Protein AF-0000000073657679 (afdb_homodimer)

pLDDT: mean 81.99, std 12.58, range [42.31, 98.0]

Solvent-accessible surface area (backbone atoms only — not comparable to full-atom values): 36440 Å² total; per-residue (Å²): 130,82,60,51,41,65,50,50,44,52,39,40,74,36,66,51,50,63,50,74,44,66,50,77,72,66,49,62,67,58,49,53,46,46,52,52,22,51,57,53,41,42,67,50,76,73,88,46,100,36,37,58,40,37,47,65,22,35,29,35,31,35,38,62,85,64,69,72,90,73,61,87,76,52,51,31,38,30,49,36,83,45,56,40,70,64,52,48,50,52,46,34,72,74,32,59,80,61,49,75,33,58,55,36,51,46,55,95,58,22,52,46,78,58,59,63,55,42,53,70,66,71,47,51,36,36,42,67,46,70,50,53,56,58,47,42,75,68,37,90,62,23,66,59,53,48,41,54,51,48,50,50,40,57,74,69,62,46,34,44,72,46,82,50,77,89,64,94,62,81,63,49,65,54,42,38,49,49,53,50,42,50,54,56,55,59,67,71,50,60,48,67,58,52,32,46,66,62,55,66,76,50,74,71,57,44,56,56,52,49,22,30,25,39,24,47,21,51,27,30,52,34,41,53,28,58,31,35,39,32,52,32,73,76,37,60,56,48,46,35,33,40,72,32,46,49,68,43,51,29,38,32,40,20,70,35,67,68,34,31,21,46,38,60,49,33,40,69,42,43,38,32,56,48,82,74,83,85,57,91,46,56,69,57,36,52,45,51,55,49,41,51,54,48,51,56,29,43,77,69,65,72,44,53,61,80,35,32,31,34,39,35,32,45,88,45,82,82,50,92,48,35,32,18,36,36,55,46,38,42,46,57,46,51,52,53,48,53,52,51,54,70,73,98,130,82,62,50,40,66,51,50,46,52,40,41,74,36,66,51,51,64,49,75,43,66,50,75,71,66,50,63,66,58,49,52,44,46,52,50,23,51,56,51,42,45,63,51,67,66,91,53,64,58,38,60,36,31,50,66,21,37,29,35,32,35,38,62,86,64,66,71,89,73,62,86,78,50,48,31,38,30,54,38,79,40,55,40,72,64,53,49,52,51,45,33,71,75,32,59,77,61,49,72,33,53,56,39,45,42,50,88,58,24,54,46,80,59,59,63,55,42,52,71,66,69,46,46,32,32,42,62,46,70,51,53,57,59,48,42,75,68,39,89,64,23,66,60,55,49,40,52,50,48,49,48,40,56,74,68,63,47,35,44,74,46,81,48,78,89,63,94,64,80,63,49,66,56,41,38,49,49,51,50,41,50,53,54,55,60,67,71,51,60,48,66,58,51,32,48,67,62,55,64,76,50,74,71,57,44,57,57,52,47,24,30,26,38,25,47,22,50,28,29,54,33,41,53,28,59,32,34,39,33,53,32,74,76,38,61,57,49,48,35,33,41,72,31,46,50,70,44,50,30,37,32,40,21,70,36,67,69,34,31,20,46,37,60,50,33,41,70,41,42,38,32,56,50,81,73,82,85,57,92,45,56,71,57,38,52,46,51,54,50,41,53,53,49,50,56,30,44,77,69,65,71,44,54,60,79,35,32,32,34,39,34,30,45,88,47,82,80,47,91,48,34,30,18,36,36,54,45,38,44,47,59,47,50,50,52,48,52,51,52,54,71,74,100

Foldseek 3Di:
DQQALVNVLLVVLLPAQEDEAECVVVCVVSVVSVVVSLVVQCPPDDPPLGCVFQPGAYEYEAELVDGDDDDPRHQAYEYAQAAEPVSVVVSCVVCVPRVVHQYEDEVVRNVVVPVVVCVVVLGAYEYEDACLLVQLVPDPCNLVVLLVVLLVCVVSPHQYYDYDDDDPDDSSVSSNSNVVSNVVNLLPDQQVVVQCVLPVPDDDDDDQLLVQLLVLQVVCNVVVAAEEEEEDEQCPSVSSNLSNRHSHAYEYEYQDPSNSNRSSSGHRYGYTHDNDDDDDAPVLRQLVSVLVVLVSCVVVVSDDQAGKYKYQDPPGPPDPHRNHIDIDGNVVSVVVNVVVVVVD/DQQALVNVLLVVVLPAQEDEDECQVVCVVSVVSVVVSLVVNCPPDPVPPGCVFFPGAYEYEAELVDGDDDDPRHQAYEYFQAAEPVSVVVSCVVCVPNVVGQYEYEPVRHVHPPLVVCVVVLHAYEYEDACLLVQLVPDPCNLVVLLVVLLVCVVSPHQYYDYDDDDPDDSSVSSNSNVVSNVVNLLPDQQVVVQCVLPVPDDDDDDQLLVQLLVLQVVCNVVVAAEEEEEDAQCPSVSSNLSNRHSHAYEYEYQDPSNSNRSSSGHRYGYGHDNDDDDDAPVLRQLVSVLVVLVSCVVVVSDDQAGKYKYQDPPGPPDPHRNHIDIDGNVVSVVVNVVVVVVD

InterPro domains:
  IPR001697 Pyruvate kinase [PTHR11817] (180-311)
  IPR015795 Pyruvate kinase, C-terminal [PF02887] (213-318)
  IPR036918 Pyruvate kinase, C-terminal domain superfamily [G3DSA:3.40.1380.20] (178-331)
  IPR036918 Pyruvate kinase, C-terminal domain superfamily [SSF52935] (211-330)

Nearest PDB structures (foldseek):
  6gg3-assembly3_J  TM=8.268E-01  e=1.304E-18  Homo sapiens
  6gg3-assembly2_E  TM=8.206E-01  e=8.944E-18  Homo sapiens
  6gg3-assembly1_D  TM=8.230E-01  e=2.623E-17  Homo sapiens
  8f6m-assembly1_F  TM=7.979E-01  e=1.765E-17  Oryctolagus cuniculus
  7l21-assembly1_A-4  TM=8.250E-01  e=8.618E-17  Homo sapiens

Sequence (688 aa):
ESYDGYEIYSLVNAGVNIINVDMTLHDNEYFQKIKGALELAQKIPENVPSAYKCPIGLSVTISATKPIDVDERVDIIILKDVTSTNQLYEFKKQNKKLSSMAILFWPPLLGILDLHELIKARKPVFYMNPSIAEDYYKCPDNNRKLLIQVRDLITNKFDGIIIKYRGDELPIECMQAFVRATEVLEKNTNPTTEYFDKSSPLLLPVLQPYTAALSASIAAVTCGARAIFVFTTTGSSAKDMSCASPPCYVFAITRSETTARKMHLYRKVMPLLYQEKRLSSWQEERLARTAFGVQFCLKRDLLDYKAKLVVLAPSDQGAAYCNGFQIATVSEVMKLFLCQKKENESYDGYEIYSLVNAGVNIINVDMTLHDNEYFQKIKGALELAQKIPENVPSAYKCPIGLSVTISATKPIDVDERVDIIILKDVTSTNQLYEFKKQNKKLSSMAILFWPPLLGILDLHELIKARKPVFYMNPSIAEDYYKCPDNNRKLLIQVRDLITNKFDGIIIKYRGDELPIECMQAFVRATEVLEKNTNPTTEYFDKSSPLLLPVLQPYTAALSASIAAVTCGARAIFVFTTTGSSAKDMSCASPPCYVFAITRSETTARKMHLYRKVMPLLYQEKRLSSWQEERLARTAFGVQFCLKRDLLDYKAKLVVLAPSDQGAAYCNGFQIATVSEVMKLFLCQKKEN

Organism: Spodoptera exigua (NCBI:txid7107)

Secondary structure (DSSP, 8-state):
----HHHHHHHHHHT--EEEEEGGG--HHHHHHHHHHHHHHHTS-SSSS-TTTSPPEEEEEEESSS-----TT--EEEEES--SHHHHHHHHHH-HHHHTS-EE--TTT---S-HHHHHHTT---EEEETTHHHHHHH-TTHHHHHHHHHHHHHHTT--EEEE---SSS--HHHHHHHHHHHHHHHHTS-HHHHHHHHHTT--SS--HHHHHHHHHHHHHHHHT-SEEEEE-SSSHHHHHHHHT--SSEEEEEES-HHHHHHGGGSTTEEEEE--SPPPSSHHHHHHHHHHHHHHHHHHTTS--TT-EEEEE--SSTT-SS--EEEEEEHHHHHHHHHHHHHH-/----HHHHHHHHHHT--EEEEEGGG--HHHHHHHHHHHHHHHHS-TTS-HHHHSPPEEEEEEESSS-----TT--EEEEES--SHHHHHHHHHH-HHHHTSEEEB-TTT---S-HHHHHHTT--BEEEETTHHHHHHH-TTHHHHHHHHHHHHHHTT--EEEE---SSS--HHHHHHHHHHHHHHHHTS-HHHHHHHHHTTPPSS--HHHHHHHHHHHHHHHHT-SEEEEE-SSSHHHHHHHHT--SSEEEEEES-HHHHHHGGGSTTEEEEE--SPPPSSHHHHHHHHHHHHHHHHHHTTS--TT-EEEEE--SSTT-SS--EEEEEEHHHHHHHHHHHHHH-

Radius of gyration: 30.3 Å; Cα contacts (8 Å, |Δi|>4): 1196; chains: 2; bounding box: 53×93×62 Å

Structure (mmCIF, N/CA/C/O backbone):
data_AF-0000000073657679-model_v1
#
loop_
_entity.id
_entity.type
_entity.pdbx_description
1 polymer 'Pyruvate kinase C-terminal domain-containing protein'
#
loop_
_atom_site.group_PDB
_atom_site.id
_atom_site.type_symbol
_atom_site.label_atom_id
_atom_site.label_alt_id
_atom_site.label_comp_id
_atom_site.label_asym_id
_atom_site.label_entity_id
_atom_site.label_seq_id
_atom_site.pdbx_PDB_ins_code
_atom_site.Cartn_x
_atom_site.Cartn_y
_atom_site.Cartn_z
_atom_site.occupancy
_atom_site.B_iso_or_equiv
_atom_site.auth_seq_id
_atom_site.auth_comp_id
_atom_site.auth_asym_id
_atom_site.auth_atom_id
_atom_site.pdbx_PDB_model_num
ATOM 1 N N . GLU A 1 1 ? 0.953 41.688 24.203 1 43.69 1 GLU A N 1
ATOM 2 C CA . GLU A 1 1 ? 1.633 42.625 23.312 1 43.69 1 GLU A CA 1
ATOM 3 C C . GLU A 1 1 ? 1.402 42.281 21.844 1 43.69 1 GLU A C 1
ATOM 5 O O . GLU A 1 1 ? 1.177 41.094 21.516 1 43.69 1 GLU A O 1
ATOM 10 N N . SER A 1 2 ? 0.981 43.281 21.203 1 50.28 2 SER A N 1
ATOM 11 C CA . SER A 1 2 ? 0.609 43.344 19.797 1 50.28 2 SER A CA 1
ATOM 12 C C . SER A 1 2 ? 1.697 42.75 18.906 1 50.28 2 SER A C 1
ATOM 14 O O . SER A 1 2 ? 2.877 43.062 19.062 1 50.28 2 SER A O 1
ATOM 16 N N . TYR A 1 3 ? 1.496 41.531 18.516 1 59.38 3 TYR A N 1
ATOM 17 C CA . TYR A 1 3 ? 2.438 41.031 17.516 1 59.38 3 TYR A CA 1
ATOM 18 C C . TYR A 1 3 ? 2.336 41.812 16.219 1 59.38 3 TYR A C 1
ATOM 20 O O . TYR A 1 3 ? 1.234 42.062 15.719 1 59.38 3 TYR A O 1
ATOM 28 N N . ASP A 1 4 ? 3.391 42.688 15.867 1 60.47 4 ASP A N 1
ATOM 29 C CA . ASP A 1 4 ? 3.391 43.281 14.531 1 60.47 4 ASP A CA 1
ATOM 30 C C . ASP A 1 4 ? 3.754 42.219 13.477 1 60.47 4 ASP A C 1
ATOM 32 O O . ASP A 1 4 ? 3.916 41.062 13.789 1 60.47 4 ASP A O 1
ATOM 36 N N . GLY A 1 5 ? 3.561 42.562 12.242 1 58.12 5 GLY A N 1
ATOM 37 C CA . GLY A 1 5 ? 3.805 41.688 11.102 1 58.12 5 GLY A CA 1
ATOM 38 C C . GLY A 1 5 ? 5.184 41.062 11.117 1 58.12 5 GLY A C 1
ATOM 39 O O . GLY A 1 5 ? 5.328 39.875 10.797 1 58.12 5 GLY A O 1
ATOM 40 N N . TYR A 1 6 ? 6.164 41.719 11.602 1 61.41 6 TYR A N 1
ATOM 41 C CA . TYR A 1 6 ? 7.527 41.219 11.641 1 61.41 6 TYR A CA 1
ATOM 42 C C . TYR A 1 6 ? 7.691 40.156 12.734 1 61.41 6 TYR A C 1
ATOM 44 O O . TYR A 1 6 ? 8.43 39.188 12.562 1 61.41 6 TYR A O 1
ATOM 52 N N . GLU A 1 7 ? 6.977 40.406 13.641 1 75.25 7 GLU A N 1
ATOM 53 C CA . GLU A 1 7 ? 7.043 39.438 14.734 1 75.25 7 GLU A CA 1
ATOM 54 C C . GLU A 1 7 ? 6.41 38.125 14.344 1 75.25 7 GLU A C 1
ATOM 56 O O . GLU A 1 7 ? 6.945 37.062 14.656 1 75.25 7 GLU A O 1
ATOM 61 N N . ILE A 1 8 ? 5.355 38.281 13.586 1 77.12 8 ILE A N 1
ATOM 62 C CA . ILE A 1 8 ? 4.688 37.062 13.125 1 77.12 8 ILE A CA 1
ATOM 63 C C . ILE A 1 8 ? 5.602 36.312 12.164 1 77.12 8 ILE A C 1
ATOM 65 O O . ILE A 1 8 ? 5.699 35.094 12.227 1 77.12 8 ILE A O 1
ATOM 69 N N . TYR A 1 9 ? 6.273 37.094 11.422 1 75.19 9 TYR A N 1
ATOM 70 C CA . TYR A 1 9 ? 7.199 36.469 10.477 1 75.19 9 TYR A CA 1
ATOM 71 C C . TYR A 1 9 ? 8.32 35.75 11.211 1 75.19 9 TYR A C 1
ATOM 73 O O . TYR A 1 9 ? 8.703 34.656 10.828 1 75.19 9 TYR A O 1
ATOM 81 N N . SER A 1 10 ? 8.805 36.312 12.211 1 79.19 10 SER A N 1
ATOM 82 C CA . SER A 1 10 ? 9.859 35.719 13.008 1 79.19 10 SER A CA 1
ATOM 83 C C . SER A 1 10 ? 9.375 34.438 13.68 1 79.19 10 SER A C 1
ATOM 85 O O . SER A 1 10 ? 10.125 33.469 13.781 1 79.19 10 SER A O 1
ATOM 87 N N . LEU A 1 11 ? 8.172 34.5 14.062 1 82.62 11 LEU A N 1
ATOM 88 C CA . LEU A 1 11 ? 7.598 33.344 14.703 1 82.62 11 LEU A CA 1
ATOM 89 C C . LEU A 1 11 ? 7.434 32.188 13.711 1 82.62 11 LEU A C 1
ATOM 91 O O . LEU A 1 11 ? 7.746 31.031 14.023 1 82.62 11 LEU A O 1
ATOM 95 N N . VAL A 1 12 ? 7 32.562 12.594 1 79.56 12 VAL A N 1
ATOM 96 C CA . VAL A 1 12 ? 6.785 31.562 11.555 1 79.56 12 VAL A CA 1
ATOM 97 C C . VAL A 1 12 ? 8.125 30.938 11.156 1 79.56 12 VAL A C 1
ATOM 99 O O . VAL A 1 12 ? 8.219 29.719 10.984 1 79.56 12 VAL A O 1
ATOM 102 N N . ASN A 1 13 ? 9.086 31.703 11.086 1 79.56 13 ASN A N 1
ATOM 103 C CA . ASN A 1 13 ? 10.414 31.219 10.727 1 79.56 13 ASN A CA 1
ATOM 104 C C . ASN A 1 13 ? 11.008 30.344 11.836 1 79.56 13 ASN A C 1
ATOM 106 O O . ASN A 1 13 ? 11.883 29.516 11.578 1 79.56 13 ASN A O 1
ATOM 110 N N . ALA A 1 14 ? 10.516 30.625 13.016 1 83.69 14 ALA A N 1
ATOM 111 C CA . ALA A 1 14 ? 11 29.844 14.148 1 83.69 14 ALA A CA 1
ATOM 112 C C . ALA A 1 14 ? 10.297 28.484 14.227 1 83.69 14 ALA A C 1
ATOM 114 O O . ALA A 1 14 ? 10.727 27.594 14.969 1 83.69 14 ALA A O 1
ATOM 115 N N . GLY A 1 15 ? 9.172 28.375 13.438 1 82.88 15 GLY A N 1
ATOM 116 C CA . GLY A 1 15 ? 8.539 27.062 13.406 1 82.88 15 GLY A CA 1
ATOM 117 C C . GLY A 1 15 ? 7.074 27.109 13.805 1 82.88 15 GLY A C 1
ATOM 118 O O . GLY A 1 15 ? 6.422 26.062 13.891 1 82.88 15 GLY A O 1
ATOM 119 N N . VAL A 1 16 ? 6.566 28.312 14.031 1 86.12 16 VAL A N 1
ATOM 120 C CA . VAL A 1 16 ? 5.164 28.438 14.422 1 86.12 16 VAL A CA 1
ATOM 121 C C . VAL A 1 16 ? 4.273 28.266 13.195 1 86.12 16 VAL A C 1
ATOM 123 O O . VAL A 1 16 ? 4.504 28.891 12.156 1 86.12 16 VAL A O 1
ATOM 126 N N . ASN A 1 17 ? 3.32 27.406 13.367 1 88.19 17 ASN A N 1
ATOM 127 C CA . ASN A 1 17 ? 2.447 27.141 12.227 1 88.19 17 ASN A CA 1
ATOM 128 C C . ASN A 1 17 ? 1.008 27.562 12.516 1 88.19 17 ASN A C 1
ATOM 130 O O . ASN A 1 17 ? 0.192 27.656 11.594 1 88.19 17 ASN A O 1
ATOM 134 N N . ILE A 1 18 ? 0.709 27.766 13.805 1 87.5 18 ILE A N 1
ATOM 135 C CA . ILE A 1 18 ? -0.619 28.219 14.195 1 87.5 18 ILE A CA 1
ATOM 136 C C . ILE A 1 18 ? -0.495 29.344 15.219 1 87.5 18 ILE A C 1
ATOM 138 O O . ILE A 1 18 ? 0.256 29.234 16.188 1 87.5 18 ILE A O 1
ATOM 142 N N . ILE A 1 19 ? -1.162 30.359 14.984 1 87.12 19 ILE A N 1
ATOM 143 C CA . ILE A 1 19 ? -1.23 31.469 15.945 1 87.12 19 ILE A CA 1
ATOM 144 C C . ILE A 1 19 ? -2.602 31.469 16.609 1 87.12 19 ILE A C 1
ATOM 146 O O . ILE A 1 19 ? -3.631 31.406 15.938 1 87.12 19 ILE A O 1
ATOM 150 N N . ASN A 1 20 ? -2.543 31.516 17.906 1 86.25 20 ASN A N 1
ATOM 151 C CA . ASN A 1 20 ? -3.795 31.453 18.656 1 86.25 20 ASN A CA 1
ATOM 152 C C . ASN A 1 20 ? -4.098 32.781 19.344 1 86.25 20 ASN A C 1
ATOM 154 O O . ASN A 1 20 ? -3.195 33.406 19.891 1 86.25 20 ASN A O 1
ATOM 158 N N . VAL A 1 21 ? -5.348 33.188 19.25 1 85.31 21 VAL A N 1
ATOM 159 C CA . VAL A 1 21 ? -5.84 34.344 19.984 1 85.31 21 VAL A CA 1
ATOM 160 C C . VAL A 1 21 ? -6.895 33.906 21 1 85.31 21 VAL A C 1
ATOM 162 O O . VAL A 1 21 ? -7.871 33.25 20.641 1 85.31 21 VAL A O 1
ATOM 165 N N . ASP A 1 22 ? -6.707 34.25 22.219 1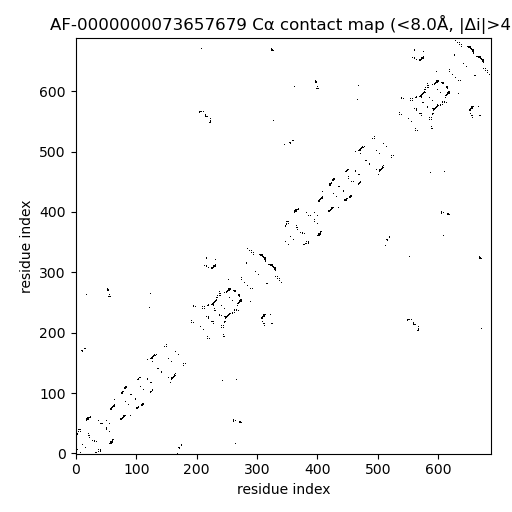 82.81 22 ASP A N 1
ATOM 166 C CA . ASP A 1 22 ? -7.688 33.969 23.266 1 82.81 22 ASP A CA 1
ATOM 167 C C . ASP A 1 22 ? -8.859 34.938 23.219 1 82.81 22 ASP A C 1
ATOM 169 O O . ASP A 1 22 ? -8.758 36.062 23.734 1 82.81 22 ASP A O 1
ATOM 173 N N . MET A 1 23 ? -9.953 34.469 22.797 1 85.69 23 MET A N 1
ATOM 174 C CA . MET A 1 23 ? -11.117 35.344 22.609 1 85.69 23 MET A CA 1
ATOM 175 C C . MET A 1 23 ? -11.961 35.406 23.875 1 85.69 23 MET A C 1
ATOM 177 O O . MET A 1 23 ? -12.938 36.156 23.938 1 85.69 23 MET A O 1
ATOM 181 N N . THR A 1 24 ? -11.578 34.594 24.766 1 81.75 24 THR A N 1
ATOM 182 C CA . THR A 1 24 ? -12.305 34.688 26.031 1 81.75 24 THR A CA 1
ATOM 183 C C . THR A 1 24 ? -12.055 36.031 26.719 1 81.75 24 THR A C 1
ATOM 185 O O . THR A 1 24 ? -12.812 36.438 27.609 1 81.75 24 THR A O 1
ATOM 188 N N . LEU A 1 25 ? -11.062 36.688 26.234 1 80.56 25 LEU A N 1
ATOM 189 C CA . LEU A 1 25 ? -10.727 38 26.766 1 80.56 25 LEU A CA 1
ATOM 190 C C . LEU A 1 25 ? -11.516 39.094 26.047 1 80.56 25 LEU A C 1
ATOM 192 O O . LEU A 1 25 ? -11.492 40.25 26.453 1 80.56 25 LEU A O 1
ATOM 196 N N . HIS A 1 26 ? -12.164 38.781 25.047 1 80.12 26 HIS A N 1
ATOM 197 C CA . HIS A 1 26 ? -13.031 39.656 24.266 1 80.12 26 HIS A CA 1
ATOM 198 C C . HIS A 1 26 ? -12.273 40.875 23.734 1 80.12 26 HIS A C 1
ATOM 200 O O . HIS A 1 26 ? -12.766 42 23.797 1 80.12 26 HIS A O 1
ATOM 206 N N . ASP A 1 27 ? -11.094 40.688 23.375 1 81.5 27 ASP A N 1
ATOM 207 C CA . ASP A 1 27 ? -10.281 41.719 22.766 1 81.5 27 ASP A CA 1
ATOM 208 C C . ASP A 1 27 ? -10.328 41.625 21.234 1 81.5 27 ASP A C 1
ATOM 210 O O . ASP A 1 27 ? -9.391 41.125 20.609 1 81.5 27 ASP A O 1
ATOM 214 N N . ASN A 1 28 ? -11.305 42.25 20.672 1 86.31 28 ASN A N 1
ATOM 215 C CA . ASN A 1 28 ? -11.516 42.156 19.234 1 86.31 28 ASN A CA 1
ATOM 216 C C . ASN A 1 28 ? -10.469 42.969 18.469 1 86.31 28 ASN A C 1
ATOM 218 O O . ASN A 1 28 ? -10.141 42.656 17.328 1 86.31 28 ASN A O 1
ATOM 222 N N . GLU A 1 29 ? -10.07 43.969 19.078 1 85.56 29 GLU A N 1
ATOM 223 C CA . GLU A 1 29 ? -9.039 44.781 18.438 1 85.56 29 GLU A CA 1
ATOM 224 C C . GLU A 1 29 ? -7.75 43.969 18.25 1 85.56 29 GLU A C 1
ATOM 226 O O . GLU A 1 29 ? -7.113 44.062 17.203 1 85.56 29 GLU A O 1
ATOM 231 N N . TYR A 1 30 ? -7.453 43.312 19.297 1 84.75 30 TYR A N 1
ATOM 232 C CA . TYR A 1 30 ? -6.258 42.469 19.219 1 84.75 30 TYR A CA 1
ATOM 233 C C . TYR A 1 30 ? -6.414 41.406 18.156 1 84.75 30 TYR A C 1
ATOM 235 O O . TYR A 1 30 ? -5.48 41.125 17.391 1 84.75 30 TYR A O 1
ATOM 243 N N . PHE A 1 31 ? -7.52 40.844 18.094 1 88.69 31 PHE A N 1
ATOM 244 C CA . PHE A 1 31 ? -7.793 39.844 17.094 1 88.69 31 PHE A CA 1
ATOM 245 C C . PHE A 1 31 ? -7.617 40.406 15.688 1 88.69 31 PHE A C 1
ATOM 247 O O . PHE A 1 31 ? -6.98 39.75 14.844 1 88.69 31 PHE A O 1
ATOM 254 N N . GLN A 1 32 ? -8.18 41.531 15.438 1 89.75 32 GLN A N 1
ATOM 255 C CA . GLN A 1 32 ? -8.086 42.156 14.117 1 89.75 32 GLN A CA 1
ATOM 256 C C . GLN A 1 32 ? -6.637 42.5 13.766 1 89.75 32 GLN A C 1
ATOM 258 O O . GLN A 1 32 ? -6.234 42.375 12.602 1 89.75 32 GLN A O 1
ATOM 263 N N . LYS A 1 33 ? -5.938 42.812 14.75 1 85.94 33 LYS A N 1
ATOM 264 C CA . LYS A 1 33 ? -4.523 43.125 14.531 1 85.94 33 LYS A CA 1
ATOM 265 C C . LYS A 1 33 ? -3.762 41.875 14.117 1 85.94 33 LYS A C 1
ATOM 267 O O . LYS A 1 33 ? -2.947 41.906 13.195 1 85.94 33 LYS A O 1
ATOM 272 N N . ILE A 1 34 ? -3.994 40.812 14.859 1 86.62 34 ILE A N 1
ATOM 273 C CA . ILE A 1 34 ? -3.318 39.562 14.555 1 86.62 34 ILE A CA 1
ATOM 274 C C . ILE A 1 34 ? -3.752 39.062 13.172 1 86.62 34 ILE A C 1
ATOM 276 O O . ILE A 1 34 ? -2.924 38.625 12.383 1 86.62 34 ILE A O 1
ATOM 280 N N . LYS A 1 35 ? -5.008 39.188 12.961 1 87.38 35 LYS A N 1
ATOM 281 C CA . LYS A 1 35 ? -5.535 38.781 11.656 1 87.38 35 LYS A CA 1
ATOM 282 C C . LYS A 1 35 ? -4.852 39.562 10.531 1 87.38 35 LYS A C 1
ATOM 284 O O . LYS A 1 35 ? -4.457 38.969 9.516 1 87.38 35 LYS A O 1
ATOM 289 N N . GLY A 1 36 ? -4.75 40.781 10.672 1 84.56 36 GLY A N 1
ATOM 290 C CA . GLY A 1 36 ? -4.078 41.625 9.695 1 84.56 36 GLY A CA 1
ATOM 291 C C . GLY A 1 36 ? -2.611 41.281 9.523 1 84.56 36 GLY A C 1
ATOM 292 O O . GLY A 1 36 ? -2.102 41.25 8.398 1 84.56 36 GLY A O 1
ATOM 293 N N . ALA A 1 37 ? -1.949 41 10.617 1 83.5 37 ALA A N 1
ATOM 294 C CA . ALA A 1 37 ? -0.534 40.656 10.578 1 83.5 37 ALA A CA 1
ATOM 295 C C . ALA A 1 37 ? -0.324 39.344 9.836 1 83.5 37 ALA A C 1
ATOM 297 O O . ALA A 1 37 ? 0.662 39.156 9.117 1 83.5 37 ALA A O 1
ATOM 298 N N . LEU A 1 38 ? -1.217 38.469 10.031 1 84 38 LEU A N 1
ATOM 299 C CA . LEU A 1 38 ? -1.136 37.156 9.367 1 84 38 LEU A CA 1
ATOM 300 C C . LEU A 1 38 ? -1.312 37.312 7.863 1 84 38 LEU A C 1
ATOM 302 O O . LEU A 1 38 ? -0.617 36.656 7.082 1 84 38 LEU A O 1
ATOM 306 N N . GLU A 1 39 ? -2.23 38.125 7.473 1 80.81 39 GLU A N 1
ATOM 307 C CA . GLU A 1 39 ? -2.469 38.375 6.051 1 80.81 39 GLU A CA 1
ATOM 308 C C . GLU A 1 39 ? -1.251 39 5.391 1 80.81 39 GLU A C 1
ATOM 310 O O . GLU A 1 39 ? -0.914 38.688 4.25 1 80.81 39 GLU A O 1
ATOM 315 N N . LEU A 1 40 ? -0.627 39.844 6.102 1 75.81 40 LEU A N 1
ATOM 316 C CA . LEU A 1 40 ? 0.566 40.5 5.586 1 75.81 40 LEU A CA 1
ATOM 317 C C . LEU A 1 40 ? 1.728 39.531 5.473 1 75.81 40 LEU A C 1
ATOM 319 O O . LEU A 1 40 ? 2.494 39.562 4.508 1 75.81 40 LEU A O 1
ATOM 323 N N . ALA A 1 41 ? 1.834 38.688 6.453 1 74.12 41 ALA A N 1
ATOM 324 C CA . ALA A 1 41 ? 2.916 37.719 6.457 1 74.12 41 ALA A CA 1
ATOM 325 C C . ALA A 1 41 ? 2.781 36.719 5.285 1 74.12 41 ALA A C 1
ATOM 327 O O . ALA A 1 41 ? 3.783 36.25 4.75 1 74.12 41 ALA A O 1
ATOM 328 N N . GLN A 1 42 ? 1.587 36.469 4.902 1 74.38 42 GLN A N 1
ATOM 329 C CA . GLN A 1 42 ? 1.332 35.531 3.83 1 74.38 42 GLN A CA 1
ATOM 330 C C . GLN A 1 42 ? 1.688 36.125 2.471 1 74.38 42 GLN A C 1
ATOM 332 O O . GLN A 1 42 ? 1.902 35.375 1.503 1 74.38 42 GLN A O 1
ATOM 337 N N . LYS A 1 43 ? 1.731 37.438 2.342 1 67.88 43 LYS A N 1
ATOM 338 C CA . LYS A 1 43 ? 2.016 38.094 1.078 1 67.88 43 LYS A CA 1
ATOM 339 C C . LYS A 1 43 ? 3.514 38.312 0.897 1 67.88 43 LYS A C 1
ATOM 341 O O . LYS A 1 43 ? 3.953 38.812 -0.141 1 67.88 43 LYS A O 1
ATOM 346 N N . ILE A 1 44 ? 4.312 38.125 1.93 1 59.5 44 ILE A N 1
ATOM 347 C CA . ILE A 1 44 ? 5.75 38.344 1.821 1 59.5 44 ILE A CA 1
ATOM 348 C C . ILE A 1 44 ? 6.352 37.344 0.828 1 59.5 44 ILE A C 1
ATOM 350 O O . ILE A 1 44 ? 6.141 36.156 0.942 1 59.5 44 ILE A O 1
ATOM 354 N N . PRO A 1 45 ? 6.992 37.781 -0.376 1 52.84 45 PRO A N 1
ATOM 355 C CA . PRO A 1 45 ? 7.531 37 -1.495 1 52.84 45 PRO A CA 1
ATOM 356 C C . PRO A 1 45 ? 8.484 35.875 -1.044 1 52.84 45 PRO A C 1
ATOM 358 O O . PRO A 1 45 ? 8.969 35.906 0.091 1 52.84 45 PRO A O 1
ATOM 361 N N . GLU A 1 46 ? 8.961 34.812 -2.092 1 50.12 46 GLU A N 1
ATOM 362 C CA . GLU A 1 46 ? 9.422 33.406 -2.197 1 50.12 46 GLU A CA 1
ATOM 363 C C . GLU A 1 46 ? 10.766 33.219 -1.5 1 50.12 46 GLU A C 1
ATOM 365 O O . GLU A 1 46 ? 11.32 32.125 -1.498 1 50.12 46 GLU A O 1
ATOM 370 N N . ASN A 1 47 ? 11.664 34.094 -1.602 1 44.41 47 ASN A N 1
ATOM 371 C CA . ASN A 1 47 ? 12.984 33.594 -1.231 1 44.41 47 ASN A CA 1
ATOM 372 C C . ASN A 1 47 ? 12.938 32.812 0.08 1 44.41 47 ASN A C 1
ATOM 374 O O . ASN A 1 47 ? 13.938 32.219 0.488 1 44.41 47 ASN A O 1
ATOM 378 N N . VAL A 1 48 ? 12.148 33.125 0.871 1 42.59 48 VAL A N 1
ATOM 379 C CA . VAL A 1 48 ? 12.094 32.438 2.154 1 42.59 48 VAL A CA 1
ATOM 380 C C . VAL A 1 48 ? 11.141 31.234 2.059 1 42.59 48 VAL A C 1
ATOM 382 O O . VAL A 1 48 ? 10.031 31.359 1.537 1 42.59 48 VAL A O 1
ATOM 385 N N . PRO A 1 49 ? 11.531 30.016 1.928 1 47.41 49 PRO A N 1
ATOM 386 C CA . PRO A 1 49 ? 10.688 28.828 2 1 47.41 49 PRO A CA 1
ATOM 387 C C . PRO A 1 49 ? 9.367 29.078 2.723 1 47.41 49 PRO A C 1
ATOM 389 O O . PRO A 1 49 ? 9.312 29.047 3.955 1 47.41 49 PRO A O 1
ATOM 392 N N . SER A 1 50 ? 8.656 30.219 2.496 1 47.56 50 SER A N 1
ATOM 393 C CA . SER A 1 50 ? 7.715 31.156 3.078 1 47.56 50 SER A CA 1
ATOM 394 C C . SER A 1 50 ? 6.312 30.562 3.156 1 47.56 50 SER A C 1
ATOM 396 O O . SER A 1 50 ? 6.031 29.547 2.523 1 47.56 50 SER A O 1
ATOM 398 N N . ALA A 1 51 ? 5.445 31.234 4.012 1 54.5 51 ALA A N 1
ATOM 399 C CA . ALA A 1 51 ? 4.02 31.203 4.324 1 54.5 51 ALA A CA 1
ATOM 400 C C . ALA A 1 51 ? 3.182 31.141 3.053 1 54.5 51 ALA A C 1
ATOM 402 O O . ALA A 1 51 ? 2.01 30.766 3.092 1 54.5 51 ALA A O 1
ATOM 403 N N . TYR A 1 52 ? 3.906 31.266 1.941 1 53.31 52 TYR A N 1
ATOM 404 C CA . TYR A 1 52 ? 3.078 31.312 0.742 1 53.31 52 TYR A CA 1
ATOM 405 C C . TYR A 1 52 ? 2.65 29.906 0.33 1 53.31 52 TYR A C 1
ATOM 407 O O . TYR A 1 52 ? 1.493 29.688 -0.034 1 53.31 52 TYR A O 1
ATOM 415 N N . LYS A 1 53 ? 3.611 29.031 0.486 1 75.31 53 LYS A N 1
ATOM 416 C CA . LYS A 1 53 ? 3.227 27.688 0.088 1 75.31 53 LYS A CA 1
ATOM 417 C C . LYS A 1 53 ? 2.697 26.891 1.278 1 75.31 53 LYS A C 1
ATOM 419 O O . LYS A 1 53 ? 2.025 25.875 1.103 1 75.31 53 LYS A O 1
ATOM 424 N N . CYS A 1 54 ? 3.004 27.5 2.393 1 81.12 54 CYS A N 1
ATOM 425 C CA . CYS A 1 54 ? 2.527 26.875 3.623 1 81.12 54 CYS A CA 1
ATOM 426 C C . CYS A 1 54 ? 1.784 27.875 4.492 1 81.12 54 CYS A C 1
ATOM 428 O O . CYS A 1 54 ? 2.33 28.375 5.477 1 81.12 54 CYS A O 1
ATOM 430 N N . PRO A 1 55 ? 0.62 28.125 4.117 1 85.69 55 PRO A N 1
ATOM 431 C CA . PRO A 1 55 ? -0.117 29.156 4.863 1 85.69 55 PRO A CA 1
ATOM 432 C C . PRO A 1 55 ? -0.261 28.812 6.344 1 85.69 55 PRO A C 1
ATOM 434 O O . PRO A 1 55 ? -0.393 27.641 6.703 1 85.69 55 PRO A O 1
ATOM 437 N N . ILE A 1 56 ? -0.339 29.875 7.145 1 86.62 56 ILE A N 1
ATOM 438 C CA . ILE A 1 56 ? -0.366 29.719 8.594 1 86.62 56 ILE A CA 1
ATOM 439 C C . ILE A 1 56 ? -1.812 29.703 9.086 1 86.62 56 ILE A C 1
ATOM 441 O O . ILE A 1 56 ? -2.652 30.453 8.594 1 86.62 56 ILE A O 1
ATOM 445 N N . GLY A 1 57 ? -1.977 28.906 10.086 1 88.19 57 GLY A N 1
ATOM 446 C CA . GLY A 1 57 ? -3.318 28.797 10.641 1 88.19 57 GLY A CA 1
ATOM 447 C C . GLY A 1 57 ? -3.604 29.812 11.727 1 88.19 57 GLY A C 1
ATOM 448 O O . GLY A 1 57 ? -2.689 30.25 12.422 1 88.19 57 GLY A O 1
ATOM 449 N N . LEU A 1 58 ? -4.887 30.203 11.797 1 88.31 58 LEU A N 1
ATOM 450 C CA . LEU A 1 58 ? -5.375 31.078 12.859 1 88.31 58 LEU A CA 1
ATOM 451 C C . LEU A 1 58 ? -6.383 30.344 13.742 1 88.31 58 LEU A C 1
ATOM 453 O O . LEU A 1 58 ? -7.359 29.781 13.242 1 88.31 58 LEU A O 1
ATOM 457 N N . SER A 1 59 ? -6.059 30.328 15.016 1 87.94 59 SER A N 1
ATOM 458 C CA . SER A 1 59 ? -6.961 29.672 15.969 1 87.94 59 SER A CA 1
ATOM 459 C C . SER A 1 59 ? -7.445 30.656 17.031 1 87.94 59 SER A C 1
ATOM 461 O O . SER A 1 59 ? -6.797 31.672 17.281 1 87.94 59 SER A O 1
ATOM 463 N N . VAL A 1 60 ? -8.648 30.328 17.547 1 86.25 60 VAL A N 1
ATOM 464 C CA . VAL A 1 60 ? -9.18 31.141 18.641 1 86.25 60 VAL A CA 1
ATOM 465 C C . VAL A 1 60 ? -9.609 30.219 19.797 1 86.25 60 VAL A C 1
ATOM 467 O O . VAL A 1 60 ? -10.086 29.109 19.562 1 86.25 60 VAL A O 1
ATOM 470 N N . THR A 1 61 ? -9.352 30.703 20.938 1 83.31 61 THR A N 1
ATOM 471 C CA . THR A 1 61 ? -9.828 30.016 22.141 1 83.31 61 THR A CA 1
ATOM 472 C C . THR A 1 61 ? -11.164 30.594 22.594 1 83.31 61 THR A C 1
ATOM 474 O O . THR A 1 61 ? -11.305 31.812 22.75 1 83.31 61 THR A O 1
ATOM 477 N N . ILE A 1 62 ? -12.078 29.672 22.688 1 82.38 62 ILE A N 1
ATOM 478 C CA . ILE A 1 62 ? -13.398 30.109 23.125 1 82.38 62 ILE A CA 1
ATOM 479 C C . ILE A 1 62 ? -13.859 29.219 24.281 1 82.38 62 ILE A C 1
ATOM 481 O O . ILE A 1 62 ? -13.32 28.141 24.5 1 82.38 62 ILE A O 1
ATOM 485 N N . SER A 1 63 ? -14.82 29.75 24.984 1 78.19 63 SER A N 1
ATOM 486 C CA . SER A 1 63 ? -15.398 28.984 26.078 1 78.19 63 SER A CA 1
ATOM 487 C C . SER A 1 63 ? -16.531 28.094 25.594 1 78.19 63 SER A C 1
ATOM 489 O O . SER A 1 63 ? -17.344 28.5 24.766 1 78.19 63 SER A O 1
ATOM 491 N N . ALA A 1 64 ? -16.562 26.859 26.094 1 77.88 64 ALA A N 1
ATOM 492 C CA . ALA A 1 64 ? -17.625 25.938 25.719 1 77.88 64 ALA A CA 1
ATOM 493 C C . ALA A 1 64 ? -18.953 26.344 26.359 1 77.88 64 ALA A C 1
ATOM 495 O O . ALA A 1 64 ? -20.031 26.016 25.844 1 77.88 64 ALA A O 1
ATOM 496 N N . THR A 1 65 ? -18.891 26.953 27.438 1 76.75 65 THR A N 1
ATOM 497 C CA . THR A 1 65 ? -20.078 27.328 28.188 1 76.75 65 THR A CA 1
ATOM 498 C C . THR A 1 65 ? -20.656 28.641 27.656 1 76.75 65 THR A C 1
ATOM 500 O O . THR A 1 65 ? -21.859 28.906 27.797 1 76.75 65 THR A O 1
ATOM 503 N N . LYS A 1 66 ? -19.922 29.531 27.156 1 80.62 66 LYS A N 1
ATOM 504 C CA . LYS A 1 66 ? -20.359 30.797 26.578 1 80.62 66 LYS A CA 1
ATOM 505 C C . LYS A 1 66 ? -19.75 31 25.188 1 80.62 66 LYS A C 1
ATOM 507 O O . LYS A 1 66 ? -18.891 31.875 25 1 80.62 66 LYS A O 1
ATOM 512 N N . PRO A 1 67 ? -20.25 30.281 24.266 1 79 67 PRO A N 1
ATOM 513 C CA . PRO A 1 67 ? -19.641 30.359 22.938 1 79 67 PRO A CA 1
ATOM 514 C C . PRO A 1 67 ? -19.891 31.703 22.25 1 79 67 PRO A C 1
ATOM 516 O O . PRO A 1 67 ? -20.891 32.344 22.531 1 79 67 PRO A O 1
ATOM 519 N N . ILE A 1 68 ? -18.922 32.156 21.516 1 80.38 68 ILE A N 1
ATOM 520 C CA . ILE A 1 68 ? -19.031 33.375 20.734 1 80.38 68 ILE A CA 1
ATOM 521 C C . ILE A 1 68 ? -19 33.031 19.234 1 80.38 68 ILE A C 1
ATOM 523 O O . ILE A 1 68 ? -18.656 31.922 18.859 1 80.38 68 ILE A O 1
ATOM 527 N N . ASP A 1 69 ? -19.391 34.031 18.453 1 81 69 ASP A N 1
ATOM 528 C CA . ASP A 1 69 ? -19.281 33.844 17 1 81 69 ASP A CA 1
ATOM 529 C C . ASP A 1 69 ? -17.828 33.938 16.547 1 81 69 ASP A C 1
ATOM 531 O O . ASP A 1 69 ? -17.031 34.719 17.109 1 81 69 ASP A O 1
ATOM 535 N N . VAL A 1 70 ? -17.516 33.094 15.719 1 83.12 70 VAL A N 1
ATOM 536 C CA . VAL A 1 70 ? -16.141 33.031 15.25 1 83.12 70 VAL A CA 1
ATOM 537 C C . VAL A 1 70 ? -16.031 33.594 13.844 1 83.12 70 VAL A C 1
ATOM 539 O O . VAL A 1 70 ? -16.906 33.375 13.008 1 83.12 70 VAL A O 1
ATOM 542 N N . ASP A 1 71 ? -15.039 34.375 13.656 1 84.31 71 ASP A N 1
ATOM 543 C CA . ASP A 1 71 ? -14.742 34.969 12.367 1 84.31 71 ASP A CA 1
ATOM 544 C C . ASP A 1 71 ? -14.492 33.906 11.297 1 84.31 71 ASP A C 1
ATOM 546 O O . ASP A 1 71 ? -13.984 32.844 11.602 1 84.31 71 ASP A O 1
ATOM 550 N N . GLU A 1 72 ? -14.766 34.188 10.062 1 80.62 72 GLU A N 1
ATOM 551 C CA . GLU A 1 72 ? -14.633 33.25 8.953 1 80.62 72 GLU A CA 1
ATOM 552 C C . GLU A 1 72 ? -13.164 32.906 8.703 1 80.62 72 GLU A C 1
ATOM 554 O O . GLU A 1 72 ? -12.859 31.859 8.133 1 80.62 72 GLU A O 1
ATOM 559 N N . ARG A 1 73 ? -12.32 33.812 9.18 1 85.44 73 ARG A N 1
ATOM 560 C CA . ARG A 1 73 ? -10.898 33.562 8.938 1 85.44 73 ARG A CA 1
ATOM 561 C C . ARG A 1 73 ? -10.328 32.562 9.922 1 85.44 73 ARG A C 1
ATOM 563 O O . ARG A 1 73 ? -9.242 32 9.695 1 85.44 73 ARG A O 1
ATOM 570 N N . VAL A 1 74 ? -11.062 32.281 10.914 1 87.25 74 VAL A N 1
ATOM 571 C CA . VAL A 1 74 ? -10.586 31.344 11.93 1 87.25 74 VAL A CA 1
ATOM 572 C C . VAL A 1 74 ? -10.672 29.922 11.398 1 87.25 74 VAL A C 1
ATOM 574 O O . VAL A 1 74 ? -11.711 29.516 10.867 1 87.25 74 VAL A O 1
ATOM 577 N N . ASP A 1 75 ? -9.562 29.297 11.562 1 84.94 75 ASP A N 1
ATOM 578 C CA . ASP A 1 75 ? -9.469 27.953 11.008 1 84.94 75 ASP A CA 1
ATOM 579 C C . ASP A 1 75 ? -9.719 26.906 12.094 1 84.94 75 ASP A C 1
ATOM 581 O O . ASP A 1 75 ? -10.25 25.828 11.812 1 84.94 75 ASP A O 1
ATOM 585 N N . ILE A 1 76 ? -9.281 27.219 13.305 1 83.75 76 ILE A N 1
ATOM 586 C CA . ILE A 1 76 ? -9.25 26.234 14.391 1 83.75 76 ILE A CA 1
ATOM 587 C C . ILE A 1 76 ? -9.82 26.859 15.656 1 83.75 76 ILE A C 1
ATOM 589 O O . ILE A 1 76 ? -9.586 28.031 15.945 1 83.75 76 ILE A O 1
ATOM 593 N N . ILE A 1 77 ? -10.523 26.047 16.328 1 81.38 77 ILE A N 1
ATOM 594 C CA . ILE A 1 77 ? -11.062 26.516 17.594 1 81.38 77 ILE A CA 1
ATOM 595 C C . ILE A 1 77 ? -10.508 25.672 18.75 1 81.38 77 ILE A C 1
ATOM 597 O O . ILE A 1 77 ? -10.383 24.453 18.625 1 81.38 77 ILE A O 1
ATOM 601 N N . ILE A 1 78 ? -10.125 26.375 19.734 1 79 78 ILE A N 1
ATOM 602 C CA . ILE A 1 78 ? -9.719 25.734 20.984 1 79 78 ILE A CA 1
ATOM 603 C C . ILE A 1 78 ? -10.789 25.953 22.047 1 79 78 ILE A C 1
ATOM 605 O O . ILE A 1 78 ? -11.164 27.094 22.344 1 79 78 ILE A O 1
ATOM 609 N N . LEU A 1 79 ? -11.242 24.859 22.516 1 76.69 79 LEU A N 1
ATOM 610 C CA . LEU A 1 79 ? -12.305 24.953 23.516 1 76.69 79 LEU A CA 1
ATOM 611 C C . LEU A 1 79 ? -11.719 24.891 24.922 1 76.69 79 LEU A C 1
ATOM 613 O O . LEU A 1 79 ? -10.953 23.984 25.25 1 76.69 79 LEU A O 1
ATOM 617 N N . LYS A 1 80 ? -12.141 25.906 25.516 1 72.81 80 LYS A N 1
ATOM 618 C CA . LYS A 1 80 ? -11.781 25.969 26.922 1 72.81 80 LYS A CA 1
ATOM 619 C C . LYS A 1 80 ? -12.953 25.562 27.812 1 72.81 80 LYS A C 1
ATOM 621 O O . LYS A 1 80 ? -14.109 25.625 27.391 1 72.81 80 LYS A O 1
ATOM 626 N N . ASP A 1 81 ? -12.766 25.016 28.922 1 70.31 81 ASP A N 1
ATOM 627 C CA . ASP A 1 81 ? -13.75 24.719 29.953 1 70.31 81 ASP A CA 1
ATOM 628 C C . ASP A 1 81 ? -14.539 23.453 29.609 1 70.31 81 ASP A C 1
ATOM 630 O O . ASP A 1 81 ? -15.758 23.422 29.766 1 70.31 81 ASP A O 1
ATOM 634 N N . VAL A 1 82 ? -13.883 22.531 28.922 1 69.75 82 VAL A N 1
ATOM 635 C CA . VAL A 1 82 ? -14.508 21.234 28.688 1 69.75 82 VAL A CA 1
ATOM 636 C C . VAL A 1 82 ? -14.008 20.234 29.719 1 69.75 82 VAL A C 1
ATOM 638 O O . VAL A 1 82 ? -12.812 19.953 29.797 1 69.75 82 VAL A O 1
ATOM 641 N N . THR A 1 83 ? -14.828 19.734 30.547 1 63.72 83 THR A N 1
ATOM 642 C CA . THR A 1 83 ? -14.422 18.875 31.656 1 63.72 83 THR A CA 1
ATOM 643 C C . THR A 1 83 ? -14.836 17.438 31.406 1 63.72 83 THR A C 1
ATOM 645 O O . THR A 1 83 ? -14.406 16.516 32.125 1 63.72 83 THR A O 1
ATOM 648 N N . SER A 1 84 ? -15.711 17.141 30.438 1 66.88 84 SER A N 1
ATOM 649 C CA . SER A 1 84 ? -16.172 15.789 30.156 1 66.88 84 SER A CA 1
ATOM 650 C C . SER A 1 84 ? -16.438 15.602 28.672 1 66.88 84 SER A C 1
ATOM 652 O O . SER A 1 84 ? -16.672 16.578 27.938 1 66.88 84 SER A O 1
ATOM 654 N N . THR A 1 85 ? -16.344 14.336 28.266 1 68.56 85 THR A N 1
ATOM 655 C CA . THR A 1 85 ? -16.656 13.992 26.875 1 68.56 85 THR A CA 1
ATOM 656 C C . THR A 1 85 ? -18.109 14.328 26.562 1 68.56 85 THR A C 1
ATOM 658 O O . THR A 1 85 ? -18.438 14.68 25.422 1 68.56 85 THR A O 1
ATOM 661 N N . ASN A 1 86 ? -18.828 14.172 27.562 1 70.06 86 ASN A N 1
ATOM 662 C CA . ASN A 1 86 ? -20.25 14.492 27.375 1 70.06 86 ASN A CA 1
ATOM 663 C C . ASN A 1 86 ? -20.438 15.969 27.031 1 70.06 86 ASN A C 1
ATOM 665 O O . ASN A 1 86 ? -21.297 16.312 26.219 1 70.06 86 ASN A O 1
ATOM 669 N N . GLN A 1 87 ? -19.672 16.812 27.703 1 72 87 GLN A N 1
ATOM 670 C CA . GLN A 1 87 ? -19.766 18.25 27.422 1 72 87 GLN A CA 1
ATOM 671 C C . GLN A 1 87 ? -19.375 18.547 25.969 1 72 87 GLN A C 1
ATOM 673 O O . GLN A 1 87 ? -19.938 19.438 25.344 1 72 87 GLN A O 1
ATOM 678 N N . LEU A 1 88 ? -18.422 17.812 25.578 1 73.5 88 LEU A N 1
ATOM 679 C CA . LEU A 1 88 ? -18 17.984 24.188 1 73.5 88 LEU A CA 1
ATOM 680 C C . LEU A 1 88 ? -19.109 17.594 23.234 1 73.5 88 LEU A C 1
ATOM 682 O O . LEU A 1 88 ? -19.344 18.281 22.234 1 73.5 88 LEU A O 1
ATOM 686 N N . TYR A 1 89 ? -19.625 16.5 23.531 1 74.06 89 TYR A N 1
ATOM 687 C CA . TYR A 1 89 ? -20.719 16.031 22.688 1 74.06 89 TYR A CA 1
ATOM 688 C C . TYR A 1 89 ? -21.859 17.031 22.656 1 74.06 89 TYR A C 1
ATOM 690 O O . TYR A 1 89 ? -22.438 17.297 21.594 1 74.06 89 TYR A O 1
ATOM 698 N N . GLU A 1 90 ? -22.172 17.547 23.703 1 76.25 90 GLU A N 1
ATOM 699 C CA . GLU A 1 90 ? -23.25 18.531 23.812 1 76.25 90 GLU A CA 1
ATOM 700 C C . GLU A 1 90 ? -22.906 19.797 23.047 1 76.25 90 GLU A C 1
ATOM 702 O O . GLU A 1 90 ? -23.766 20.406 22.406 1 76.25 90 GLU A O 1
ATOM 707 N N . PHE A 1 91 ? -21.703 20.188 23.25 1 77.31 91 PHE A N 1
ATOM 708 C CA . PHE A 1 91 ? -21.25 21.375 22.531 1 77.31 91 PHE A CA 1
ATOM 709 C C . PHE A 1 91 ? -21.391 21.188 21.031 1 77.31 91 PHE A C 1
ATOM 711 O O . PHE A 1 91 ? -21.875 22.078 20.312 1 77.31 91 PHE A O 1
ATOM 718 N N . LYS A 1 92 ? -21 20.062 20.531 1 75.81 92 LYS A N 1
ATOM 719 C CA . LYS A 1 92 ? -21.062 19.766 19.094 1 75.81 92 LYS A CA 1
ATOM 720 C C . LYS A 1 92 ? -22.5 19.734 18.609 1 75.81 92 LYS A C 1
ATOM 722 O O . LYS A 1 92 ? -22.781 20.172 17.484 1 75.81 92 LYS A O 1
ATOM 727 N N . LYS A 1 93 ? -23.281 19.172 19.375 1 77.5 93 LYS A N 1
ATOM 728 C CA . LYS A 1 93 ? -24.688 19.078 19.016 1 77.5 93 LYS A CA 1
ATOM 729 C C . LYS A 1 93 ? -25.312 20.469 18.891 1 77.5 93 LYS A C 1
ATOM 731 O O . LYS A 1 93 ? -26.156 20.703 18.016 1 77.5 93 LYS A O 1
ATOM 736 N N . GLN A 1 94 ? -24.844 21.312 19.672 1 77.19 94 GLN A N 1
ATOM 737 C CA . GLN A 1 94 ? -25.453 22.641 19.75 1 77.19 94 GLN A CA 1
ATOM 738 C C . GLN A 1 94 ? -24.828 23.594 18.734 1 77.19 94 GLN A C 1
ATOM 740 O O . GLN A 1 94 ? -25.453 24.578 18.328 1 77.19 94 GLN A O 1
ATOM 745 N N . ASN A 1 95 ? -23.562 23.234 18.453 1 73.88 95 ASN A N 1
ATOM 746 C CA . ASN A 1 95 ? -22.828 24.125 17.562 1 73.88 95 ASN A CA 1
ATOM 747 C C . ASN A 1 95 ? -22.328 23.375 16.328 1 73.88 95 ASN A C 1
ATOM 749 O O . ASN A 1 95 ? -21.125 23.141 16.188 1 73.88 95 ASN A O 1
ATOM 753 N N . LYS A 1 96 ? -23.094 23.125 15.484 1 66.12 96 LYS A N 1
ATOM 754 C CA . LYS A 1 96 ? -22.797 22.297 14.328 1 66.12 96 LYS A CA 1
ATOM 755 C C . LYS A 1 96 ? -21.688 22.922 13.477 1 66.12 96 LYS A C 1
ATOM 757 O O . LYS A 1 96 ? -20.797 22.219 12.992 1 66.12 96 LYS A O 1
ATOM 762 N N . LYS A 1 97 ? -21.734 24.188 13.367 1 64.75 97 LYS A N 1
ATOM 763 C CA . LYS A 1 97 ? -20.75 24.891 12.539 1 64.75 97 LYS A CA 1
ATOM 764 C C . LYS A 1 97 ? -19.344 24.766 13.133 1 64.75 97 LYS A C 1
ATOM 766 O O . LYS A 1 97 ? -18.375 24.531 12.414 1 64.75 97 LYS A O 1
ATOM 771 N N . LEU A 1 98 ? -19.344 24.891 14.438 1 64.31 98 LEU A N 1
ATOM 772 C CA . LEU A 1 98 ? -18.062 24.859 15.141 1 64.31 98 LEU A CA 1
ATOM 773 C C . LEU A 1 98 ? -17.547 23.438 15.273 1 64.31 98 LEU A C 1
ATOM 775 O O . LEU A 1 98 ? -16.328 23.203 15.359 1 64.31 98 LEU A O 1
ATOM 779 N N . SER A 1 99 ? -18.438 22.516 15.281 1 56.22 99 SER A N 1
ATOM 780 C CA . SER A 1 99 ? -18.078 21.125 15.516 1 56.22 99 SER A CA 1
ATOM 781 C C . SER A 1 99 ? -17.188 20.594 14.398 1 56.22 99 SER A C 1
ATOM 783 O O . SER A 1 99 ? -16.438 19.641 14.602 1 56.22 99 SER A O 1
ATOM 785 N N . SER A 1 100 ? -17.266 21.188 13.367 1 53.81 100 SER A N 1
ATOM 786 C CA . SER A 1 100 ? -16.453 20.719 12.258 1 53.81 100 SER A CA 1
ATOM 787 C C . SER A 1 100 ? -15 21.172 12.406 1 53.81 100 SER A C 1
ATOM 789 O O . SER A 1 100 ? -14.117 20.719 11.68 1 53.81 100 SER A O 1
ATOM 791 N N . MET A 1 101 ? -14.938 22.016 13.438 1 55.69 101 MET A N 1
ATOM 792 C CA . MET A 1 101 ? -13.602 22.594 13.578 1 55.69 101 MET A CA 1
ATOM 793 C C . MET A 1 101 ? -12.727 21.734 14.484 1 55.69 101 MET A C 1
ATOM 795 O O . MET A 1 101 ? -13.234 20.891 15.234 1 55.69 101 MET A O 1
ATOM 799 N N . ALA A 1 102 ? -11.469 21.703 14.195 1 57.69 102 ALA A N 1
ATOM 800 C CA . ALA A 1 102 ? -10.516 21 15.047 1 57.69 102 ALA A CA 1
ATOM 801 C C . ALA A 1 102 ? -10.516 21.562 16.469 1 57.69 102 ALA A C 1
ATOM 803 O O . ALA A 1 102 ? -10.453 22.781 16.641 1 57.69 102 ALA A O 1
ATOM 804 N N . ILE A 1 103 ? -10.922 20.672 17.453 1 59 103 ILE A N 1
ATOM 805 C CA . ILE A 1 103 ? -11.023 21.078 18.844 1 59 103 ILE A CA 1
ATOM 806 C C . ILE A 1 103 ? -9.781 20.625 19.609 1 59 1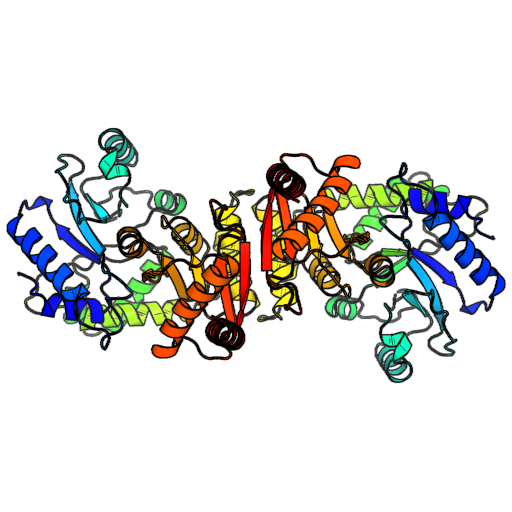03 ILE A C 1
ATOM 808 O O . ILE A 1 103 ? -9.344 19.484 19.469 1 59 103 ILE A O 1
ATOM 812 N N . LEU A 1 104 ? -8.922 21.547 20.047 1 58.19 104 LEU A N 1
ATOM 813 C CA . LEU A 1 104 ? -7.75 21.281 20.875 1 58.19 104 LEU A CA 1
ATOM 814 C C . LEU A 1 104 ? -8.133 21.234 22.359 1 58.19 104 LEU A C 1
ATOM 816 O O . LEU A 1 104 ? -8.922 22.062 22.828 1 58.19 104 LEU A O 1
ATOM 820 N N . PHE A 1 105 ? -7.824 19.984 23.062 1 54.34 105 PHE A N 1
ATOM 821 C CA . PHE A 1 105 ? -8.164 19.812 24.469 1 54.34 105 PHE A CA 1
ATOM 822 C C . PHE A 1 105 ? -6.961 20.094 25.359 1 54.34 105 PHE A C 1
ATOM 824 O O . PHE A 1 105 ? -5.824 19.828 24.984 1 54.34 105 PHE A O 1
ATOM 831 N N . TRP A 1 106 ? -7.039 21 26.375 1 50.78 106 TRP A N 1
ATOM 832 C CA . TRP A 1 106 ? -6.043 21.391 27.359 1 50.78 106 TRP A CA 1
ATOM 833 C C . TRP A 1 106 ? -6.012 20.406 28.531 1 50.78 106 TRP A C 1
ATOM 835 O O . TRP A 1 106 ? -6.965 20.344 29.312 1 50.78 106 TRP A O 1
ATOM 845 N N . PRO A 1 107 ? -5.109 19.531 28.766 1 50.44 107 PRO A N 1
ATOM 846 C CA . PRO A 1 107 ? -5.086 18.547 29.859 1 50.44 107 PRO A CA 1
ATOM 847 C C . PRO A 1 107 ? -5.375 19.172 31.219 1 50.44 107 PRO A C 1
ATOM 849 O O . PRO A 1 107 ? -6.105 18.578 32.031 1 50.44 107 PRO A O 1
ATOM 852 N N . PRO A 1 108 ? -4.406 20.062 31.766 1 45.81 108 PRO A N 1
ATOM 853 C CA . PRO A 1 108 ? -4.855 20.359 33.125 1 45.81 108 PRO A CA 1
ATOM 854 C C . PRO A 1 108 ? -6.352 20.672 33.188 1 45.81 108 PRO A C 1
ATOM 856 O O . PRO A 1 108 ? -6.984 20.422 34.219 1 45.81 108 PRO A O 1
ATOM 859 N N . LEU A 1 109 ? -6.758 21.266 32.375 1 42.31 109 LEU A N 1
ATOM 860 C CA . LEU A 1 109 ? -8.188 21.562 32.344 1 42.31 109 LEU A CA 1
ATOM 861 C C . LEU A 1 109 ? -8.977 20.406 31.75 1 42.31 109 LEU A C 1
ATOM 863 O O . LEU A 1 109 ? -10.211 20.406 31.797 1 42.31 109 LEU A O 1
ATOM 867 N N . LEU A 1 110 ? -8.438 19.797 30.812 1 45.03 110 LEU A N 1
ATOM 868 C CA . LEU A 1 110 ? -9.18 18.656 30.312 1 45.03 110 LEU A CA 1
ATOM 869 C C . LEU A 1 110 ? -9.281 17.562 31.375 1 45.03 110 LEU A C 1
ATOM 871 O O . LEU A 1 110 ? -8.289 16.922 31.719 1 45.03 110 LEU A O 1
ATOM 875 N N . GLY A 1 111 ? -9.75 17.875 32.344 1 44.91 111 GLY A N 1
ATOM 876 C CA . GLY A 1 111 ? -10.195 16.734 33.156 1 44.91 111 GLY A CA 1
ATOM 877 C C . GLY A 1 111 ? -10.484 15.5 32.312 1 44.91 111 GLY A C 1
ATOM 878 O O . GLY A 1 111 ? -11.219 14.617 32.781 1 44.91 111 GLY A O 1
ATOM 879 N N . ILE A 1 112 ? -10.414 15.734 31.094 1 48.03 112 ILE A N 1
ATOM 880 C CA . ILE A 1 112 ? -10.773 14.508 30.391 1 48.03 112 ILE A CA 1
ATOM 881 C C . ILE A 1 112 ? -9.75 13.422 30.703 1 48.03 112 ILE A C 1
ATOM 883 O O . ILE A 1 112 ? -8.57 13.555 30.344 1 48.03 112 ILE A O 1
ATOM 887 N N . LEU A 1 113 ? -9.875 12.906 31.75 1 49.34 113 LEU A N 1
ATOM 888 C CA . LEU A 1 113 ? -9.148 11.719 32.188 1 49.34 113 LEU A CA 1
ATOM 889 C C . LEU A 1 113 ? -8.703 10.883 31 1 49.34 113 LEU A C 1
ATOM 891 O O . LEU A 1 113 ? -7.609 10.312 31.016 1 49.34 113 LEU A O 1
ATOM 895 N N . ASP A 1 114 ? -9.5 10.641 29.906 1 54.06 114 ASP A N 1
ATOM 896 C CA . ASP A 1 114 ? -9.117 9.531 29.047 1 54.06 114 ASP A CA 1
ATOM 897 C C . ASP A 1 114 ? -8.609 10.031 27.703 1 54.06 114 ASP A C 1
ATOM 899 O O . ASP A 1 114 ? -9.344 10.016 26.703 1 54.06 114 ASP A O 1
ATOM 903 N N . LEU A 1 115 ? -7.457 10.859 27.641 1 60.53 115 LEU A N 1
ATOM 904 C CA . LEU A 1 115 ? -6.746 11.258 26.438 1 60.53 115 LEU A CA 1
ATOM 905 C C . LEU A 1 115 ? -6.672 10.102 25.438 1 60.53 115 LEU A C 1
ATOM 907 O O . LEU A 1 115 ? -6.672 10.32 24.234 1 60.53 115 LEU A O 1
ATOM 911 N N . HIS A 1 116 ? -6.711 9.078 25.984 1 62.94 116 HIS A N 1
ATOM 912 C CA . HIS A 1 116 ? -6.578 7.883 25.156 1 62.94 116 HIS A CA 1
ATOM 913 C C . HIS A 1 116 ? -7.789 7.695 24.25 1 62.94 116 HIS A C 1
ATOM 915 O O . HIS A 1 116 ? -7.66 7.215 23.125 1 62.94 116 HIS A O 1
ATOM 921 N N . GLU A 1 117 ? -8.789 8.25 24.781 1 64.25 117 GLU A N 1
ATOM 922 C CA . GLU A 1 117 ? -10 8.086 23.984 1 64.25 117 GLU A CA 1
ATOM 923 C C . GLU A 1 117 ? -9.984 9.008 22.766 1 64.25 117 GLU A C 1
ATOM 925 O O . GLU A 1 117 ? -10.461 8.633 21.688 1 64.25 117 GLU A O 1
ATOM 930 N N . LEU A 1 118 ? -9.438 10.188 22.953 1 63.81 118 LEU A N 1
ATOM 931 C CA . LEU A 1 118 ? -9.398 11.141 21.859 1 63.81 118 LEU A CA 1
ATOM 932 C C . LEU A 1 118 ? -8.398 10.695 20.781 1 63.81 118 LEU A C 1
ATOM 934 O O . LEU A 1 118 ? -8.688 10.781 19.594 1 63.81 118 LEU A O 1
ATOM 938 N N . ILE A 1 119 ? -7.434 10.234 21.344 1 63 119 ILE A N 1
ATOM 939 C CA . ILE A 1 119 ? -6.383 9.773 20.438 1 63 119 ILE A CA 1
ATOM 940 C C . ILE A 1 119 ? -6.879 8.57 19.625 1 63 119 ILE A C 1
ATOM 942 O O . ILE A 1 119 ? -6.641 8.484 18.422 1 63 119 ILE A O 1
ATOM 946 N N . LYS A 1 120 ? -7.645 7.848 20.312 1 63.78 120 LYS A N 1
ATOM 947 C CA . LYS A 1 120 ? -8.227 6.691 19.641 1 63.78 120 LYS A CA 1
ATOM 948 C C . LYS A 1 120 ? -9.219 7.121 18.562 1 63.78 120 LYS A C 1
ATOM 950 O O . LYS A 1 120 ? -9.336 6.469 17.516 1 63.78 120 LYS A O 1
ATOM 955 N N . ALA A 1 121 ? -9.742 8.297 18.891 1 64.44 121 ALA A N 1
ATOM 956 C CA . ALA A 1 121 ? -10.727 8.82 17.938 1 64.44 121 ALA A CA 1
ATOM 957 C C . ALA A 1 121 ? -10.039 9.586 16.812 1 64.44 121 ALA A C 1
ATOM 959 O O . ALA A 1 121 ? -10.711 10.117 15.914 1 64.44 121 ALA A O 1
ATOM 960 N N . ARG A 1 122 ? -8.758 9.703 16.844 1 70.94 122 ARG A N 1
ATOM 961 C CA . ARG A 1 122 ? -7.949 10.344 15.812 1 70.94 122 ARG A CA 1
ATOM 962 C C . ARG A 1 122 ? -8.211 11.844 15.758 1 70.94 122 ARG A C 1
ATOM 964 O O . ARG A 1 122 ? -8.242 12.438 14.68 1 70.94 122 ARG A O 1
ATOM 971 N N . LYS A 1 123 ? -8.484 12.367 16.922 1 72.44 123 LYS A N 1
ATOM 972 C CA . LYS A 1 123 ? -8.641 13.812 17.047 1 72.44 123 LYS A CA 1
ATOM 973 C C . LYS A 1 123 ? -7.316 14.477 17.422 1 72.44 123 LYS A C 1
ATOM 975 O O . LYS A 1 123 ? -6.555 13.938 18.234 1 72.44 123 LYS A O 1
ATOM 980 N N . PRO A 1 124 ? -7.137 15.617 16.797 1 78.12 124 PRO A N 1
ATOM 981 C CA . PRO A 1 124 ? -5.891 16.297 17.156 1 78.12 124 PRO A CA 1
ATOM 982 C C . PRO A 1 124 ? -5.871 16.781 18.594 1 78.12 124 PRO A C 1
ATOM 984 O O . PRO A 1 124 ? -6.84 17.391 19.062 1 78.12 124 PRO A O 1
ATOM 987 N N . VAL A 1 125 ? -4.816 16.531 19.312 1 76.25 125 VAL A N 1
ATOM 988 C CA . VAL A 1 125 ? -4.648 16.922 20.719 1 76.25 125 VAL A CA 1
ATOM 989 C C . VAL A 1 125 ? -3.348 17.703 20.875 1 76.25 125 VAL A C 1
ATOM 991 O O . VAL A 1 125 ? -2.279 17.234 20.469 1 76.25 125 VAL A O 1
ATOM 994 N N . PHE A 1 126 ? -3.484 18.875 21.438 1 79 126 PHE A N 1
ATOM 995 C CA . PHE A 1 126 ? -2.316 19.719 21.672 1 79 126 PHE A CA 1
ATOM 996 C C . PHE A 1 126 ? -2.016 19.812 23.156 1 79 126 PHE A C 1
ATOM 998 O O . PHE A 1 126 ? -2.932 19.828 23.984 1 79 126 PHE A O 1
ATOM 1005 N N . TYR A 1 127 ? -0.733 19.922 23.422 1 76.81 127 TYR A N 1
ATOM 1006 C CA . TYR A 1 127 ? -0.273 20.094 24.797 1 76.81 127 TYR A CA 1
ATOM 1007 C C . TYR A 1 127 ? 0.034 21.547 25.094 1 76.81 127 TYR A C 1
ATOM 1009 O O . TYR A 1 127 ? 0.558 22.266 24.234 1 76.81 127 TYR A O 1
ATOM 1017 N N . MET A 1 128 ? -0.375 21.938 26.266 1 74.88 128 MET A N 1
ATOM 1018 C CA . MET A 1 128 ? -0.052 23.312 26.672 1 74.88 128 MET A CA 1
ATOM 1019 C C . MET A 1 128 ? 0.643 23.312 28.031 1 74.88 128 MET A C 1
ATOM 1021 O O . MET A 1 128 ? 0.161 22.703 28.984 1 74.88 128 MET A O 1
ATOM 1025 N N . ASN A 1 129 ? 1.776 23.766 27.984 1 70 129 ASN A N 1
ATOM 1026 C CA . ASN A 1 129 ? 2.473 24.078 29.234 1 70 129 ASN A CA 1
ATOM 1027 C C . ASN A 1 129 ? 2.771 25.578 29.328 1 70 129 ASN A C 1
ATOM 1029 O O . ASN A 1 129 ? 3.568 26.109 28.562 1 70 129 ASN A O 1
ATOM 1033 N N . PRO A 1 130 ? 2.139 26.219 30.281 1 69.62 130 PRO A N 1
ATOM 1034 C CA . PRO A 1 130 ? 2.27 27.688 30.375 1 69.62 130 PRO A CA 1
ATOM 1035 C C . PRO A 1 130 ? 3.688 28.125 30.734 1 69.62 130 PRO A C 1
ATOM 1037 O O . PRO A 1 130 ? 4.066 29.266 30.453 1 69.62 130 PRO A O 1
ATOM 1040 N N . SER A 1 131 ? 4.504 27.281 31.25 1 74.19 131 SER A N 1
ATOM 1041 C CA . SER A 1 131 ? 5.785 27.766 31.766 1 74.19 131 SER A CA 1
ATOM 1042 C C . SER A 1 131 ? 6.949 27.219 30.938 1 74.19 131 SER A C 1
ATOM 1044 O O . SER A 1 131 ? 8.109 27.344 31.328 1 74.19 131 SER A O 1
ATOM 1046 N N . ILE A 1 132 ? 6.621 26.719 29.859 1 79.06 132 ILE A N 1
ATOM 1047 C CA . ILE A 1 132 ? 7.676 26.031 29.109 1 79.06 132 ILE A CA 1
ATOM 1048 C C . ILE A 1 132 ? 8.711 27.062 28.656 1 79.06 132 ILE A C 1
ATOM 1050 O O . ILE A 1 132 ? 9.922 26.828 28.766 1 79.06 132 ILE A O 1
ATOM 1054 N N . ALA A 1 133 ? 8.32 28.141 28.172 1 82.81 133 ALA A N 1
ATOM 1055 C CA . ALA A 1 133 ? 9.25 29.156 27.688 1 82.81 133 ALA A CA 1
ATOM 1056 C C . ALA A 1 133 ? 9.984 29.812 28.844 1 82.81 133 ALA A C 1
ATOM 1058 O O . ALA A 1 133 ? 11.195 30.031 28.781 1 82.81 133 ALA A O 1
ATOM 1059 N N . GLU A 1 134 ? 9.273 30.062 29.875 1 81.56 134 GLU A N 1
ATOM 1060 C CA . GLU A 1 134 ? 9.898 30.672 31.047 1 81.56 134 GLU A CA 1
ATOM 1061 C C . GLU A 1 134 ? 10.945 29.734 31.656 1 81.56 134 GLU A C 1
ATOM 1063 O O . GLU A 1 134 ? 12.023 30.188 32.031 1 81.56 134 GLU A O 1
ATOM 1068 N N . ASP A 1 135 ? 10.562 28.516 31.719 1 82.19 135 ASP A N 1
ATOM 1069 C CA . ASP A 1 135 ? 11.469 27.531 32.281 1 82.19 135 ASP A CA 1
ATOM 1070 C C . ASP A 1 135 ? 12.727 27.375 31.438 1 82.19 135 ASP A C 1
ATOM 1072 O O . ASP A 1 135 ? 13.82 27.156 31.969 1 82.19 135 ASP A O 1
ATOM 1076 N N . TYR A 1 136 ? 12.57 27.484 30.188 1 87.44 136 TYR A N 1
ATOM 1077 C CA . TYR A 1 136 ? 13.688 27.328 29.25 1 87.44 136 TYR A CA 1
ATOM 1078 C C . TYR A 1 136 ? 14.719 28.438 29.453 1 87.44 136 TYR A C 1
ATOM 1080 O O . TYR A 1 136 ? 15.922 28.188 29.453 1 87.44 136 TYR A O 1
ATOM 1088 N N . TYR A 1 137 ? 14.305 29.609 29.734 1 84.88 137 TYR A N 1
ATOM 1089 C CA . TYR A 1 137 ? 15.227 30.734 29.859 1 84.88 137 TYR A CA 1
ATOM 1090 C C . TYR A 1 137 ? 15.734 30.875 31.297 1 84.88 137 TYR A C 1
ATOM 1092 O O . TYR A 1 137 ? 16.766 31.5 31.531 1 84.88 137 TYR A O 1
ATOM 1100 N N . LYS A 1 138 ? 15.086 30.219 32.219 1 83.06 138 LYS A N 1
ATOM 1101 C CA . LYS A 1 138 ? 15.484 30.328 33.625 1 83.06 138 LYS A CA 1
ATOM 1102 C C . LYS A 1 138 ? 16.484 29.234 34 1 83.06 138 LYS A C 1
ATOM 1104 O O . LYS A 1 138 ? 17.281 29.391 34.906 1 83.06 138 LYS A O 1
ATOM 1109 N N . CYS A 1 139 ? 16.438 28.172 33.375 1 78.44 139 CYS A N 1
ATOM 1110 C CA . CYS A 1 139 ? 17.203 27 33.812 1 78.44 139 CYS A CA 1
ATOM 1111 C C . CYS A 1 139 ? 18.469 26.828 33 1 78.44 139 CYS A C 1
ATOM 1113 O O . CYS A 1 139 ? 18.438 26.969 31.766 1 78.44 139 CYS A O 1
ATOM 1115 N N . PRO A 1 140 ? 19.516 26.531 33.719 1 72.88 140 PRO A N 1
ATOM 1116 C CA . PRO A 1 140 ? 20.766 26.281 33 1 72.88 140 PRO A CA 1
ATOM 1117 C C . PRO A 1 140 ? 20.719 25.031 32.125 1 72.88 140 PRO A C 1
ATOM 1119 O O . PRO A 1 140 ? 21.312 25 31.062 1 72.88 140 PRO A O 1
ATOM 1122 N N . ASP A 1 141 ? 20.031 24 32.656 1 80.62 141 ASP A N 1
ATOM 1123 C CA . ASP A 1 141 ? 19.922 22.766 31.906 1 80.62 141 ASP A CA 1
ATOM 1124 C C . ASP A 1 141 ? 18.672 22.766 31.031 1 80.62 141 ASP A C 1
ATOM 1126 O O . ASP A 1 141 ? 17.953 21.766 30.969 1 80.62 141 ASP A O 1
ATOM 1130 N N . ASN A 1 142 ? 18.484 23.812 30.344 1 83.38 142 ASN A N 1
ATOM 1131 C CA . ASN A 1 142 ? 17.25 24.094 29.609 1 83.38 142 ASN A CA 1
ATOM 1132 C C . ASN A 1 142 ? 17.062 23.125 28.453 1 83.38 142 ASN A C 1
ATOM 1134 O O . ASN A 1 142 ? 15.977 22.547 28.297 1 83.38 142 ASN A O 1
ATOM 1138 N N . ASN A 1 143 ? 18.125 22.781 27.844 1 84.81 143 ASN A N 1
ATOM 1139 C CA . ASN A 1 143 ? 18.016 21.906 26.672 1 84.81 143 ASN A CA 1
ATOM 1140 C C . ASN A 1 143 ? 17.688 20.469 27.062 1 84.81 143 ASN A C 1
ATOM 1142 O O . ASN A 1 143 ? 16.906 19.797 26.391 1 84.81 143 ASN A O 1
ATOM 1146 N N . ARG A 1 144 ? 18.266 20.125 28.141 1 85.38 144 ARG A N 1
ATOM 1147 C CA . ARG A 1 144 ? 18.016 18.75 28.578 1 85.38 144 ARG A CA 1
ATOM 1148 C C . ARG A 1 144 ? 16.562 18.594 29.047 1 85.38 144 ARG A C 1
ATOM 1150 O O . ARG A 1 144 ? 15.914 17.609 28.703 1 85.38 144 ARG A O 1
ATOM 1157 N N . LYS A 1 145 ? 16.141 19.547 29.797 1 85.81 145 LYS A N 1
ATOM 1158 C CA . LYS A 1 145 ? 14.766 19.5 30.281 1 85.81 145 LYS A CA 1
ATOM 1159 C C . LYS A 1 145 ? 13.766 19.562 29.125 1 85.81 145 LYS A C 1
ATOM 1161 O O . LYS A 1 145 ? 12.75 18.875 29.141 1 85.81 145 LYS A O 1
ATOM 1166 N N . LEU A 1 146 ? 14.031 20.406 28.219 1 88.25 146 LEU A N 1
ATOM 1167 C CA . LEU A 1 146 ? 13.164 20.516 27.062 1 88.25 146 LEU A CA 1
ATOM 1168 C C . LEU A 1 146 ? 13.125 19.219 26.266 1 88.25 146 LEU A C 1
ATOM 1170 O O . LEU A 1 146 ? 12.062 18.797 25.812 1 88.25 146 LEU A O 1
ATOM 1174 N N . LEU A 1 147 ? 14.273 18.578 26.172 1 88.94 147 LEU A N 1
ATOM 1175 C CA . LEU A 1 147 ? 14.359 17.312 25.453 1 88.94 147 LEU A CA 1
ATOM 1176 C C . LEU A 1 147 ? 13.492 16.25 26.125 1 88.94 147 LEU A C 1
ATOM 1178 O O . LEU A 1 147 ? 12.828 15.477 25.438 1 88.94 147 LEU A O 1
ATOM 1182 N N . ILE A 1 148 ? 13.523 16.25 27.359 1 86.88 148 ILE A N 1
ATOM 1183 C CA . ILE A 1 148 ? 12.727 15.289 28.109 1 86.88 148 ILE A CA 1
ATOM 1184 C C . ILE A 1 148 ? 11.242 15.57 27.906 1 86.88 148 ILE A C 1
ATOM 1186 O O . ILE A 1 148 ? 10.453 14.648 27.719 1 86.88 148 ILE A O 1
ATOM 1190 N N . GLN A 1 149 ? 10.938 16.797 27.953 1 84.06 149 GLN A N 1
ATOM 1191 C CA . GLN A 1 149 ? 9.539 17.188 27.75 1 84.06 149 GLN A CA 1
ATOM 1192 C C . GLN A 1 149 ? 9.055 16.797 26.359 1 84.06 149 GLN A C 1
ATOM 1194 O O . GLN A 1 149 ? 7.953 16.266 26.203 1 84.06 149 GLN A O 1
ATOM 1199 N N . VAL A 1 150 ? 9.867 17.094 25.438 1 87.88 150 VAL A N 1
ATOM 1200 C CA . VAL A 1 150 ? 9.5 16.781 24.062 1 87.88 150 VAL A CA 1
ATOM 1201 C C . VAL A 1 150 ? 9.352 15.273 23.891 1 87.88 150 VAL A C 1
ATOM 1203 O O . VAL A 1 150 ? 8.43 14.805 23.203 1 87.88 150 VAL A O 1
ATOM 1206 N N . ARG A 1 151 ? 10.195 14.508 24.453 1 87.56 151 ARG A N 1
ATOM 1207 C CA . ARG A 1 151 ? 10.102 13.055 24.406 1 87.56 151 ARG A CA 1
ATOM 1208 C C . ARG A 1 151 ? 8.758 12.578 24.953 1 87.56 151 ARG A C 1
ATOM 1210 O O . ARG A 1 151 ? 8.125 11.703 24.375 1 87.56 151 ARG A O 1
ATOM 1217 N N . ASP A 1 152 ? 8.391 13.164 26.016 1 83.19 152 ASP A N 1
ATOM 1218 C CA . ASP A 1 152 ? 7.113 12.797 26.625 1 83.19 152 ASP A CA 1
ATOM 1219 C C . ASP A 1 152 ? 5.945 13.141 25.703 1 83.19 152 ASP A C 1
ATOM 1221 O O . ASP A 1 152 ? 4.969 12.391 25.625 1 83.19 152 ASP A O 1
ATOM 1225 N N . LEU A 1 153 ? 6.062 14.242 25.109 1 81.56 153 LEU A N 1
ATOM 1226 C CA . LEU A 1 153 ? 5.008 14.672 24.203 1 81.56 153 LEU A CA 1
ATOM 1227 C C . LEU A 1 153 ? 4.875 13.703 23.031 1 81.56 153 LEU A C 1
ATOM 1229 O O . LEU A 1 153 ? 3.762 13.352 22.641 1 81.56 153 LEU A O 1
ATOM 1233 N N . ILE A 1 154 ? 5.969 13.273 22.484 1 82 154 ILE A N 1
ATOM 1234 C CA . ILE A 1 154 ? 5.977 12.367 21.344 1 82 154 ILE A CA 1
ATOM 1235 C C . ILE A 1 154 ? 5.469 10.992 21.781 1 82 154 ILE A C 1
ATOM 1237 O O . ILE A 1 154 ? 4.668 10.367 21.078 1 82 154 ILE A O 1
ATOM 1241 N N . THR A 1 155 ? 5.906 10.555 22.906 1 79.62 155 THR A N 1
ATOM 1242 C CA . THR A 1 155 ? 5.504 9.25 23.438 1 79.62 155 THR A CA 1
ATOM 1243 C C . THR A 1 155 ? 4.004 9.219 23.703 1 79.62 155 THR A C 1
ATOM 1245 O O . THR A 1 155 ? 3.355 8.188 23.484 1 79.62 155 THR A O 1
ATOM 1248 N N . ASN A 1 156 ? 3.529 10.352 24.141 1 76.06 156 ASN A N 1
ATOM 1249 C CA . ASN A 1 156 ? 2.104 10.43 24.438 1 76.06 156 ASN A CA 1
ATOM 1250 C C . ASN A 1 156 ? 1.292 10.781 23.188 1 76.06 156 ASN A C 1
ATOM 1252 O O . ASN A 1 156 ? 0.073 10.945 23.266 1 76.06 156 ASN A O 1
ATOM 1256 N N . LYS A 1 157 ? 1.911 10.969 22.062 1 77.31 157 LYS A N 1
ATOM 1257 C CA . LYS A 1 157 ? 1.312 11.102 20.75 1 77.31 157 LYS A CA 1
ATOM 1258 C C . LYS A 1 157 ? 0.529 12.406 20.625 1 77.31 157 LYS A C 1
ATOM 1260 O O . LYS A 1 157 ? -0.56 12.43 20.047 1 77.31 157 LYS A O 1
ATOM 1265 N N . PHE A 1 158 ? 1.008 13.406 21.281 1 79.19 158 PHE A N 1
ATOM 1266 C CA . PHE A 1 158 ? 0.433 14.727 21.062 1 79.19 158 PHE A CA 1
ATOM 1267 C C . PHE A 1 158 ? 0.707 15.211 19.641 1 79.19 158 PHE A C 1
ATOM 1269 O O . PHE A 1 158 ? 1.747 14.891 19.062 1 79.19 158 PHE A O 1
ATOM 1276 N N . ASP A 1 159 ? -0.215 16.016 19.156 1 81.38 159 ASP A N 1
ATOM 1277 C CA . ASP A 1 159 ? -0.081 16.5 17.781 1 81.38 159 ASP A CA 1
ATOM 1278 C C . ASP A 1 159 ? 0.681 17.812 17.734 1 81.38 159 ASP A C 1
ATOM 1280 O O . ASP A 1 159 ? 1.198 18.203 16.688 1 81.38 159 ASP A O 1
ATOM 1284 N N . GLY A 1 160 ? 0.699 18.484 18.812 1 81.94 160 GLY A N 1
ATOM 1285 C CA . GLY A 1 160 ? 1.38 19.766 18.875 1 81.94 160 GLY A CA 1
ATOM 1286 C C . GLY A 1 160 ? 1.45 20.344 20.281 1 81.94 160 GLY A C 1
ATOM 1287 O O . GLY A 1 160 ? 1.037 19.688 21.25 1 81.94 160 GLY A O 1
ATOM 1288 N N . ILE A 1 161 ? 2.057 21.531 20.328 1 82.5 161 ILE A N 1
ATOM 1289 C CA . ILE A 1 161 ? 2.207 22.203 21.609 1 82.5 161 ILE A CA 1
ATOM 1290 C C . ILE A 1 161 ? 1.817 23.672 21.469 1 82.5 161 ILE A C 1
ATOM 1292 O O . ILE A 1 161 ? 2.008 24.281 20.406 1 82.5 161 ILE A O 1
ATOM 1296 N N . ILE A 1 162 ? 1.299 24.094 22.531 1 81.25 162 ILE A N 1
ATOM 1297 C CA . ILE A 1 162 ? 0.975 25.5 22.625 1 81.25 162 ILE A CA 1
ATOM 1298 C C . ILE A 1 162 ? 1.93 26.188 23.594 1 81.25 162 ILE A C 1
ATOM 1300 O O . ILE A 1 162 ? 2.068 25.766 24.75 1 81.25 162 ILE A O 1
ATOM 1304 N N . ILE A 1 163 ? 2.582 27.203 23.109 1 82.19 163 ILE A N 1
ATOM 1305 C CA . ILE A 1 163 ? 3.494 27.984 23.953 1 82.19 163 ILE A CA 1
ATOM 1306 C C . ILE A 1 163 ? 2.889 29.359 24.234 1 82.19 163 ILE A C 1
ATOM 1308 O O . ILE A 1 163 ? 2.592 30.125 23.312 1 82.19 163 ILE A O 1
ATOM 1312 N N . LYS A 1 164 ? 2.664 29.453 25.5 1 76.75 164 LYS A N 1
ATOM 1313 C CA . LYS A 1 164 ? 2.221 30.766 25.969 1 76.75 164 LYS A CA 1
ATOM 1314 C C . LYS A 1 164 ? 3.389 31.578 26.531 1 76.75 164 LYS A C 1
ATOM 1316 O O . LYS A 1 164 ? 4.18 31.062 27.328 1 76.75 164 LYS A O 1
ATOM 1321 N N . TYR A 1 165 ? 3.582 32.75 25.938 1 70.5 165 TYR A N 1
ATOM 1322 C CA . TYR A 1 165 ? 4.703 33.531 26.438 1 70.5 165 TYR A CA 1
ATOM 1323 C C . TYR A 1 165 ? 4.285 35 26.703 1 70.5 165 TYR A C 1
ATOM 1325 O O . TYR A 1 165 ? 3.592 35.594 25.875 1 70.5 165 TYR A O 1
ATOM 1333 N N . ARG A 1 166 ? 4.531 35.469 27.922 1 64.88 166 ARG A N 1
ATOM 1334 C CA . ARG A 1 166 ? 4.176 36.812 28.375 1 64.88 166 ARG A CA 1
ATOM 1335 C C . ARG A 1 166 ? 5.398 37.719 28.438 1 64.88 166 ARG A C 1
ATOM 1337 O O . ARG A 1 166 ? 5.309 38.875 28.859 1 64.88 166 ARG A O 1
ATOM 1344 N N . GLY A 1 167 ? 6.469 37.25 27.953 1 62.38 167 GLY A N 1
ATOM 1345 C CA . GLY A 1 167 ? 7.668 38.094 28.078 1 62.38 167 GLY A CA 1
ATOM 1346 C C . GLY A 1 167 ? 7.773 39.156 27 1 62.38 167 GLY A C 1
ATOM 1347 O O . GLY A 1 167 ? 6.957 39.188 26.078 1 62.38 167 GLY A O 1
ATOM 1348 N N . ASP A 1 168 ? 8.68 40.031 27.156 1 64.81 168 ASP A N 1
ATOM 1349 C CA . ASP A 1 168 ? 8.906 41.188 26.266 1 64.81 168 ASP A CA 1
ATOM 1350 C C . ASP A 1 168 ? 9.5 40.719 24.938 1 64.81 168 ASP A C 1
ATOM 1352 O O . ASP A 1 168 ? 9.219 41.312 23.891 1 64.81 168 ASP A O 1
ATOM 1356 N N . GLU A 1 169 ? 10.328 39.688 25.031 1 76.88 169 GLU A N 1
ATOM 1357 C CA . GLU A 1 169 ? 10.953 39.188 23.812 1 76.88 169 GLU A CA 1
ATOM 1358 C C . GLU A 1 169 ? 10.344 37.875 23.391 1 76.88 169 GLU A C 1
ATOM 1360 O O . GLU A 1 169 ? 9.938 37.062 24.234 1 76.88 169 GLU A O 1
ATOM 1365 N N . LEU A 1 170 ? 10.18 37.75 22.094 1 83.62 170 LEU A N 1
ATOM 1366 C CA . LEU A 1 170 ? 9.648 36.5 21.562 1 83.62 170 LEU A CA 1
ATOM 1367 C C . LEU A 1 170 ? 10.547 35.312 21.922 1 83.62 170 LEU A C 1
ATOM 1369 O O . LEU A 1 170 ? 11.773 35.438 21.906 1 83.62 170 LEU A O 1
ATOM 1373 N N . PRO A 1 171 ? 10.023 34.25 22.281 1 86 171 PRO A N 1
ATOM 1374 C CA . PRO A 1 171 ? 10.812 33.094 22.672 1 86 171 PRO A CA 1
ATOM 1375 C C . PRO A 1 171 ? 11.312 32.281 21.484 1 86 171 PRO A C 1
ATOM 1377 O O . PRO A 1 171 ? 11.086 31.062 21.406 1 86 171 PRO A O 1
ATOM 1380 N N . ILE A 1 172 ? 12.031 32.844 20.625 1 87.69 172 ILE A N 1
ATOM 1381 C CA . ILE A 1 172 ? 12.484 32.281 19.375 1 87.69 172 ILE A CA 1
ATOM 1382 C C . ILE A 1 172 ? 13.445 31.109 19.656 1 87.69 172 ILE A C 1
ATOM 1384 O O . ILE A 1 172 ? 13.336 30.047 19.062 1 87.69 172 ILE A O 1
ATOM 1388 N N . GLU A 1 173 ? 14.297 31.297 20.547 1 87.38 173 GLU A N 1
ATOM 1389 C CA . GLU A 1 173 ? 15.289 30.266 20.859 1 87.38 173 GLU A CA 1
ATOM 1390 C C . GLU A 1 173 ? 14.625 29.016 21.422 1 87.38 173 GLU A C 1
ATOM 1392 O O . GLU A 1 173 ? 15.023 27.906 21.094 1 87.38 173 GLU A O 1
ATOM 1397 N N . CYS A 1 174 ? 13.711 29.281 22.266 1 87.94 174 CYS A N 1
ATOM 1398 C CA . CYS A 1 174 ? 12.984 28.156 22.844 1 87.94 174 CYS A CA 1
ATOM 1399 C C . CYS A 1 174 ? 12.258 27.359 21.766 1 87.94 174 CYS A C 1
ATOM 1401 O O . CYS A 1 174 ? 12.297 26.141 21.766 1 87.94 174 CYS A O 1
ATOM 1403 N N . MET A 1 175 ? 11.648 28.078 20.906 1 88.31 175 MET A N 1
ATOM 1404 C CA . MET A 1 175 ? 10.898 27.438 19.828 1 88.31 175 MET A CA 1
ATOM 1405 C C . MET A 1 175 ? 11.82 26.641 18.922 1 88.31 175 MET A C 1
ATOM 1407 O O . MET A 1 175 ? 11.508 25.5 18.562 1 88.31 175 MET A O 1
ATOM 1411 N N . GLN A 1 176 ? 12.898 27.156 18.609 1 89.38 176 GLN A N 1
ATOM 1412 C CA . GLN A 1 176 ? 13.859 26.484 17.734 1 89.38 176 GLN A CA 1
ATOM 1413 C C . GLN A 1 176 ? 14.445 25.25 18.422 1 89.38 176 GLN A C 1
ATOM 1415 O O . GLN A 1 176 ? 14.68 24.234 17.781 1 89.38 176 GLN A O 1
ATOM 1420 N N . ALA A 1 177 ? 14.656 25.438 19.672 1 90.56 177 ALA A N 1
ATOM 1421 C CA . ALA A 1 177 ? 15.141 24.297 20.453 1 90.56 177 ALA A CA 1
ATOM 1422 C C . ALA A 1 177 ? 14.109 23.156 20.453 1 90.56 177 ALA A C 1
ATOM 1424 O O . ALA A 1 177 ? 14.469 21.984 20.375 1 90.56 177 ALA A O 1
ATOM 1425 N N . PHE A 1 178 ? 12.906 23.594 20.578 1 89.44 178 PHE A N 1
ATOM 1426 C CA . PHE A 1 178 ? 11.828 22.609 20.547 1 89.44 178 PHE A CA 1
ATOM 1427 C C . PHE A 1 178 ? 11.797 21.875 19.219 1 89.44 178 PHE A C 1
ATOM 1429 O O . PHE A 1 178 ? 11.68 20.641 19.188 1 89.44 178 PHE A O 1
ATOM 1436 N N . VAL A 1 179 ? 11.875 22.578 18.156 1 88.88 179 VAL A N 1
ATOM 1437 C CA . VAL A 1 179 ? 11.852 22 16.828 1 88.88 179 VAL A CA 1
ATOM 1438 C C . VAL A 1 179 ? 13.023 21.031 16.656 1 88.88 179 VAL A C 1
ATOM 1440 O O . VAL A 1 179 ? 12.852 19.906 16.156 1 88.88 179 VAL A O 1
ATOM 1443 N N . ARG A 1 180 ? 14.133 21.391 17.109 1 89.81 180 ARG A N 1
ATOM 1444 C CA . ARG A 1 180 ? 15.328 20.562 17 1 89.81 180 ARG A CA 1
ATOM 1445 C C . ARG A 1 180 ? 15.172 19.281 17.828 1 89.81 180 ARG A C 1
ATOM 1447 O O . ARG A 1 180 ? 15.555 18.203 17.391 1 89.81 180 ARG A O 1
ATOM 1454 N N . ALA A 1 181 ? 14.703 19.5 18.984 1 90.81 181 ALA A N 1
ATOM 1455 C CA . ALA A 1 181 ? 14.492 18.344 19.859 1 90.81 181 ALA A CA 1
ATOM 1456 C C . ALA A 1 181 ? 13.531 17.344 19.219 1 90.81 181 ALA A C 1
ATOM 1458 O O . ALA A 1 181 ? 13.758 16.141 19.266 1 90.81 181 ALA A O 1
ATOM 1459 N N . THR A 1 182 ? 12.484 17.875 18.625 1 89 182 THR A N 1
ATOM 1460 C CA . THR A 1 182 ? 11.5 17.016 17.969 1 89 182 THR A CA 1
ATOM 1461 C C . THR A 1 182 ? 12.125 16.25 16.797 1 89 182 THR A C 1
ATOM 1463 O O . THR A 1 182 ? 11.883 15.062 16.641 1 89 182 THR A O 1
ATOM 1466 N N . GLU A 1 183 ? 12.898 16.906 16.047 1 85.38 183 GLU A N 1
ATOM 1467 C CA . GLU A 1 183 ? 13.547 16.297 14.891 1 85.38 183 GLU A CA 1
ATOM 1468 C C . GLU A 1 183 ? 14.492 15.18 15.312 1 85.38 183 GLU A C 1
ATOM 1470 O O . GLU A 1 183 ? 14.508 14.109 14.711 1 85.38 183 GLU A O 1
ATOM 1475 N N . VAL A 1 184 ? 15.227 15.375 16.359 1 87.38 184 VAL A N 1
ATOM 1476 C CA . VAL A 1 184 ? 16.219 14.414 16.844 1 87.38 184 VAL A CA 1
ATOM 1477 C C . VAL A 1 184 ? 15.508 13.188 17.406 1 87.38 184 VAL A C 1
ATOM 1479 O O . VAL A 1 184 ? 15.914 12.055 17.141 1 87.38 184 VAL A O 1
ATOM 1482 N N . LEU A 1 185 ? 14.516 13.438 18.109 1 87.62 185 LEU A N 1
ATOM 1483 C CA . LEU A 1 185 ? 13.812 12.336 18.75 1 87.62 185 LEU A CA 1
ATOM 1484 C C . LEU A 1 185 ? 13.047 11.5 17.719 1 87.62 185 LEU A C 1
ATOM 1486 O O . LEU A 1 185 ? 12.969 10.281 17.844 1 87.62 185 LEU A O 1
ATOM 1490 N N . GLU A 1 186 ? 12.516 12.094 16.766 1 82.88 186 GLU A N 1
ATOM 1491 C CA . GLU A 1 186 ? 11.766 11.375 15.734 1 82.88 186 GLU A CA 1
ATOM 1492 C C . GLU A 1 186 ? 12.695 10.555 14.852 1 82.88 186 GLU A C 1
ATOM 1494 O O . GLU A 1 186 ? 12.312 9.484 14.367 1 82.88 186 GLU A O 1
ATOM 1499 N N . LYS A 1 187 ? 13.836 11.07 14.656 1 80.5 187 LYS A N 1
ATOM 1500 C CA . LYS A 1 187 ? 14.82 10.359 13.844 1 80.5 187 LYS A CA 1
ATOM 1501 C C . LYS A 1 187 ? 15.328 9.109 14.562 1 80.5 187 LYS A C 1
ATOM 1503 O O . LYS A 1 187 ? 15.773 8.156 13.922 1 80.5 187 LYS A O 1
ATOM 1508 N N . ASN A 1 188 ? 15.234 9.086 15.859 1 80.31 188 ASN A N 1
ATOM 1509 C CA . ASN A 1 188 ? 15.781 7.984 16.641 1 80.31 188 ASN A CA 1
ATOM 1510 C C . ASN A 1 188 ? 14.742 6.887 16.859 1 80.31 188 ASN A C 1
ATOM 1512 O O . ASN A 1 188 ? 15.031 5.883 17.516 1 80.31 188 ASN A O 1
ATOM 1516 N N . THR A 1 189 ? 13.703 7.023 16.266 1 81.44 189 THR A N 1
ATOM 1517 C CA . THR A 1 189 ? 12.672 6.004 16.391 1 81.44 189 THR A CA 1
ATOM 1518 C C . THR A 1 189 ? 12.727 5.027 15.219 1 81.44 189 THR A C 1
ATOM 1520 O O . THR A 1 189 ? 13.094 5.406 14.109 1 81.44 189 THR A O 1
ATOM 1523 N N . ASN A 1 190 ? 12.438 3.695 15.547 1 82.19 190 ASN A N 1
ATOM 1524 C CA . ASN A 1 190 ? 12.344 2.689 14.492 1 82.19 190 ASN A CA 1
ATOM 1525 C C . ASN A 1 190 ? 10.984 2.742 13.797 1 82.19 190 ASN A C 1
ATOM 1527 O O . ASN A 1 190 ? 9.961 2.402 14.391 1 82.19 190 ASN A O 1
ATOM 1531 N N . PRO A 1 191 ? 11.062 3.1 12.602 1 81.62 191 PRO A N 1
ATOM 1532 C CA . PRO A 1 191 ? 9.797 3.303 11.898 1 81.62 191 PRO A CA 1
ATOM 1533 C C . PRO A 1 191 ? 8.984 2.018 11.773 1 81.62 191 PRO A C 1
ATOM 1535 O O . PRO A 1 191 ? 7.75 2.057 11.82 1 81.62 191 PRO A O 1
ATOM 1538 N N . THR A 1 192 ? 9.617 0.929 11.609 1 82 192 THR A N 1
ATOM 1539 C CA . THR A 1 192 ? 8.922 -0.344 11.477 1 82 192 THR A CA 1
ATOM 1540 C C . THR A 1 192 ? 8.164 -0.689 12.758 1 82 192 THR A C 1
ATOM 1542 O O . THR A 1 192 ? 6.996 -1.065 12.711 1 82 192 THR A O 1
ATOM 1545 N N . THR A 1 193 ? 8.812 -0.488 13.805 1 80.94 193 THR A N 1
ATOM 1546 C CA . THR A 1 193 ? 8.195 -0.784 15.094 1 80.94 193 THR A CA 1
ATOM 1547 C C . THR A 1 193 ? 7.02 0.151 15.359 1 80.94 193 THR A C 1
ATOM 1549 O O . THR A 1 193 ? 5.973 -0.284 15.836 1 80.94 193 THR A O 1
ATOM 1552 N N . GLU A 1 194 ? 7.242 1.374 15.047 1 81.19 194 GLU A N 1
ATOM 1553 C CA . GLU A 1 194 ? 6.168 2.342 15.242 1 81.19 194 GLU A CA 1
ATOM 1554 C C . GLU A 1 194 ? 4.941 1.986 14.406 1 81.19 194 GLU A C 1
ATOM 1556 O O . GLU A 1 194 ? 3.811 2.057 14.891 1 81.19 194 GLU A O 1
ATOM 1561 N N . TYR A 1 195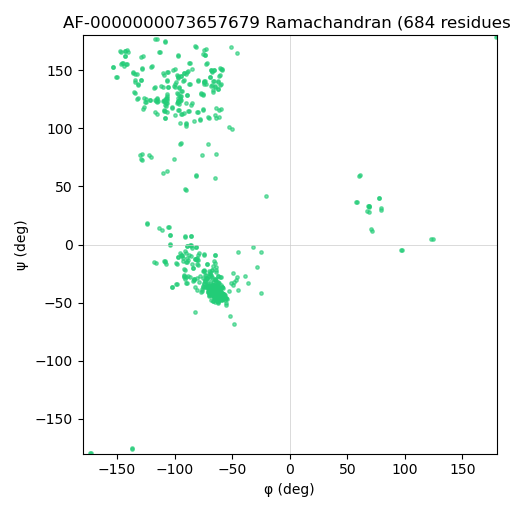 ? 5.188 1.607 13.266 1 80.5 195 TYR A N 1
ATOM 1562 C CA . TYR A 1 195 ? 4.098 1.218 12.375 1 80.5 195 TYR A CA 1
ATOM 1563 C C . TYR A 1 195 ? 3.346 0.013 12.93 1 80.5 195 TYR A C 1
ATOM 1565 O O . TYR A 1 195 ? 2.115 0.024 13.008 1 80.5 195 TYR A O 1
ATOM 1573 N N . PHE A 1 196 ? 4.074 -0.915 13.258 1 78 196 PHE A N 1
ATOM 1574 C CA . PHE A 1 196 ? 3.451 -2.154 13.711 1 78 196 PHE A CA 1
ATOM 1575 C C . PHE A 1 196 ? 2.729 -1.945 15.039 1 78 196 PHE A C 1
ATOM 1577 O O . PHE A 1 196 ? 1.64 -2.486 15.25 1 78 196 PHE A O 1
ATOM 1584 N N . ASP A 1 197 ? 3.25 -1.141 15.859 1 76 197 ASP A N 1
ATOM 1585 C CA . ASP A 1 197 ? 2.633 -0.846 17.141 1 76 197 ASP A CA 1
ATOM 1586 C C . ASP A 1 197 ? 1.296 -0.13 16.969 1 76 197 ASP A C 1
ATOM 1588 O O . ASP A 1 197 ? 0.366 -0.329 17.75 1 76 197 ASP A O 1
ATOM 1592 N N . LYS A 1 198 ? 1.214 0.561 15.969 1 74.94 198 LYS A N 1
ATOM 1593 C CA . LYS A 1 198 ? 0.005 1.344 15.727 1 74.94 198 LYS A CA 1
ATOM 1594 C C . LYS A 1 198 ? -1.021 0.543 14.938 1 74.94 198 LYS A C 1
ATOM 1596 O O . LYS A 1 198 ? -2.229 0.701 15.133 1 74.94 198 LYS A O 1
ATOM 1601 N N . SER A 1 199 ? -0.523 -0.279 14.094 1 75.06 199 SER A N 1
ATOM 1602 C CA . SER A 1 199 ? -1.428 -0.946 13.156 1 75.06 199 SER A CA 1
ATOM 1603 C C . SER A 1 199 ? -1.912 -2.279 13.719 1 75.06 199 SER A C 1
ATOM 1605 O O . SER A 1 199 ? -2.998 -2.746 13.375 1 75.06 199 SER A O 1
ATOM 1607 N N . SER A 1 200 ? -1.145 -2.891 14.57 1 69.62 200 SER A N 1
ATOM 1608 C CA . SER A 1 200 ? -1.442 -4.234 15.055 1 69.62 200 SER A CA 1
ATOM 1609 C C . SER A 1 200 ? -2.727 -4.254 15.875 1 69.62 200 SER A C 1
ATOM 1611 O O . SER A 1 200 ? -3.57 -5.137 15.695 1 69.62 200 SER A O 1
ATOM 1613 N N . PRO A 1 201 ? -2.939 -3.232 16.641 1 68.06 201 PRO A N 1
ATOM 1614 C CA . PRO A 1 201 ? -4.121 -3.285 17.5 1 68.06 201 PRO A CA 1
ATOM 1615 C C . PRO A 1 201 ? -5.406 -2.91 16.766 1 68.06 201 PRO A C 1
ATOM 1617 O O . PRO A 1 201 ? -6.5 -3.031 17.328 1 68.06 201 PRO A O 1
ATOM 1620 N N . LEU A 1 202 ? -5.215 -2.604 15.617 1 75 202 LEU A N 1
ATOM 1621 C CA . LEU A 1 202 ? -6.383 -2.121 14.891 1 75 202 LEU A CA 1
ATOM 1622 C C . LEU A 1 202 ? -7.387 -3.248 14.664 1 75 202 LEU A C 1
ATOM 1624 O O . LEU A 1 202 ? -7 -4.387 14.406 1 75 202 LEU A O 1
ATOM 1628 N N . LEU A 1 203 ? -8.586 -2.879 14.891 1 76.25 203 LEU A N 1
ATOM 1629 C CA . LEU A 1 203 ? -9.664 -3.791 14.523 1 76.25 203 LEU A CA 1
ATOM 1630 C C . LEU A 1 203 ? -9.875 -3.797 13.016 1 76.25 203 LEU A C 1
ATOM 1632 O O . LEU A 1 203 ? -10.195 -2.762 12.422 1 76.25 203 LEU A O 1
ATOM 1636 N N . LEU A 1 204 ? -9.633 -4.875 12.477 1 82.69 204 LEU A N 1
ATOM 1637 C CA . LEU A 1 204 ? -9.758 -5.023 11.031 1 82.69 204 LEU A CA 1
ATOM 1638 C C . LEU A 1 204 ? -11.102 -5.637 10.656 1 82.69 204 LEU A C 1
ATOM 1640 O O . LEU A 1 204 ? -11.664 -6.422 11.422 1 82.69 204 LEU A O 1
ATOM 1644 N N . PRO A 1 205 ? -11.703 -5.289 9.586 1 88.94 205 PRO A N 1
ATOM 1645 C CA . PRO A 1 205 ? -11.18 -4.414 8.531 1 88.94 205 PRO A CA 1
ATOM 1646 C C . PRO A 1 205 ? -11.453 -2.936 8.805 1 88.94 205 PRO A C 1
ATOM 1648 O O . PRO A 1 205 ? -12.359 -2.6 9.562 1 88.94 205 PRO A O 1
ATOM 1651 N N . VAL A 1 206 ? -10.656 -2.064 8.227 1 88.38 206 VAL A N 1
ATOM 1652 C CA . VAL A 1 206 ? -10.844 -0.62 8.297 1 88.38 206 VAL A CA 1
ATOM 1653 C C . VAL A 1 206 ? -11.305 -0.096 6.938 1 88.38 206 VAL A C 1
ATOM 1655 O O . VAL A 1 206 ? -11.359 -0.849 5.961 1 88.38 206 VAL A O 1
ATOM 1658 N N . LEU A 1 207 ? -11.609 1.197 6.926 1 90.69 207 LEU A N 1
ATOM 1659 C CA . LEU A 1 207 ? -12.102 1.812 5.699 1 90.69 207 LEU A CA 1
ATOM 1660 C C . LEU A 1 207 ? -10.977 1.966 4.68 1 90.69 207 LEU A C 1
ATOM 1662 O O . LEU A 1 207 ? -9.805 2.064 5.055 1 90.69 207 LEU A O 1
ATOM 1666 N N . GLN A 1 208 ? -11.367 2.025 3.445 1 92.81 208 GLN A N 1
ATOM 1667 C CA . GLN A 1 208 ? -10.422 1.991 2.33 1 92.81 208 GLN A CA 1
ATOM 1668 C C . GLN A 1 208 ? -9.469 3.18 2.381 1 92.81 208 GLN A C 1
ATOM 1670 O O . GLN A 1 208 ? -8.266 3.029 2.137 1 92.81 208 GLN A O 1
ATOM 1675 N N . PRO A 1 209 ? -9.961 4.363 2.725 1 93.06 209 PRO A N 1
ATOM 1676 C CA . PRO A 1 209 ? -9.023 5.488 2.768 1 93.06 209 PRO A CA 1
ATOM 1677 C C . PRO A 1 209 ? -7.91 5.285 3.791 1 93.06 209 PRO A C 1
ATOM 1679 O O . PRO A 1 209 ? -6.742 5.562 3.5 1 93.06 209 PRO A O 1
ATOM 1682 N N . TYR A 1 210 ? -8.305 4.859 4.891 1 93 210 TYR A N 1
ATOM 1683 C CA . TYR A 1 210 ? -7.297 4.617 5.914 1 93 210 TYR A CA 1
ATOM 1684 C C . TYR A 1 210 ? -6.398 3.447 5.531 1 93 210 TYR A C 1
ATOM 1686 O O . TYR A 1 210 ? -5.195 3.461 5.812 1 93 210 TYR A O 1
ATOM 1694 N N . THR A 1 211 ? -6.961 2.424 4.898 1 94.56 211 THR A N 1
ATOM 1695 C CA . THR A 1 211 ? -6.172 1.312 4.383 1 94.56 211 THR A CA 1
ATOM 1696 C C . THR A 1 211 ? -5.078 1.813 3.443 1 94.56 211 THR A C 1
ATOM 1698 O O . THR A 1 211 ? -3.926 1.387 3.539 1 94.56 211 THR A O 1
ATOM 1701 N N . ALA A 1 212 ? -5.461 2.664 2.592 1 95.88 212 ALA A N 1
ATOM 1702 C CA . ALA A 1 212 ? -4.496 3.215 1.642 1 95.88 212 ALA A CA 1
ATOM 1703 C C . ALA A 1 212 ? -3.389 3.975 2.365 1 95.88 212 ALA A C 1
ATOM 1705 O O . ALA A 1 212 ? -2.215 3.867 2 1 95.88 212 ALA A O 1
ATOM 1706 N N . ALA A 1 213 ? -3.754 4.711 3.338 1 95.81 213 ALA A N 1
ATOM 1707 C CA . ALA A 1 213 ? -2.771 5.469 4.109 1 95.81 213 ALA A CA 1
ATOM 1708 C C . ALA A 1 213 ? -1.816 4.535 4.848 1 95.81 213 ALA A C 1
ATOM 1710 O O . ALA A 1 213 ? -0.6 4.734 4.824 1 95.81 213 ALA A O 1
ATOM 1711 N N . LEU A 1 214 ? -2.367 3.559 5.496 1 93.94 214 LEU A N 1
ATOM 1712 C CA . LEU A 1 214 ? -1.546 2.58 6.199 1 93.94 214 LEU A CA 1
ATOM 1713 C C . LEU A 1 214 ? -0.573 1.899 5.246 1 93.94 214 LEU A C 1
ATOM 1715 O O . LEU A 1 214 ? 0.604 1.727 5.57 1 93.94 214 LEU A O 1
ATOM 1719 N N . SER A 1 215 ? -1.086 1.523 4.148 1 95.06 215 SER A N 1
ATOM 1720 C CA . SER A 1 215 ? -0.263 0.848 3.15 1 95.06 215 SER A CA 1
ATOM 1721 C C . SER A 1 215 ? 0.838 1.765 2.629 1 95.06 215 SER A C 1
ATOM 1723 O O . SER A 1 215 ? 1.96 1.317 2.379 1 95.06 215 SER A O 1
ATOM 1725 N N . ALA A 1 216 ? 0.5 2.994 2.434 1 96.5 216 ALA A N 1
ATOM 1726 C CA . ALA A 1 216 ? 1.501 3.963 1.994 1 96.5 216 ALA A CA 1
ATOM 1727 C C . ALA A 1 216 ? 2.607 4.117 3.033 1 96.5 216 ALA A C 1
ATOM 1729 O O . ALA A 1 216 ? 3.783 4.246 2.684 1 96.5 216 ALA A O 1
ATOM 1730 N N . SER A 1 217 ? 2.221 4.16 4.258 1 95.31 217 SER A N 1
ATOM 1731 C CA . SER A 1 217 ? 3.197 4.281 5.332 1 95.31 217 SER A CA 1
ATOM 1732 C C . SER A 1 217 ? 4.172 3.105 5.332 1 95.31 217 SER A C 1
ATOM 1734 O O . SER A 1 217 ? 5.387 3.299 5.398 1 95.31 217 SER A O 1
ATOM 1736 N N . ILE A 1 218 ? 3.66 1.924 5.23 1 93 218 ILE A N 1
ATOM 1737 C CA . ILE A 1 218 ? 4.535 0.757 5.25 1 93 218 ILE A CA 1
ATOM 1738 C C . ILE A 1 218 ? 5.379 0.719 3.979 1 93 218 ILE A C 1
ATOM 1740 O O . ILE A 1 218 ? 6.531 0.283 4.004 1 93 218 ILE A O 1
ATOM 1744 N N . ALA A 1 219 ? 4.809 1.105 2.898 1 95.56 219 ALA A N 1
ATOM 1745 C CA . ALA A 1 219 ? 5.59 1.188 1.668 1 95.56 219 ALA A CA 1
ATOM 1746 C C . ALA A 1 219 ? 6.793 2.109 1.845 1 95.56 219 ALA A C 1
ATOM 1748 O O . ALA A 1 219 ? 7.898 1.796 1.391 1 95.56 219 ALA A O 1
ATOM 1749 N N . ALA A 1 220 ? 6.516 3.24 2.482 1 96.19 220 ALA A N 1
ATOM 1750 C CA . ALA A 1 220 ? 7.594 4.195 2.721 1 96.19 220 ALA A CA 1
ATOM 1751 C C . ALA A 1 220 ? 8.695 3.574 3.568 1 96.19 220 ALA A C 1
ATOM 1753 O O . ALA A 1 220 ? 9.883 3.791 3.307 1 96.19 220 ALA A O 1
ATOM 1754 N N . VAL A 1 221 ? 8.344 2.822 4.5 1 92.94 221 VAL A N 1
ATOM 1755 C CA . VAL A 1 221 ? 9.312 2.152 5.359 1 92.94 221 VAL A CA 1
ATOM 1756 C C . VAL A 1 221 ? 10.102 1.124 4.547 1 92.94 221 VAL A C 1
ATOM 1758 O O . VAL A 1 221 ? 11.328 1.084 4.609 1 92.94 221 VAL A O 1
ATOM 1761 N N . THR A 1 222 ? 9.43 0.313 3.814 1 92.62 222 THR A N 1
ATOM 1762 C CA . THR A 1 222 ? 10.016 -0.846 3.15 1 92.62 222 THR A CA 1
ATOM 1763 C C . THR A 1 222 ? 10.945 -0.408 2.021 1 92.62 222 THR A C 1
ATOM 1765 O O . THR A 1 222 ? 11.984 -1.026 1.795 1 92.62 222 THR A O 1
ATOM 1768 N N . CYS A 1 223 ? 10.578 0.62 1.339 1 94.25 223 CYS A N 1
ATOM 1769 C CA . CYS A 1 223 ? 11.43 1.017 0.22 1 94.25 223 CYS A CA 1
ATOM 1770 C C . CYS A 1 223 ? 12.391 2.129 0.628 1 94.25 223 CYS A C 1
ATOM 1772 O O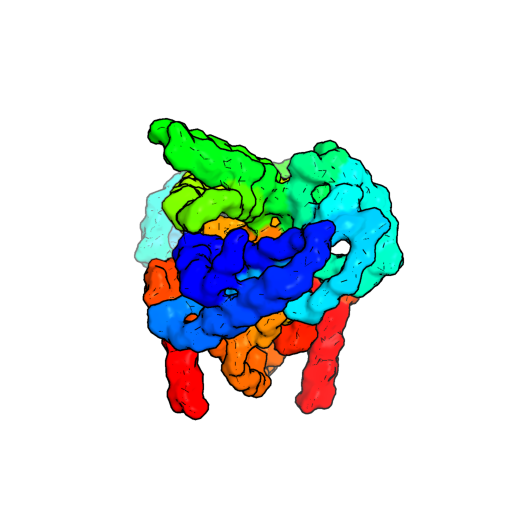 . CYS A 1 223 ? 13.273 2.504 -0.141 1 94.25 223 CYS A O 1
ATOM 1774 N N . GLY A 1 224 ? 12.188 2.682 1.756 1 93.75 224 GLY A N 1
ATOM 1775 C CA . GLY A 1 224 ? 13.047 3.76 2.219 1 93.75 224 GLY A CA 1
ATOM 1776 C C . GLY A 1 224 ? 12.742 5.09 1.562 1 93.75 224 GLY A C 1
ATOM 1777 O O . GLY A 1 224 ? 13.656 5.805 1.14 1 93.75 224 GLY A O 1
ATOM 1778 N N . ALA A 1 225 ? 11.531 5.332 1.402 1 95.88 225 ALA A N 1
ATOM 1779 C CA . ALA A 1 225 ? 11.133 6.621 0.835 1 95.88 225 ALA A CA 1
ATOM 1780 C C . ALA A 1 225 ? 11.422 7.758 1.807 1 95.88 225 ALA A C 1
ATOM 1782 O O . ALA A 1 225 ? 11.297 7.594 3.023 1 95.88 225 ALA A O 1
ATOM 1783 N N . ARG A 1 226 ? 11.688 8.93 1.213 1 94.94 226 ARG A N 1
ATOM 1784 C CA . ARG A 1 226 ? 12.047 10.078 2.043 1 94.94 226 ARG A CA 1
ATOM 1785 C C . ARG A 1 226 ? 10.844 10.984 2.277 1 94.94 226 ARG A C 1
ATOM 1787 O O . ARG A 1 226 ? 10.867 11.836 3.172 1 94.94 226 ARG A O 1
ATOM 1794 N N . ALA A 1 227 ? 9.867 10.773 1.463 1 96.62 227 ALA A N 1
ATOM 1795 C CA . ALA A 1 227 ? 8.68 11.617 1.624 1 96.62 227 ALA A CA 1
ATOM 1796 C C . ALA A 1 227 ? 7.43 10.898 1.118 1 96.62 227 ALA A C 1
ATOM 1798 O O . ALA A 1 227 ? 7.52 10.008 0.273 1 96.62 227 ALA A O 1
ATOM 1799 N N . ILE A 1 228 ? 6.375 11.273 1.692 1 97.88 228 ILE A N 1
ATOM 1800 C CA . ILE A 1 228 ? 5.055 10.883 1.21 1 97.88 228 ILE A CA 1
ATOM 1801 C C . ILE A 1 228 ? 4.277 12.117 0.762 1 97.88 228 ILE A C 1
ATOM 1803 O O . ILE A 1 228 ? 4.195 13.102 1.494 1 97.88 228 ILE A O 1
ATOM 1807 N N . PHE A 1 229 ? 3.811 12.156 -0.454 1 98 229 PHE A N 1
ATOM 1808 C CA . PHE A 1 229 ? 2.912 13.195 -0.944 1 98 229 PHE A CA 1
ATOM 1809 C C . PHE A 1 229 ? 1.462 12.727 -0.88 1 98 229 PHE A C 1
ATOM 1811 O O . PHE A 1 229 ? 1.133 11.633 -1.344 1 98 229 PHE A O 1
ATOM 1818 N N . VAL A 1 230 ? 0.659 13.531 -0.317 1 97.62 230 VAL A N 1
ATOM 1819 C CA . VAL A 1 230 ? -0.759 13.203 -0.214 1 97.62 230 VAL A CA 1
ATOM 1820 C C . VAL A 1 230 ? -1.591 14.281 -0.899 1 97.62 230 VAL A C 1
ATOM 1822 O O . VAL A 1 230 ? -1.443 15.469 -0.601 1 97.62 230 VAL A O 1
ATOM 1825 N N . PHE A 1 231 ? -2.422 13.836 -1.849 1 96.69 231 PHE A N 1
ATOM 1826 C CA . PHE A 1 231 ? -3.377 14.75 -2.465 1 96.69 231 PHE A CA 1
ATOM 1827 C C . PHE A 1 231 ? -4.684 14.781 -1.684 1 96.69 231 PHE A C 1
ATOM 1829 O O . PHE A 1 231 ? -5.246 13.727 -1.367 1 96.69 231 PHE A O 1
ATOM 1836 N N . THR A 1 232 ? -5.105 16 -1.362 1 95.19 232 THR A N 1
ATOM 1837 C CA . THR A 1 232 ? -6.324 16.078 -0.561 1 95.19 232 THR A CA 1
ATOM 1838 C C . THR A 1 232 ? -7.086 17.359 -0.849 1 95.19 232 THR A C 1
ATOM 1840 O O . THR A 1 232 ? -6.48 18.391 -1.157 1 95.19 232 THR A O 1
ATOM 1843 N N . THR A 1 233 ? -8.391 17.25 -0.825 1 93.12 233 THR A N 1
ATOM 1844 C CA . THR A 1 233 ? -9.25 18.422 -0.986 1 93.12 233 THR A CA 1
ATOM 1845 C C . THR A 1 233 ? -9.797 18.875 0.362 1 93.12 233 THR A C 1
ATOM 1847 O O . THR A 1 233 ? -9.805 20.078 0.664 1 93.12 233 THR A O 1
ATOM 1850 N N . THR A 1 234 ? -10.094 18.031 1.201 1 89.75 234 THR A N 1
ATOM 1851 C CA . THR A 1 234 ? -10.742 18.375 2.463 1 89.75 234 THR A CA 1
ATOM 1852 C C . THR A 1 234 ? -9.773 18.203 3.631 1 89.75 234 THR A C 1
ATOM 1854 O O . THR A 1 234 ? -10.07 18.609 4.754 1 89.75 234 THR A O 1
ATOM 1857 N N . GLY A 1 235 ? -8.688 17.547 3.396 1 92.25 235 GLY A N 1
ATOM 1858 C CA . GLY A 1 235 ? -7.738 17.281 4.469 1 92.25 235 GLY A CA 1
ATOM 1859 C C . GLY A 1 235 ? -7.91 15.914 5.102 1 92.25 235 GLY A C 1
ATOM 1860 O O . GLY A 1 235 ? -7.086 15.492 5.914 1 92.25 235 GLY A O 1
ATOM 1861 N N . SER A 1 236 ? -8.898 15.203 4.699 1 91.94 236 SER A N 1
ATOM 1862 C CA . SER A 1 236 ? -9.203 13.898 5.293 1 91.94 236 SER A CA 1
ATOM 1863 C C . SER A 1 236 ? -8.062 12.914 5.055 1 91.94 236 SER A C 1
ATOM 1865 O O . SER A 1 236 ? -7.68 12.164 5.961 1 91.94 236 SER A O 1
ATOM 1867 N N . SER A 1 237 ? -7.566 12.875 3.854 1 94.81 237 SER A N 1
ATOM 1868 C CA . SER A 1 237 ? -6.469 11.961 3.547 1 94.81 237 SER A CA 1
ATOM 1869 C C . SER A 1 237 ? -5.219 12.305 4.348 1 94.81 237 SER A C 1
ATOM 1871 O O . SER A 1 237 ? -4.453 11.422 4.727 1 94.81 237 SER A O 1
ATOM 1873 N N . ALA A 1 238 ? -5.016 13.562 4.551 1 94.56 238 ALA A N 1
ATOM 1874 C CA . ALA A 1 238 ? -3.883 13.992 5.367 1 94.56 238 ALA A CA 1
ATOM 1875 C C . ALA A 1 238 ? -4.039 13.523 6.812 1 94.56 238 ALA A C 1
ATOM 1877 O O . ALA A 1 238 ? -3.07 13.102 7.441 1 94.56 238 ALA A O 1
ATOM 1878 N N . LYS A 1 239 ? -5.211 13.656 7.301 1 90.75 239 LYS A N 1
ATOM 1879 C CA . LYS A 1 239 ? -5.496 13.172 8.648 1 90.75 239 LYS A CA 1
ATOM 1880 C C . LYS A 1 239 ? -5.223 11.672 8.758 1 90.75 239 LYS A C 1
ATOM 1882 O O . LYS A 1 239 ? -4.574 11.227 9.711 1 90.75 239 LYS A O 1
ATOM 1887 N N . ASP A 1 240 ? -5.699 10.93 7.809 1 92.38 240 ASP A N 1
ATOM 1888 C CA . ASP A 1 240 ? -5.477 9.484 7.785 1 92.38 240 ASP A CA 1
ATOM 1889 C C . ASP A 1 240 ? -3.986 9.156 7.754 1 92.38 240 ASP A C 1
ATOM 1891 O O . ASP A 1 240 ? -3.527 8.258 8.453 1 92.38 240 ASP A O 1
ATOM 1895 N N . MET A 1 241 ? -3.297 9.891 6.984 1 94 241 MET A N 1
ATOM 1896 C CA . MET A 1 241 ? -1.862 9.648 6.852 1 94 241 MET A CA 1
ATOM 1897 C C . MET A 1 241 ? -1.138 9.953 8.156 1 94 241 MET A C 1
ATOM 1899 O O . MET A 1 241 ? -0.211 9.242 8.539 1 94 241 MET A O 1
ATOM 1903 N N . SER A 1 242 ? -1.528 11.008 8.789 1 90.81 242 SER A N 1
ATOM 1904 C CA . SER A 1 242 ? -0.937 11.352 10.078 1 90.81 242 SER A CA 1
ATOM 1905 C C . SER A 1 242 ? -1.131 10.234 11.102 1 90.81 242 SER A C 1
ATOM 1907 O O . SER A 1 242 ? -0.227 9.938 11.883 1 90.81 242 SER A O 1
ATOM 1909 N N . CYS A 1 243 ? -2.256 9.633 11 1 87.56 243 CYS A N 1
ATOM 1910 C CA . CYS A 1 243 ? -2.594 8.578 11.945 1 87.56 243 CYS A CA 1
ATOM 1911 C C . CYS A 1 243 ? -1.914 7.266 11.57 1 87.56 243 CYS A C 1
ATOM 1913 O O . CYS A 1 243 ? -1.801 6.359 12.406 1 87.56 243 CYS A O 1
ATOM 1915 N N . ALA A 1 244 ? -1.462 7.133 10.391 1 90.25 244 ALA A N 1
ATOM 1916 C CA . ALA A 1 244 ? -0.89 5.883 9.891 1 90.25 244 ALA A CA 1
ATOM 1917 C C . ALA A 1 244 ? 0.589 5.777 10.25 1 90.25 244 ALA A C 1
ATOM 1919 O O . ALA A 1 244 ? 1.301 4.914 9.727 1 90.25 244 ALA A O 1
ATOM 1920 N N . SER A 1 245 ? 1.153 6.645 11.023 1 85.81 245 SER A N 1
ATOM 1921 C CA . SER A 1 245 ? 2.531 6.621 11.508 1 85.81 245 SER A CA 1
ATOM 1922 C C . SER A 1 245 ? 3.521 6.668 10.352 1 85.81 245 SER A C 1
ATOM 1924 O O . SER A 1 245 ? 4.379 5.793 10.227 1 85.81 245 SER A O 1
ATOM 1926 N N . PRO A 1 246 ? 3.436 7.652 9.633 1 90.75 246 PRO A N 1
ATOM 1927 C CA . PRO A 1 246 ? 4.402 7.762 8.539 1 90.75 246 PRO A CA 1
ATOM 1928 C C . PRO A 1 246 ? 5.844 7.859 9.031 1 90.75 246 PRO A C 1
ATOM 1930 O O . PRO A 1 246 ? 6.117 8.555 10.016 1 90.75 246 PRO A O 1
ATOM 1933 N N . PRO A 1 247 ? 6.758 7.18 8.32 1 90.12 247 PRO A N 1
ATOM 1934 C CA . PRO A 1 247 ? 8.156 7.18 8.758 1 90.12 247 PRO A CA 1
ATOM 1935 C C . PRO A 1 247 ? 8.914 8.422 8.297 1 90.12 247 PRO A C 1
ATOM 1937 O O . PRO A 1 247 ? 10.055 8.641 8.711 1 90.12 247 PRO A O 1
ATOM 1940 N N . CYS A 1 248 ? 8.344 9.18 7.391 1 90.5 248 CYS A N 1
ATOM 1941 C CA . CYS A 1 248 ? 9.023 10.312 6.781 1 90.5 248 CYS A CA 1
ATOM 1942 C C . CYS A 1 248 ? 8.094 11.516 6.676 1 90.5 248 CYS A C 1
ATOM 1944 O O . CYS A 1 248 ? 6.957 11.469 7.16 1 90.5 248 CYS A O 1
ATOM 1946 N N . TYR A 1 249 ? 8.633 12.562 6.047 1 85.44 249 TYR A N 1
ATOM 1947 C CA . TYR A 1 249 ? 7.871 13.789 5.852 1 85.44 249 TYR A CA 1
ATOM 1948 C C . TYR A 1 249 ? 6.641 13.539 4.988 1 85.44 249 TYR A C 1
ATOM 1950 O O . TYR A 1 249 ? 6.711 12.812 3.994 1 85.44 249 TYR A O 1
ATOM 1958 N N . VAL A 1 250 ? 5.598 14.062 5.453 1 95.56 250 VAL A N 1
ATOM 1959 C CA . VAL A 1 250 ? 4.371 14.008 4.664 1 95.56 250 VAL A CA 1
ATOM 1960 C C . VAL A 1 250 ? 4.035 15.406 4.137 1 95.56 250 VAL A C 1
ATOM 1962 O O . VAL A 1 250 ? 3.977 16.359 4.902 1 95.56 250 VAL A O 1
ATOM 1965 N N . PHE A 1 251 ? 3.916 15.539 2.934 1 96.81 251 PHE A N 1
ATOM 1966 C CA . PHE A 1 251 ? 3.486 16.781 2.303 1 96.81 251 PHE A CA 1
ATOM 1967 C C . PHE A 1 251 ? 2.074 16.641 1.745 1 96.81 251 PHE A C 1
ATOM 1969 O O . PHE A 1 251 ? 1.833 15.844 0.841 1 96.81 251 PHE A O 1
ATOM 1976 N N . ALA A 1 252 ? 1.213 17.375 2.316 1 97.06 252 ALA A N 1
ATOM 1977 C CA . ALA A 1 252 ? -0.173 17.359 1.856 1 97.06 252 ALA A CA 1
ATOM 1978 C C . ALA A 1 252 ? -0.426 18.453 0.829 1 97.06 252 ALA A C 1
ATOM 1980 O O . ALA A 1 252 ? -0.423 19.641 1.167 1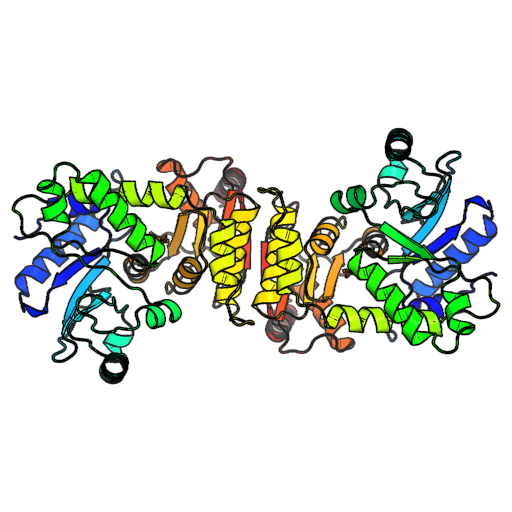 97.06 252 ALA A O 1
ATOM 1981 N N . ILE A 1 253 ? -0.668 18.094 -0.346 1 97 253 ILE A N 1
ATOM 1982 C CA . ILE A 1 253 ? -0.855 19.031 -1.445 1 97 253 ILE A CA 1
ATOM 1983 C C . ILE A 1 253 ? -2.346 19.281 -1.668 1 97 253 ILE A C 1
ATOM 1985 O O . ILE A 1 253 ? -3.111 18.344 -1.882 1 97 253 ILE A O 1
ATOM 1989 N N . THR A 1 254 ? -2.736 20.531 -1.593 1 95.94 254 THR A N 1
ATOM 1990 C CA . THR A 1 254 ? -4.141 20.891 -1.706 1 95.94 254 THR A CA 1
ATOM 1991 C C . THR A 1 254 ? -4.293 22.203 -2.492 1 95.94 254 THR A C 1
ATOM 1993 O O . THR A 1 254 ? -3.35 22.984 -2.592 1 95.94 254 THR A O 1
ATOM 1996 N N . ARG A 1 255 ? -5.465 22.344 -3.08 1 94.56 255 ARG A N 1
ATOM 1997 C CA . ARG A 1 255 ? -5.789 23.594 -3.773 1 94.56 255 ARG A CA 1
ATOM 1998 C C . ARG A 1 255 ? -6.559 24.531 -2.863 1 94.56 255 ARG A C 1
ATOM 2000 O O . ARG A 1 255 ? -6.758 25.703 -3.201 1 94.56 255 ARG A O 1
ATOM 2007 N N . SER A 1 256 ? -6.934 24.094 -1.742 1 93.06 256 SER A N 1
ATOM 2008 C CA . SER A 1 256 ? -7.734 24.891 -0.81 1 93.06 256 SER A CA 1
ATOM 2009 C C . SER A 1 256 ? -6.863 25.547 0.253 1 93.06 256 SER A C 1
ATOM 2011 O O . SER A 1 256 ? -6.23 24.859 1.06 1 93.06 256 SER A O 1
ATOM 2013 N N . GLU A 1 257 ? -6.945 26.828 0.298 1 90.31 257 GLU A N 1
ATOM 2014 C CA . GLU A 1 257 ? -6.18 27.562 1.297 1 90.31 257 GLU A CA 1
ATOM 2015 C C . GLU A 1 257 ? -6.66 27.25 2.709 1 90.31 257 GLU A C 1
ATOM 2017 O O . GLU A 1 257 ? -5.852 27.125 3.633 1 90.31 257 GLU A O 1
ATOM 2022 N N . THR A 1 258 ? -7.91 27.188 2.861 1 88.31 258 THR A N 1
ATOM 2023 C CA . THR A 1 258 ? -8.492 26.891 4.164 1 88.31 258 THR A CA 1
ATOM 2024 C C . THR A 1 258 ? -8.047 25.516 4.648 1 88.31 258 THR A C 1
ATOM 2026 O O . THR A 1 258 ? -7.691 25.344 5.816 1 88.31 258 THR A O 1
ATOM 2029 N N . THR A 1 259 ? -8.07 24.594 3.732 1 91.69 259 THR A N 1
ATOM 2030 C CA . THR A 1 259 ? -7.641 23.234 4.082 1 91.69 259 THR A CA 1
ATOM 2031 C C . THR A 1 259 ? -6.156 23.219 4.449 1 91.69 259 THR A C 1
ATOM 2033 O O . THR A 1 259 ? -5.758 22.547 5.402 1 91.69 259 THR A O 1
ATOM 2036 N N . ALA A 1 260 ? -5.422 23.953 3.717 1 92.88 260 ALA A N 1
ATOM 2037 C CA . ALA A 1 260 ? -3.988 24.016 3.994 1 92.88 260 ALA A CA 1
ATOM 2038 C C . ALA A 1 260 ? -3.725 24.516 5.41 1 92.88 260 ALA A C 1
ATOM 2040 O O . ALA A 1 260 ? -2.904 23.953 6.137 1 92.88 260 ALA A O 1
ATOM 2041 N N . ARG A 1 261 ? -4.375 25.5 5.773 1 89.5 261 ARG A N 1
ATOM 2042 C CA . ARG A 1 261 ? -4.188 26.078 7.098 1 89.5 261 ARG A CA 1
ATOM 2043 C C . ARG A 1 261 ? -4.641 25.109 8.188 1 89.5 261 ARG A C 1
ATOM 2045 O O . ARG A 1 261 ? -3.973 24.984 9.219 1 89.5 261 ARG A O 1
ATOM 2052 N N . LYS A 1 262 ? -5.637 24.406 7.949 1 87.56 262 LYS A N 1
ATOM 2053 C CA . LYS A 1 262 ? -6.203 23.484 8.938 1 87.56 262 LYS A CA 1
ATOM 2054 C C . LYS A 1 262 ? -5.312 22.266 9.133 1 87.56 262 LYS A C 1
ATOM 2056 O O . LYS A 1 262 ? -5.277 21.688 10.219 1 87.56 262 LYS A O 1
ATOM 2061 N N . MET A 1 263 ? -4.566 21.922 8.164 1 90.5 263 MET A N 1
ATOM 2062 C CA . MET A 1 263 ? -3.814 20.672 8.188 1 90.5 263 MET A CA 1
ATOM 2063 C C . MET A 1 263 ? -2.617 20.781 9.125 1 90.5 263 MET A C 1
ATOM 2065 O O . MET A 1 263 ? -2.006 19.766 9.477 1 90.5 263 MET A O 1
ATOM 2069 N N . HIS A 1 264 ? -2.332 21.969 9.617 1 89 264 HIS A N 1
ATOM 2070 C CA . HIS A 1 264 ? -1.295 22.109 10.633 1 89 264 HIS A CA 1
ATOM 2071 C C . HIS A 1 264 ? -1.685 21.391 11.922 1 89 264 HIS A C 1
ATOM 2073 O O . HIS A 1 264 ? -0.84 21.172 12.797 1 89 264 HIS A O 1
ATOM 2079 N N . LEU A 1 265 ? -2.885 20.953 11.977 1 86.38 265 LEU A N 1
ATOM 2080 C CA . LEU A 1 265 ? -3.377 20.234 13.148 1 86.38 265 LEU A CA 1
ATOM 2081 C C . LEU A 1 265 ? -2.818 18.828 13.203 1 86.38 265 LEU A C 1
ATOM 2083 O O . LEU A 1 265 ? -2.842 18.188 14.258 1 86.38 265 LEU A O 1
ATOM 2087 N N . TYR A 1 266 ? -2.445 18.406 12.086 1 88.69 266 TYR A N 1
ATOM 2088 C CA . TYR A 1 266 ? -2.064 17 12.016 1 88.69 266 TYR A CA 1
ATOM 2089 C C . TYR A 1 266 ? -0.555 16.828 12.148 1 88.69 266 TYR A C 1
ATOM 2091 O O . TYR A 1 266 ? 0.213 17.5 11.453 1 88.69 266 TYR A O 1
ATOM 2099 N N . ARG A 1 267 ? -0.206 15.891 12.938 1 86.31 267 ARG A N 1
ATOM 2100 C CA . ARG A 1 267 ? 1.203 15.648 13.227 1 86.31 267 ARG A CA 1
ATOM 2101 C C . ARG A 1 267 ? 1.947 15.195 11.977 1 86.31 267 ARG A C 1
ATOM 2103 O O . ARG A 1 267 ? 1.42 14.414 11.18 1 86.31 267 ARG A O 1
ATOM 2110 N N . LYS A 1 268 ? 3.102 15.719 11.727 1 88.31 268 LYS A N 1
ATOM 2111 C CA . LYS A 1 268 ? 4.055 15.328 10.695 1 88.31 268 LYS A CA 1
ATOM 2112 C C . LYS A 1 268 ? 3.551 15.711 9.305 1 88.31 268 LYS A C 1
ATOM 2114 O O . LYS A 1 268 ? 4.059 15.219 8.297 1 88.31 268 LYS A O 1
ATOM 2119 N N . VAL A 1 269 ? 2.559 16.469 9.266 1 92.81 269 VAL A N 1
ATOM 2120 C CA . VAL A 1 269 ? 2.006 16.859 7.969 1 92.81 269 VAL A CA 1
ATOM 2121 C C . VAL A 1 269 ? 2.367 18.312 7.664 1 92.81 269 VAL A C 1
ATOM 2123 O O . VAL A 1 269 ? 2.141 19.203 8.492 1 92.81 269 VAL A O 1
ATOM 2126 N N . MET A 1 270 ? 2.93 18.547 6.574 1 92.44 270 MET A N 1
ATOM 2127 C CA . MET A 1 270 ? 3.184 19.891 6.055 1 92.44 270 MET A CA 1
ATOM 2128 C C . MET A 1 270 ? 2.275 20.188 4.871 1 92.44 270 MET A C 1
ATOM 2130 O O . MET A 1 270 ? 2.352 19.531 3.836 1 92.44 270 MET A O 1
ATOM 2134 N N . PRO A 1 271 ? 1.488 21.188 5.012 1 94.44 271 PRO A N 1
ATOM 2135 C CA . PRO A 1 271 ? 0.602 21.531 3.895 1 94.44 271 PRO A CA 1
ATOM 2136 C C . PRO A 1 271 ? 1.313 22.312 2.793 1 94.44 271 PRO A C 1
ATOM 2138 O O . PRO A 1 271 ? 2.176 23.156 3.08 1 94.44 271 PRO A O 1
ATOM 2141 N N . LEU A 1 272 ? 1.005 22.031 1.561 1 94.75 272 LEU A N 1
ATOM 2142 C CA . LEU A 1 272 ? 1.458 22.766 0.387 1 94.75 272 LEU A CA 1
ATOM 2143 C C . LEU A 1 272 ? 0.274 23.219 -0.46 1 94.75 272 LEU A C 1
ATOM 2145 O O . LEU A 1 272 ? -0.539 22.406 -0.89 1 94.75 272 LEU A O 1
ATOM 2149 N N . LEU A 1 273 ? 0.244 24.516 -0.64 1 93.88 273 LEU A N 1
ATOM 2150 C CA . LEU A 1 273 ? -0.85 25.094 -1.416 1 93.88 273 LEU A CA 1
ATOM 2151 C C . LEU A 1 273 ? -0.509 25.109 -2.902 1 93.88 273 LEU A C 1
ATOM 2153 O O . LEU A 1 273 ? 0.471 25.734 -3.311 1 93.88 273 LEU A O 1
ATOM 2157 N N . TYR A 1 274 ? -1.275 24.344 -3.684 1 95.19 274 TYR A N 1
ATOM 2158 C CA . TYR A 1 274 ? -1.119 24.25 -5.129 1 95.19 274 TYR A CA 1
ATOM 2159 C C . TYR A 1 274 ? -2.186 25.078 -5.848 1 95.19 274 TYR A C 1
ATOM 2161 O O . TYR A 1 274 ? -3.369 24.734 -5.809 1 95.19 274 TYR A O 1
ATOM 2169 N N . GLN A 1 275 ? -1.772 26.094 -6.617 1 91.56 275 GLN A N 1
ATOM 2170 C CA . GLN A 1 275 ? -2.744 27.016 -7.195 1 91.56 275 GLN A CA 1
ATOM 2171 C C . GLN A 1 275 ? -2.6 27.078 -8.711 1 91.56 275 GLN A C 1
ATOM 2173 O O . GLN A 1 275 ? -3.188 27.953 -9.359 1 91.56 275 GLN A O 1
ATOM 2178 N N . GLU A 1 276 ? -1.996 26.219 -9.359 1 91.06 276 GLU A N 1
ATOM 2179 C CA . GLU A 1 276 ? -1.866 26.203 -10.812 1 91.06 276 GLU A CA 1
ATOM 2180 C C . GLU A 1 276 ? -3.176 25.797 -11.484 1 91.06 276 GLU A C 1
ATOM 2182 O O . GLU A 1 276 ? -4.047 25.203 -10.844 1 91.06 276 GLU A O 1
ATOM 2187 N N . LYS A 1 277 ? -3.311 26.047 -12.727 1 91.38 277 LYS A N 1
ATOM 2188 C CA . LYS A 1 277 ? -4.516 25.703 -13.477 1 91.38 277 LYS A CA 1
ATOM 2189 C C . LYS A 1 277 ? -4.68 24.203 -13.609 1 91.38 277 LYS A C 1
ATOM 2191 O O . LYS A 1 277 ? -3.693 23.469 -13.75 1 91.38 277 LYS A O 1
ATOM 2196 N N . ARG A 1 278 ? -5.941 23.859 -13.656 1 89.81 278 ARG A N 1
ATOM 2197 C CA . ARG A 1 278 ? -6.238 22.438 -13.789 1 89.81 278 ARG A CA 1
ATOM 2198 C C . ARG A 1 278 ? -5.953 21.953 -15.211 1 89.81 278 ARG A C 1
ATOM 2200 O O . ARG A 1 278 ? -6.25 22.641 -16.188 1 89.81 278 ARG A O 1
ATOM 2207 N N . LEU A 1 279 ? -5.43 20.812 -15.203 1 88.56 279 LEU A N 1
ATOM 2208 C CA . LEU A 1 279 ? -5.172 20.188 -16.5 1 88.56 279 LEU A CA 1
ATOM 2209 C C . LEU A 1 279 ? -6.297 19.219 -16.875 1 88.56 279 LEU A C 1
ATOM 2211 O O . LEU A 1 279 ? -7.07 18.797 -16 1 88.56 279 LEU A O 1
ATOM 2215 N N . SER A 1 280 ? -6.375 18.859 -18.109 1 83.19 280 SER A N 1
ATOM 2216 C CA . SER A 1 280 ? -7.48 18.062 -18.641 1 83.19 280 SER A CA 1
ATOM 2217 C C . SER A 1 280 ? -7.34 16.594 -18.25 1 83.19 280 SER A C 1
ATOM 2219 O O . SER A 1 280 ? -8.328 15.93 -17.938 1 83.19 280 SER A O 1
ATOM 2221 N N . SER A 1 281 ? -6.199 16.109 -18.297 1 85.62 281 SER A N 1
ATOM 2222 C CA . SER A 1 281 ? -5.941 14.711 -17.984 1 85.62 281 SER A CA 1
ATOM 2223 C C . SER A 1 281 ? -5.52 14.539 -16.531 1 85.62 281 SER A C 1
ATOM 2225 O O . SER A 1 281 ? -4.637 15.25 -16.047 1 85.62 281 SER A O 1
ATOM 2227 N N . TRP A 1 282 ? -6.219 13.633 -15.852 1 86.5 282 TRP A N 1
ATOM 2228 C CA . TRP A 1 282 ? -5.871 13.375 -14.453 1 86.5 282 TRP A CA 1
ATOM 2229 C C . TRP A 1 282 ? -4.422 12.922 -14.328 1 86.5 282 TRP A C 1
ATOM 2231 O O . TRP A 1 282 ? -3.738 13.266 -13.359 1 86.5 282 TRP A O 1
ATOM 2241 N N . GLN A 1 283 ? -3.979 12.172 -15.273 1 84.12 283 GLN A N 1
ATOM 2242 C CA . GLN A 1 283 ? -2.596 11.703 -15.242 1 84.12 283 GLN A CA 1
ATOM 2243 C C . GLN A 1 283 ? -1.622 12.883 -15.281 1 84.12 283 GLN A C 1
ATOM 2245 O O . GLN A 1 283 ? -0.634 12.906 -14.547 1 84.12 283 GLN A O 1
ATOM 2250 N N . GLU A 1 284 ? -1.939 13.789 -16.109 1 89.12 284 GLU A N 1
ATOM 2251 C CA . GLU A 1 284 ? -1.094 14.977 -16.219 1 89.12 284 GLU A CA 1
ATOM 2252 C C . GLU A 1 284 ? -1.193 15.844 -14.961 1 89.12 284 GLU A C 1
ATOM 2254 O O . GLU A 1 284 ? -0.199 16.422 -14.523 1 89.12 284 GLU A O 1
ATOM 2259 N N . GLU A 1 285 ? -2.424 15.977 -14.469 1 91.25 285 GLU A N 1
ATOM 2260 C CA . GLU A 1 285 ? -2.643 16.75 -13.25 1 91.25 285 GLU A CA 1
ATOM 2261 C C . GLU A 1 285 ? -1.876 16.141 -12.07 1 91.25 285 GLU A C 1
ATOM 2263 O O . GLU A 1 285 ? -1.242 16.859 -11.305 1 91.25 285 GLU A O 1
ATOM 2268 N N . ARG A 1 286 ? -1.961 14.883 -11.953 1 91.31 286 ARG A N 1
ATOM 2269 C CA . ARG A 1 286 ? -1.263 14.18 -10.883 1 91.31 286 ARG A CA 1
ATOM 2270 C C . ARG A 1 286 ? 0.244 14.391 -10.977 1 91.31 286 ARG A C 1
ATOM 2272 O O . ARG A 1 286 ? 0.909 14.633 -9.969 1 91.31 286 ARG A O 1
ATOM 2279 N N . LEU A 1 287 ? 0.743 14.281 -12.18 1 92.62 287 LEU A N 1
ATOM 2280 C CA . LEU A 1 287 ? 2.174 14.469 -12.398 1 92.62 287 LEU A CA 1
ATOM 2281 C C . LEU A 1 287 ? 2.59 15.898 -12.062 1 92.62 287 LEU A C 1
ATOM 2283 O O . LEU A 1 287 ? 3.627 16.125 -11.438 1 92.62 287 LEU A O 1
ATOM 2287 N N . ALA A 1 288 ? 1.825 16.812 -12.469 1 95 288 ALA A N 1
ATOM 2288 C CA . ALA A 1 288 ? 2.131 18.219 -12.219 1 95 288 ALA A CA 1
ATOM 2289 C C . ALA A 1 288 ? 2.154 18.516 -10.719 1 95 288 ALA A C 1
ATOM 2291 O O . ALA A 1 288 ? 3.041 19.234 -10.234 1 95 288 ALA A O 1
ATOM 2292 N N . ARG A 1 289 ? 1.172 18.016 -9.984 1 95.12 289 ARG A N 1
ATOM 2293 C CA . ARG A 1 289 ? 1.12 18.219 -8.539 1 95.12 289 ARG A CA 1
ATOM 2294 C C . ARG A 1 289 ? 2.309 17.562 -7.852 1 95.12 289 ARG A C 1
ATOM 2296 O O . ARG A 1 289 ? 2.883 18.125 -6.918 1 95.12 289 ARG A O 1
ATOM 2303 N N . THR A 1 290 ? 2.631 16.406 -8.32 1 96.44 290 THR A N 1
ATOM 2304 C CA . THR A 1 290 ? 3.785 15.703 -7.762 1 96.44 290 THR A CA 1
ATOM 2305 C C . THR A 1 290 ? 5.066 16.5 -8.016 1 96.44 290 THR A C 1
ATOM 2307 O O . THR A 1 290 ? 5.898 16.641 -7.121 1 96.44 290 THR A O 1
ATOM 2310 N N . ALA A 1 291 ? 5.199 16.953 -9.227 1 96.69 291 ALA A N 1
ATOM 2311 C CA . ALA A 1 291 ? 6.375 17.734 -9.586 1 96.69 291 ALA A CA 1
ATOM 2312 C C . ALA A 1 291 ? 6.461 19.016 -8.742 1 96.69 291 ALA A C 1
ATOM 2314 O O . ALA A 1 291 ? 7.551 19.422 -8.344 1 96.69 291 ALA A O 1
ATOM 2315 N N . PHE A 1 292 ? 5.359 19.625 -8.516 1 95.25 292 PHE A N 1
ATOM 2316 C CA . PHE A 1 292 ? 5.289 20.812 -7.66 1 95.25 292 PHE A CA 1
ATOM 2317 C C . PHE A 1 292 ? 5.871 20.516 -6.281 1 95.25 292 PHE A C 1
ATOM 2319 O O . PHE A 1 292 ? 6.703 21.281 -5.781 1 95.25 292 PHE A O 1
ATOM 2326 N N . GLY A 1 293 ? 5.395 19.406 -5.66 1 95.25 293 GLY A N 1
ATOM 2327 C CA . GLY A 1 293 ? 5.926 19 -4.367 1 95.25 293 GLY A CA 1
ATOM 2328 C C . GLY A 1 293 ? 7.41 18.703 -4.402 1 95.25 293 GLY A C 1
ATOM 2329 O O . GLY A 1 293 ? 8.148 19.109 -3.502 1 95.25 293 GLY A O 1
ATOM 2330 N N . VAL A 1 294 ? 7.832 18.062 -5.453 1 96.44 294 VAL A N 1
ATOM 2331 C CA . VAL A 1 294 ? 9.234 17.688 -5.605 1 96.44 294 VAL A CA 1
ATOM 2332 C C . VAL A 1 294 ? 10.094 18.953 -5.707 1 96.44 294 VAL A C 1
ATOM 2334 O O . VAL A 1 294 ? 11.141 19.047 -5.066 1 96.44 294 VAL A O 1
ATOM 2337 N N . GLN A 1 295 ? 9.68 19.828 -6.5 1 94.62 295 GLN A N 1
ATOM 2338 C CA . GLN A 1 295 ? 10.422 21.078 -6.676 1 94.62 295 GLN A CA 1
ATOM 2339 C C . GLN A 1 295 ? 10.562 21.828 -5.355 1 94.62 295 GLN A C 1
ATOM 2341 O O . GLN A 1 295 ? 11.625 22.375 -5.051 1 94.62 295 GLN A O 1
ATOM 2346 N N . PHE A 1 296 ? 9.516 21.906 -4.625 1 92.25 296 PHE A N 1
ATOM 2347 C CA . PHE A 1 296 ? 9.555 22.516 -3.307 1 92.25 296 PHE A CA 1
ATOM 2348 C C . PHE A 1 296 ? 10.617 21.875 -2.432 1 92.25 296 PHE A C 1
ATOM 2350 O O . PHE A 1 296 ? 11.398 22.562 -1.78 1 92.25 296 PHE A O 1
ATOM 2357 N N . CYS A 1 297 ? 10.648 20.578 -2.42 1 93.12 297 CYS A N 1
ATOM 2358 C CA . CYS A 1 297 ? 11.555 19.812 -1.57 1 93.12 297 CYS A CA 1
ATOM 2359 C C . CYS A 1 297 ? 12.992 19.953 -2.053 1 93.12 297 CYS A C 1
ATOM 2361 O O . CYS A 1 297 ? 13.922 20.031 -1.244 1 93.12 297 CYS A O 1
ATOM 2363 N N . LEU A 1 298 ? 13.133 19.953 -3.359 1 93.62 298 LEU A N 1
ATOM 2364 C CA . LEU A 1 298 ? 14.477 20.094 -3.91 1 93.62 298 LEU A CA 1
ATOM 2365 C C . LEU A 1 298 ? 15.07 21.453 -3.562 1 93.62 298 LEU A C 1
ATOM 2367 O O . LEU A 1 298 ? 16.234 21.547 -3.188 1 93.62 298 LEU A O 1
ATOM 2371 N N . LYS A 1 299 ? 14.32 22.453 -3.666 1 90 299 LYS A N 1
ATOM 2372 C CA . LYS A 1 299 ? 14.773 23.812 -3.379 1 90 299 LYS A CA 1
ATOM 2373 C C . LYS A 1 299 ? 15.188 23.953 -1.916 1 90 299 LYS A C 1
ATOM 2375 O O . LYS A 1 299 ? 16.062 24.766 -1.59 1 90 299 LYS A O 1
ATOM 2380 N N . ARG A 1 300 ? 14.633 23.156 -1.06 1 86.62 300 ARG A N 1
ATOM 2381 C CA . ARG A 1 300 ? 14.891 23.25 0.373 1 86.62 300 ARG A CA 1
ATOM 2382 C C . ARG A 1 300 ? 15.836 22.141 0.839 1 86.62 300 ARG A C 1
ATOM 2384 O O . ARG A 1 300 ? 16 21.938 2.041 1 86.62 300 ARG A O 1
ATOM 2391 N N . ASP A 1 301 ? 16.25 21.312 -0.081 1 89.62 301 ASP A N 1
ATOM 2392 C CA . ASP A 1 301 ? 17.203 20.234 0.159 1 89.62 301 ASP A CA 1
ATOM 2393 C C . ASP A 1 301 ? 16.609 19.156 1.062 1 89.62 301 ASP A C 1
ATOM 2395 O O . ASP A 1 301 ? 17.312 18.609 1.912 1 89.62 301 ASP A O 1
ATOM 2399 N N . LEU A 1 302 ? 15.367 19.078 0.944 1 89.44 302 LEU A N 1
ATOM 2400 C CA . LEU A 1 302 ? 14.703 18.031 1.688 1 89.44 302 LEU A CA 1
ATOM 2401 C C . LEU A 1 302 ? 14.758 16.703 0.926 1 89.44 302 LEU A C 1
ATOM 2403 O O . LEU A 1 302 ? 14.703 15.633 1.528 1 89.44 302 LEU A O 1
ATOM 2407 N N . LEU A 1 303 ? 14.797 16.812 -0.391 1 94.06 303 LEU A N 1
ATOM 2408 C CA . LEU A 1 303 ? 14.922 15.656 -1.267 1 94.06 303 LEU A CA 1
ATOM 2409 C C . LEU A 1 303 ? 16.062 15.844 -2.264 1 94.06 303 LEU A C 1
ATOM 2411 O O . LEU A 1 303 ? 16.438 16.969 -2.582 1 94.06 303 LEU A O 1
ATOM 2415 N N . ASP A 1 304 ? 16.578 14.75 -2.639 1 96.06 304 ASP A N 1
ATOM 2416 C CA . ASP A 1 304 ? 17.516 14.742 -3.754 1 96.06 304 ASP A CA 1
ATOM 2417 C C . ASP A 1 304 ? 16.984 13.93 -4.93 1 96.06 304 ASP A C 1
ATOM 2419 O O . ASP A 1 304 ? 15.891 13.359 -4.84 1 96.06 304 ASP A O 1
ATOM 2423 N N . TYR A 1 305 ? 17.703 13.906 -5.977 1 95.69 305 TYR A N 1
ATOM 2424 C CA . TYR A 1 305 ? 17.203 13.312 -7.207 1 95.69 305 TYR A CA 1
ATOM 2425 C C . TYR A 1 305 ? 17.141 11.789 -7.09 1 95.69 305 TYR A C 1
ATOM 2427 O O . TYR A 1 305 ? 16.438 11.133 -7.855 1 95.69 305 TYR A O 1
ATOM 2435 N N . LYS A 1 306 ? 17.781 11.195 -6.176 1 95.06 306 LYS A N 1
ATOM 2436 C CA . LYS A 1 306 ? 17.781 9.742 -5.992 1 95.06 306 LYS A CA 1
ATOM 2437 C C . LYS A 1 306 ? 16.703 9.312 -5 1 95.06 306 LYS A C 1
ATOM 2439 O O . LYS A 1 306 ? 16.406 8.125 -4.879 1 95.06 306 LYS A O 1
ATOM 2444 N N . ALA A 1 307 ? 16.172 10.273 -4.418 1 96.06 307 ALA A N 1
ATOM 2445 C CA . ALA A 1 307 ? 15.219 9.984 -3.35 1 96.06 307 ALA A CA 1
ATOM 2446 C C . ALA A 1 307 ? 13.961 9.32 -3.904 1 96.06 307 ALA A C 1
ATO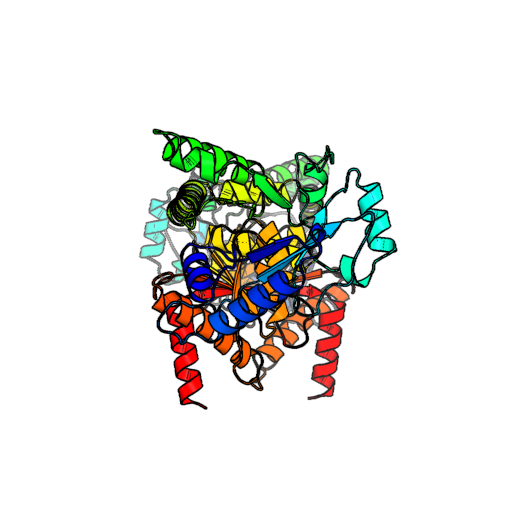M 2448 O O . ALA A 1 307 ? 13.5 9.656 -5 1 96.06 307 ALA A O 1
ATOM 2449 N N . LYS A 1 308 ? 13.461 8.359 -3.154 1 96.12 308 LYS A N 1
ATOM 2450 C CA . LYS A 1 308 ? 12.172 7.734 -3.457 1 96.12 308 LYS A CA 1
ATOM 2451 C C . LYS A 1 308 ? 11.031 8.438 -2.73 1 96.12 308 LYS A C 1
ATOM 2453 O O . LYS A 1 308 ? 11.227 8.992 -1.645 1 96.12 308 LYS A O 1
ATOM 2458 N N . LEU A 1 309 ? 9.906 8.422 -3.402 1 96.56 309 LEU A N 1
ATOM 2459 C CA . LEU A 1 309 ? 8.719 9.031 -2.809 1 96.56 309 LEU A CA 1
ATOM 2460 C C . LEU A 1 309 ? 7.496 8.141 -3.002 1 96.56 309 LEU A C 1
ATOM 2462 O O . LEU A 1 309 ? 7.445 7.344 -3.941 1 96.56 309 LEU A O 1
ATOM 2466 N N . VAL A 1 310 ? 6.637 8.211 -2.053 1 97.62 310 VAL A N 1
ATOM 2467 C CA . VAL A 1 310 ? 5.336 7.562 -2.166 1 97.62 310 VAL A CA 1
ATOM 2468 C C . VAL A 1 310 ? 4.25 8.609 -2.381 1 97.62 310 VAL A C 1
ATOM 2470 O O . VAL A 1 310 ? 4.148 9.578 -1.618 1 97.62 310 VAL A O 1
ATOM 2473 N N . VAL A 1 311 ? 3.479 8.477 -3.443 1 97.12 311 VAL A N 1
ATOM 2474 C CA . VAL A 1 311 ? 2.422 9.438 -3.76 1 97.12 311 VAL A CA 1
ATOM 2475 C C . VAL A 1 311 ? 1.057 8.805 -3.506 1 97.12 311 VAL A C 1
ATOM 2477 O O . VAL A 1 311 ? 0.663 7.859 -4.195 1 97.12 311 VAL A O 1
ATOM 2480 N N . LEU A 1 312 ? 0.409 9.242 -2.5 1 97.06 312 LEU A N 1
ATOM 2481 C CA . LEU A 1 312 ? -0.954 8.844 -2.164 1 97.06 312 LEU A CA 1
ATOM 2482 C C . LEU A 1 312 ? -1.97 9.766 -2.83 1 97.06 312 LEU A C 1
ATOM 2484 O O . LEU A 1 312 ? -2.162 10.906 -2.395 1 97.06 312 LEU A O 1
ATOM 2488 N N . ALA A 1 313 ? -2.602 9.32 -3.848 1 94.44 313 ALA A N 1
ATOM 2489 C CA . ALA A 1 313 ? -3.531 10.109 -4.656 1 94.44 313 ALA A CA 1
ATOM 2490 C C . ALA A 1 313 ? -4.68 9.234 -5.168 1 94.44 313 ALA A C 1
ATOM 2492 O O . ALA A 1 313 ? -4.562 8.008 -5.219 1 94.44 313 ALA A O 1
ATOM 2493 N N . PRO A 1 314 ? -5.785 9.922 -5.453 1 91.25 314 PRO A N 1
ATOM 2494 C CA . PRO A 1 314 ? -6.852 9.156 -6.113 1 91.25 314 PRO A CA 1
ATOM 2495 C C . PRO A 1 314 ? -6.418 8.578 -7.457 1 91.25 314 PRO A C 1
ATOM 2497 O O . PRO A 1 314 ? -5.637 9.203 -8.18 1 91.25 314 PRO A O 1
ATOM 2500 N N . SER A 1 315 ? -6.938 7.414 -7.773 1 84.56 315 SER A N 1
ATOM 2501 C CA . SER A 1 315 ? -6.59 6.75 -9.023 1 84.56 315 SER A CA 1
ATOM 2502 C C . SER A 1 315 ? -7.148 7.512 -10.227 1 84.56 315 SER A C 1
ATOM 2504 O O . SER A 1 315 ? -6.578 7.461 -11.32 1 84.56 315 SER A O 1
ATOM 2506 N N . ASP A 1 316 ? -8.312 8.086 -10.016 1 81.5 316 ASP A N 1
ATOM 2507 C CA . ASP A 1 316 ? -8.945 8.859 -11.078 1 81.5 316 ASP A CA 1
ATOM 2508 C C . ASP A 1 316 ? -9.625 10.109 -10.516 1 81.5 316 ASP A C 1
ATOM 2510 O O . ASP A 1 316 ? -9.766 10.258 -9.305 1 81.5 316 ASP A O 1
ATOM 2514 N N . GLN A 1 317 ? -9.969 10.961 -11.43 1 73.62 317 GLN A N 1
ATOM 2515 C CA . GLN A 1 317 ? -10.547 12.25 -11.047 1 73.62 317 GLN A CA 1
ATOM 2516 C C . GLN A 1 317 ? -11.844 12.062 -10.273 1 73.62 317 GLN A C 1
ATOM 2518 O O . GLN A 1 317 ? -12.172 12.867 -9.398 1 73.62 317 GLN A O 1
ATOM 2523 N N . GLY A 1 318 ? -12.445 11.039 -10.547 1 69.75 318 GLY A N 1
ATOM 2524 C CA . GLY A 1 318 ? -13.75 10.836 -9.938 1 69.75 318 GLY A CA 1
ATOM 2525 C C . GLY A 1 318 ? -13.68 10.117 -8.602 1 69.75 318 GLY A C 1
ATOM 2526 O O . GLY A 1 318 ? -14.695 9.992 -7.906 1 69.75 318 GLY A O 1
ATOM 2527 N N . ALA A 1 319 ? -12.586 9.766 -8.203 1 75.19 319 ALA A N 1
ATOM 2528 C CA . ALA A 1 319 ? -12.492 9.031 -6.941 1 75.19 319 ALA A CA 1
ATOM 2529 C C . ALA A 1 319 ? -12.711 9.961 -5.746 1 75.19 319 ALA A C 1
ATOM 2531 O O . ALA A 1 319 ? -12.188 11.078 -5.719 1 75.19 319 ALA A O 1
ATOM 2532 N N . ALA A 1 320 ? -13.414 9.516 -4.746 1 74.56 320 ALA A N 1
ATOM 2533 C CA . ALA A 1 320 ? -13.781 10.32 -3.586 1 74.56 320 ALA A CA 1
ATOM 2534 C C . ALA A 1 320 ? -12.656 10.336 -2.553 1 74.56 320 ALA A C 1
ATOM 2536 O O . ALA A 1 320 ? -12.656 11.172 -1.648 1 74.56 320 ALA A O 1
ATOM 2537 N N . TYR A 1 321 ? -11.82 9.438 -2.602 1 86.5 321 TYR A N 1
ATOM 2538 C CA . TYR A 1 321 ? -10.734 9.305 -1.638 1 86.5 321 TYR A CA 1
ATOM 2539 C C . TYR A 1 321 ? -9.484 8.734 -2.299 1 86.5 321 TYR A C 1
ATOM 2541 O O . TYR A 1 321 ? -9.523 8.305 -3.453 1 86.5 321 TYR A O 1
ATOM 2549 N N . CYS A 1 322 ? -8.422 8.867 -1.581 1 91.81 322 CYS A N 1
ATOM 2550 C CA . CYS A 1 322 ? -7.203 8.211 -2.062 1 91.81 322 CYS A CA 1
ATOM 2551 C C . CYS A 1 322 ? -7.309 6.699 -1.932 1 91.81 322 CYS A C 1
ATOM 2553 O O . CYS A 1 322 ? -7.254 6.164 -0.824 1 91.81 322 CYS A O 1
ATOM 2555 N N . ASN A 1 323 ? -7.426 6.047 -3.02 1 92.06 323 ASN A N 1
ATOM 2556 C CA . ASN A 1 323 ? -7.637 4.602 -2.994 1 92.06 323 ASN A CA 1
ATOM 2557 C C . ASN A 1 323 ? -6.375 3.844 -3.385 1 92.06 323 ASN A C 1
ATOM 2559 O O . ASN A 1 323 ? -6.438 2.662 -3.73 1 92.06 323 ASN A O 1
ATOM 2563 N N . GLY A 1 324 ? -5.312 4.469 -3.379 1 92.31 324 GLY A N 1
ATOM 2564 C CA . GLY A 1 324 ? -4.051 3.82 -3.703 1 92.31 324 GLY A CA 1
ATOM 2565 C C . GLY A 1 324 ? -2.865 4.766 -3.643 1 92.31 324 GLY A C 1
ATOM 2566 O O . GLY A 1 324 ? -3 5.914 -3.221 1 92.31 324 GLY A O 1
ATOM 2567 N N . PHE A 1 325 ? -1.747 4.137 -3.922 1 93 325 PHE A N 1
ATOM 2568 C CA . PHE A 1 325 ? -0.538 4.949 -3.957 1 93 325 PHE A CA 1
ATOM 2569 C C . PHE A 1 325 ? 0.404 4.473 -5.055 1 93 325 PHE A C 1
ATOM 2571 O O . PHE A 1 325 ? 0.162 3.441 -5.684 1 93 325 PHE A O 1
ATOM 2578 N N . GLN A 1 326 ? 1.386 5.359 -5.312 1 94 326 GLN A N 1
ATOM 2579 C CA . GLN A 1 326 ? 2.443 5.055 -6.27 1 94 326 GLN A CA 1
ATOM 2580 C C . GLN A 1 326 ? 3.818 5.363 -5.688 1 94 326 GLN A C 1
ATOM 2582 O O . GLN A 1 326 ? 3.988 6.352 -4.969 1 94 326 GLN A O 1
ATOM 2587 N N . ILE A 1 327 ? 4.699 4.465 -5.969 1 96.19 327 ILE A N 1
ATOM 2588 C CA . ILE A 1 327 ? 6.094 4.715 -5.613 1 96.19 327 ILE A CA 1
ATOM 2589 C C . ILE A 1 327 ? 6.832 5.312 -6.809 1 96.19 327 ILE A C 1
ATOM 2591 O O . ILE A 1 327 ? 6.699 4.832 -7.934 1 96.19 327 ILE A O 1
ATOM 2595 N N . ALA A 1 328 ? 7.551 6.348 -6.594 1 94.38 328 ALA A N 1
ATOM 2596 C CA . ALA A 1 328 ? 8.297 7.008 -7.664 1 94.38 328 ALA A CA 1
ATOM 2597 C C . ALA A 1 328 ? 9.641 7.52 -7.156 1 94.38 328 ALA A C 1
ATOM 2599 O O . ALA A 1 328 ? 9.867 7.602 -5.945 1 94.38 328 ALA A O 1
ATOM 2600 N N . THR A 1 329 ? 10.492 7.777 -8.102 1 94.81 329 THR A N 1
ATOM 2601 C CA . THR A 1 329 ? 11.742 8.461 -7.789 1 94.81 329 THR A CA 1
ATOM 2602 C C . THR A 1 329 ? 11.703 9.906 -8.273 1 94.81 329 THR A C 1
ATOM 2604 O O . THR A 1 329 ? 11.039 10.219 -9.266 1 94.81 329 THR A O 1
ATOM 2607 N N . VAL A 1 330 ? 12.398 10.711 -7.531 1 96.56 330 VAL A N 1
ATOM 2608 C CA . VAL A 1 330 ? 12.414 12.133 -7.855 1 96.56 330 VAL A CA 1
ATOM 2609 C C . VAL A 1 330 ? 12.906 12.328 -9.289 1 96.56 330 VAL A C 1
ATOM 2611 O O . VAL A 1 330 ? 12.328 13.117 -10.039 1 96.56 330 VAL A O 1
ATOM 2614 N N . SER A 1 331 ? 13.906 11.625 -9.688 1 96 331 SER A N 1
ATOM 2615 C CA . SER A 1 331 ? 14.469 11.75 -11.023 1 96 331 SER A CA 1
ATOM 2616 C C . SER A 1 331 ? 13.43 11.391 -12.094 1 96 331 SER A C 1
ATOM 2618 O O . SER A 1 331 ? 13.32 12.078 -13.109 1 96 331 SER A O 1
ATOM 2620 N N . GLU A 1 332 ? 12.734 10.359 -11.891 1 91.81 332 GLU A N 1
ATOM 2621 C CA . GLU A 1 332 ? 11.711 9.914 -12.828 1 91.81 332 GLU A CA 1
ATOM 2622 C C . GLU A 1 332 ? 10.586 10.938 -12.945 1 91.81 332 GLU A C 1
ATOM 2624 O O . GLU A 1 332 ? 10.117 11.234 -14.047 1 91.81 332 GLU A O 1
ATOM 2629 N N . VAL A 1 333 ? 10.18 11.469 -11.844 1 94.12 333 VAL A N 1
ATOM 2630 C CA . VAL A 1 333 ? 9.094 12.445 -11.82 1 94.12 333 VAL A CA 1
ATOM 2631 C C . VAL A 1 333 ? 9.5 13.688 -12.609 1 94.12 333 VAL A C 1
ATOM 2633 O O . VAL A 1 333 ? 8.734 14.18 -13.445 1 94.12 333 VAL A O 1
ATOM 2636 N N . MET A 1 334 ? 10.688 14.141 -12.32 1 94.81 334 MET A N 1
ATOM 2637 C CA . MET A 1 334 ? 11.148 15.359 -12.977 1 94.81 334 MET A CA 1
ATOM 2638 C C . MET A 1 334 ? 11.344 15.133 -14.477 1 94.81 334 MET A C 1
ATOM 2640 O O . MET A 1 334 ? 11.023 16 -15.281 1 94.81 334 MET A O 1
ATOM 2644 N N . LYS A 1 335 ? 11.844 13.992 -14.836 1 92.38 335 LYS A N 1
ATOM 2645 C CA . LYS A 1 335 ? 12.008 13.672 -16.25 1 92.38 335 LYS A CA 1
ATOM 2646 C C . LYS A 1 335 ? 10.664 13.648 -16.969 1 92.38 335 LYS A C 1
ATOM 2648 O O . LYS A 1 335 ? 10.516 14.258 -18.031 1 92.38 335 LYS A O 1
ATOM 2653 N N . LEU A 1 336 ? 9.75 12.992 -16.406 1 88.88 336 LEU A N 1
ATOM 2654 C CA . LEU A 1 336 ? 8.422 12.891 -17.016 1 88.88 336 LEU A CA 1
ATOM 2655 C C . LEU A 1 336 ? 7.758 14.266 -17.094 1 88.88 336 LEU A C 1
ATOM 2657 O O . LEU A 1 336 ? 7.102 14.578 -18.094 1 88.88 336 LEU A O 1
ATOM 2661 N N . PHE A 1 337 ? 7.906 15.031 -16.078 1 91.31 337 PHE A N 1
ATOM 2662 C CA . PHE A 1 337 ? 7.289 16.344 -16.016 1 91.31 337 PHE A CA 1
ATOM 2663 C C . PHE A 1 337 ? 7.875 17.266 -17.078 1 91.31 337 PHE A C 1
ATOM 2665 O O . PHE A 1 337 ? 7.141 18.016 -17.75 1 91.31 337 PHE A O 1
ATOM 2672 N N . LEU A 1 338 ? 9.133 17.188 -17.203 1 89.94 338 LEU A N 1
ATOM 2673 C CA . LEU A 1 338 ? 9.805 18.016 -18.203 1 89.94 338 LEU A CA 1
ATOM 2674 C C . LEU A 1 338 ? 9.422 17.594 -19.609 1 89.94 338 LEU A C 1
ATOM 2676 O O . LEU A 1 338 ? 9.258 18.438 -20.5 1 89.94 338 LEU A O 1
ATOM 2680 N N . CYS A 1 339 ? 9.258 16.312 -19.812 1 84.38 339 CYS A N 1
ATOM 2681 C CA . CYS A 1 339 ? 8.82 15.812 -21.109 1 84.38 339 CYS A CA 1
ATOM 2682 C C . CYS A 1 339 ? 7.406 16.281 -21.422 1 84.38 339 CYS A C 1
ATOM 2684 O O . CYS A 1 339 ? 7.105 16.641 -22.562 1 84.38 339 CYS A O 1
ATOM 2686 N N . GLN A 1 340 ? 6.59 16.25 -20.484 1 81.44 340 GLN A N 1
ATOM 2687 C CA . GLN A 1 340 ? 5.211 16.703 -20.641 1 81.44 340 GLN A CA 1
ATOM 2688 C C . GLN A 1 340 ? 5.152 18.188 -20.984 1 81.44 340 GLN A C 1
ATOM 2690 O O . GLN A 1 340 ? 4.324 18.625 -21.781 1 81.44 340 GLN A O 1
ATOM 2695 N N . LYS A 1 341 ? 5.988 19.047 -20.391 1 79.19 341 LYS A N 1
ATOM 2696 C CA . LYS A 1 341 ? 6.027 20.484 -20.641 1 79.19 341 LYS A CA 1
ATOM 2697 C C . LYS A 1 341 ? 6.496 20.781 -22.062 1 79.19 341 LYS A C 1
ATOM 2699 O O . LYS A 1 341 ? 6.074 21.766 -22.672 1 79.19 341 LYS A O 1
ATOM 2704 N N . LYS A 1 342 ? 7.344 19.891 -22.5 1 72.06 342 LYS A N 1
ATOM 2705 C CA . LYS A 1 342 ? 7.828 20.078 -23.859 1 72.06 342 LYS A CA 1
ATOM 2706 C C . LYS A 1 342 ? 6.746 19.734 -24.891 1 72.06 342 LYS A C 1
ATOM 2708 O O . LYS A 1 342 ? 6.684 20.344 -25.953 1 72.06 342 LYS A O 1
ATOM 2713 N N . GLU A 1 343 ? 5.879 18.812 -24.5 1 66.94 343 GLU A N 1
ATOM 2714 C CA . GLU A 1 343 ? 4.809 18.406 -25.406 1 66.94 343 GLU A CA 1
ATOM 2715 C C . GLU A 1 343 ? 3.672 19.422 -25.406 1 66.94 343 GLU A C 1
ATOM 2717 O O . GLU A 1 343 ? 2.934 19.547 -26.391 1 66.94 343 GLU A O 1
ATOM 2722 N N . ASN A 1 344 ? 3.377 20.109 -24.281 1 63.19 344 ASN A N 1
ATOM 2723 C CA . ASN A 1 344 ? 2.332 21.125 -24.219 1 63.19 344 ASN A CA 1
ATOM 2724 C C . ASN A 1 344 ? 2.836 22.484 -24.688 1 63.19 344 ASN A C 1
ATOM 2726 O O . ASN A 1 344 ? 3.945 22.891 -24.344 1 63.19 344 ASN A O 1
ATOM 2730 N N . GLU B 1 1 ? 1.54 -45.156 -18.156 1 42.88 1 GLU B N 1
ATOM 2731 C CA . GLU B 1 1 ? 0.311 -45.219 -18.938 1 42.88 1 GLU B CA 1
ATOM 2732 C C . GLU B 1 1 ? -0.071 -43.844 -19.484 1 42.88 1 GLU B C 1
ATOM 2734 O O . GLU B 1 1 ? 0.25 -42.844 -18.891 1 42.88 1 GLU B O 1
ATOM 2739 N N . SER B 1 2 ? -0.214 -43.875 -20.734 1 50.44 2 SER B N 1
ATOM 2740 C CA . SER B 1 2 ? -0.487 -42.781 -21.656 1 50.44 2 SER B CA 1
ATOM 2741 C C . SER B 1 2 ? -1.705 -42 -21.203 1 50.44 2 SER B C 1
ATOM 2743 O O . SER B 1 2 ? -2.76 -42.562 -20.922 1 50.44 2 SER B O 1
ATOM 2745 N N . TYR B 1 3 ? -1.452 -40.875 -20.594 1 59.66 3 TYR B N 1
ATOM 2746 C CA . TYR B 1 3 ? -2.592 -40 -20.312 1 59.66 3 TYR B CA 1
ATOM 2747 C C . TYR B 1 3 ? -3.262 -39.562 -21.594 1 59.66 3 TYR B C 1
ATOM 2749 O O . TYR B 1 3 ? -2.584 -39.156 -22.547 1 59.66 3 TYR B O 1
ATOM 2757 N N . ASP B 1 4 ? -4.531 -40.062 -21.922 1 60.53 4 ASP B N 1
ATOM 2758 C CA . ASP B 1 4 ? -5.254 -39.469 -23.047 1 60.53 4 ASP B CA 1
ATOM 2759 C C . ASP B 1 4 ? -5.812 -38.094 -22.656 1 60.53 4 ASP B C 1
ATOM 2761 O O . ASP B 1 4 ? -5.559 -37.625 -21.562 1 60.53 4 ASP B O 1
ATOM 2765 N N . GLY B 1 5 ? -6.25 -37.344 -23.625 1 58.22 5 GLY B N 1
ATOM 2766 C CA . GLY B 1 5 ? -6.789 -36 -23.484 1 58.22 5 GLY B CA 1
ATOM 2767 C C . GLY B 1 5 ? -7.836 -35.906 -22.391 1 58.22 5 GLY B C 1
ATOM 2768 O O . GLY B 1 5 ? -7.852 -34.938 -21.625 1 58.22 5 GLY B O 1
ATOM 2769 N N . TYR B 1 6 ? -8.617 -36.906 -22.203 1 61.59 6 TYR B N 1
ATOM 2770 C CA . TYR B 1 6 ? -9.68 -36.906 -21.203 1 61.59 6 TYR B CA 1
ATOM 2771 C C . TYR B 1 6 ? -9.102 -37.062 -19.797 1 61.59 6 TYR B C 1
ATOM 2773 O O . TYR B 1 6 ? -9.609 -36.469 -18.844 1 61.59 6 TYR B O 1
ATOM 2781 N N . GLU B 1 7 ? -8.141 -37.75 -19.812 1 75.31 7 GLU B N 1
ATOM 2782 C CA . GLU B 1 7 ? -7.504 -37.938 -18.5 1 75.31 7 GLU B CA 1
ATOM 2783 C C . GLU B 1 7 ? -6.84 -36.656 -18.016 1 75.31 7 GLU B C 1
ATOM 2785 O O . GLU B 1 7 ? -6.938 -36.312 -16.828 1 75.31 7 GLU B O 1
ATOM 2790 N N . ILE B 1 8 ? -6.293 -35.969 -19 1 76.75 8 ILE B N 1
ATOM 2791 C CA . ILE B 1 8 ? -5.656 -34.719 -18.641 1 76.75 8 ILE B CA 1
ATOM 2792 C C . ILE B 1 8 ? -6.715 -33.719 -18.172 1 76.75 8 ILE B C 1
ATOM 2794 O O . ILE B 1 8 ? -6.504 -33 -17.188 1 76.75 8 ILE B O 1
ATOM 2798 N N . TYR B 1 9 ? -7.809 -33.812 -18.828 1 75 9 TYR B N 1
ATOM 2799 C CA . TYR B 1 9 ? -8.898 -32.938 -18.453 1 75 9 TYR B CA 1
ATOM 2800 C C . TYR B 1 9 ? -9.391 -33.25 -17.031 1 75 9 TYR B C 1
ATOM 2802 O O . TYR B 1 9 ? -9.656 -32.312 -16.25 1 75 9 TYR B O 1
ATOM 2810 N N . SER B 1 10 ? -9.492 -34.438 -16.734 1 79.12 10 SER B N 1
ATOM 2811 C CA . SER B 1 10 ? -9.914 -34.875 -15.406 1 79.12 10 SER B CA 1
ATOM 2812 C C . SER B 1 10 ? -8.922 -34.438 -14.336 1 79.12 10 SER B C 1
ATOM 2814 O O . SER B 1 10 ? -9.312 -34.031 -13.234 1 79.12 10 SER B O 1
ATOM 2816 N N . LEU B 1 11 ? -7.723 -34.5 -14.734 1 82.56 11 LEU B N 1
ATOM 2817 C CA . LEU B 1 11 ? -6.68 -34.094 -13.805 1 82.56 11 LEU B CA 1
ATOM 2818 C C . LEU B 1 11 ? -6.738 -32.594 -13.547 1 82.56 11 LEU B C 1
ATOM 2820 O O . LEU B 1 11 ? -6.621 -32.125 -12.406 1 82.56 11 LEU B O 1
ATOM 2824 N N . VAL B 1 12 ? -6.945 -31.906 -14.578 1 79.44 12 VAL B N 1
ATOM 2825 C CA . VAL B 1 12 ? -7.008 -30.453 -14.477 1 79.44 12 VAL B CA 1
ATOM 2826 C C . VAL B 1 12 ? -8.211 -30.047 -13.633 1 79.44 12 VAL B C 1
ATOM 2828 O O . VAL B 1 12 ? -8.109 -29.156 -12.781 1 79.44 12 VAL B O 1
ATOM 2831 N N . ASN B 1 13 ? -9.25 -30.703 -13.805 1 79.56 13 ASN B N 1
ATOM 2832 C CA . ASN B 1 13 ? -10.453 -30.406 -13.039 1 79.56 13 ASN B CA 1
ATOM 2833 C C . ASN B 1 13 ? -10.289 -30.781 -11.57 1 79.56 13 ASN B C 1
ATOM 2835 O O . ASN B 1 13 ? -10.992 -30.25 -10.703 1 79.56 13 ASN B O 1
ATOM 2839 N N . ALA B 1 14 ? -9.383 -31.734 -11.391 1 83.69 14 ALA B N 1
ATOM 2840 C CA . ALA B 1 14 ? -9.133 -32.156 -10.016 1 83.69 14 ALA B CA 1
ATOM 2841 C C . ALA B 1 14 ? -8.188 -31.203 -9.305 1 83.69 14 ALA B C 1
ATOM 2843 O O . ALA B 1 14 ? -8.047 -31.266 -8.078 1 83.69 14 ALA B O 1
ATOM 2844 N N . GLY B 1 15 ? -7.551 -30.312 -10.117 1 83.12 15 GLY B N 1
ATOM 2845 C CA . GLY B 1 15 ? -6.73 -29.297 -9.461 1 83.12 15 GLY B CA 1
ATOM 2846 C C . GLY B 1 15 ? -5.289 -29.312 -9.93 1 83.12 15 GLY B C 1
ATOM 2847 O O . GLY B 1 15 ? -4.457 -28.562 -9.414 1 83.12 15 GLY B O 1
ATOM 2848 N N . VAL B 1 16 ? -5.008 -30.156 -10.922 1 86.25 16 VAL B N 1
ATOM 2849 C CA . VAL B 1 16 ? -3.643 -30.219 -11.43 1 86.25 16 VAL B CA 1
ATOM 2850 C C . VAL B 1 16 ? -3.371 -29.016 -12.328 1 86.25 16 VAL B C 1
ATOM 2852 O O . VAL B 1 16 ? -4.172 -28.703 -13.211 1 86.25 16 VAL B O 1
ATOM 2855 N N . ASN B 1 17 ? -2.279 -28.391 -12.039 1 88.38 17 ASN B N 1
ATOM 2856 C CA . ASN B 1 17 ? -1.974 -27.188 -12.82 1 88.38 17 ASN B CA 1
ATOM 2857 C C . ASN B 1 17 ? -0.678 -27.344 -13.609 1 88.38 17 ASN B C 1
ATOM 2859 O O . ASN B 1 17 ? -0.396 -26.562 -14.508 1 88.38 17 ASN B O 1
ATOM 2863 N N . ILE B 1 18 ? 0.116 -28.359 -13.242 1 87.88 18 ILE B N 1
ATOM 2864 C CA . ILE B 1 18 ? 1.348 -28.656 -13.969 1 87.88 18 ILE B CA 1
ATOM 2865 C C . ILE B 1 18 ? 1.457 -30.156 -14.211 1 87.88 18 ILE B C 1
ATOM 2867 O O . ILE B 1 18 ? 1.267 -30.953 -13.297 1 87.88 18 ILE B O 1
ATOM 2871 N N . ILE B 1 19 ? 1.723 -30.5 -15.383 1 87.38 19 ILE B N 1
ATOM 2872 C CA . ILE B 1 19 ? 1.977 -31.891 -15.727 1 87.38 19 ILE B CA 1
ATOM 2873 C C . ILE B 1 19 ? 3.467 -32.094 -15.992 1 87.38 19 ILE B C 1
ATOM 2875 O O . ILE B 1 19 ? 4.07 -31.328 -16.766 1 87.38 19 ILE B O 1
ATOM 2879 N N . ASN B 1 20 ? 3.988 -33.062 -15.32 1 86.62 20 ASN B N 1
ATOM 2880 C CA . ASN B 1 20 ? 5.422 -33.312 -15.453 1 86.62 20 ASN B CA 1
ATOM 2881 C C . ASN B 1 20 ? 5.707 -34.594 -16.188 1 86.62 20 ASN B C 1
ATOM 2883 O O . ASN B 1 20 ? 5.047 -35.625 -15.961 1 86.62 20 ASN B O 1
ATOM 2887 N N . VAL B 1 21 ? 6.656 -34.5 -17.109 1 85.62 21 VAL B N 1
ATOM 2888 C CA . VAL B 1 21 ? 7.156 -35.688 -17.797 1 85.62 21 VAL B CA 1
ATOM 2889 C C . VAL B 1 21 ? 8.625 -35.906 -17.438 1 85.62 21 VAL B C 1
ATOM 2891 O O . VAL B 1 21 ? 9.453 -35.031 -17.578 1 85.62 21 VAL B O 1
ATOM 2894 N N . ASP B 1 22 ? 8.938 -37.094 -16.953 1 83.31 22 ASP B N 1
ATOM 2895 C CA . ASP B 1 22 ? 10.32 -37.438 -16.641 1 83.31 22 ASP B CA 1
ATOM 2896 C C . ASP B 1 22 ? 11.102 -37.781 -17.906 1 83.31 22 ASP B C 1
ATOM 2898 O O . ASP B 1 22 ? 11 -38.906 -18.406 1 83.31 22 ASP B O 1
ATOM 2902 N N . MET B 1 23 ? 11.961 -36.938 -18.297 1 86.19 23 MET B N 1
ATOM 2903 C CA . MET B 1 23 ? 12.695 -37.125 -19.547 1 86.19 23 MET B CA 1
ATOM 2904 C C . MET B 1 23 ? 14 -37.875 -19.297 1 86.19 23 MET B C 1
ATOM 2906 O O . MET B 1 23 ? 14.719 -38.188 -20.25 1 86.19 23 MET B O 1
ATOM 2910 N N . THR B 1 24 ? 14.242 -38.094 -18.062 1 82.06 24 THR B N 1
ATOM 2911 C CA . THR B 1 24 ? 15.43 -38.906 -17.797 1 82.06 24 THR B CA 1
ATOM 2912 C C . THR B 1 24 ? 15.25 -40.312 -18.328 1 82.06 24 THR B C 1
ATOM 2914 O O . THR B 1 24 ? 16.219 -41.062 -18.484 1 82.06 24 THR B O 1
ATOM 2917 N N . LEU B 1 25 ? 14.031 -40.625 -18.594 1 80.5 25 LEU B N 1
ATOM 2918 C CA . LEU B 1 25 ? 13.711 -41.938 -19.141 1 80.5 25 LEU B CA 1
ATOM 2919 C C . LEU B 1 25 ? 13.844 -41.969 -20.672 1 80.5 25 LEU B C 1
ATOM 2921 O O . LEU B 1 25 ? 13.75 -43 -21.297 1 80.5 25 LEU B O 1
ATOM 2925 N N . HIS B 1 26 ? 14.008 -40.875 -21.25 1 79.69 26 HIS B N 1
ATOM 2926 C CA . HIS B 1 26 ? 14.227 -40.656 -22.672 1 79.69 26 HIS B CA 1
ATOM 2927 C C . HIS B 1 26 ? 13.062 -41.219 -23.484 1 79.69 26 HIS B C 1
ATOM 2929 O O . HIS B 1 26 ? 13.281 -41.875 -24.516 1 79.69 26 HIS B O 1
ATOM 2935 N N . ASP B 1 27 ? 11.922 -41.125 -23.016 1 81.31 27 ASP B N 1
ATOM 2936 C CA . ASP B 1 27 ? 10.719 -41.531 -23.734 1 81.31 27 ASP B CA 1
ATOM 2937 C C . ASP B 1 27 ? 10.094 -40.344 -24.469 1 81.31 27 ASP B C 1
ATOM 2939 O O . ASP B 1 27 ? 9.102 -39.781 -24.016 1 81.31 27 ASP B O 1
ATOM 2943 N N . ASN B 1 28 ? 10.547 -40.125 -25.656 1 86.12 28 ASN B N 1
ATOM 2944 C CA . ASN B 1 28 ? 10.102 -38.969 -26.438 1 86.12 28 ASN B CA 1
ATOM 2945 C C . ASN B 1 28 ? 8.68 -39.156 -26.953 1 86.12 28 ASN B C 1
ATOM 2947 O O . ASN B 1 28 ? 7.945 -38.188 -27.156 1 86.12 28 ASN B O 1
ATOM 2951 N N . GLU B 1 29 ? 8.391 -40.344 -27.188 1 85.5 29 GLU B N 1
ATOM 2952 C CA . GLU B 1 29 ? 7.035 -40.625 -27.656 1 85.5 29 GLU B CA 1
ATOM 2953 C C . GLU B 1 29 ? 6 -40.25 -26.594 1 85.5 29 GLU B C 1
ATOM 2955 O O . GLU B 1 29 ? 4.961 -39.688 -26.906 1 85.5 29 GLU B O 1
ATOM 2960 N N . TYR B 1 30 ? 6.363 -40.656 -25.453 1 84.5 30 TYR B N 1
ATOM 2961 C CA . TYR B 1 30 ? 5.461 -40.312 -24.359 1 84.5 30 TYR B CA 1
ATOM 2962 C C . TYR B 1 30 ? 5.348 -38.812 -24.188 1 84.5 30 TYR B C 1
ATOM 2964 O O . TYR B 1 30 ? 4.254 -38.281 -23.953 1 84.5 30 TYR B O 1
ATOM 2972 N N . PHE B 1 31 ? 6.383 -38.188 -24.297 1 88.38 31 PHE B N 1
ATOM 2973 C CA . PHE B 1 31 ? 6.387 -36.75 -24.188 1 88.38 31 PHE B CA 1
ATOM 2974 C C . PHE B 1 31 ? 5.484 -36.125 -25.25 1 88.38 31 PHE B C 1
ATOM 2976 O O . PHE B 1 31 ? 4.688 -35.219 -24.938 1 88.38 31 PHE B O 1
ATOM 2983 N N . GLN B 1 32 ? 5.625 -36.562 -26.453 1 89.69 32 GLN B N 1
ATOM 2984 C CA . GLN B 1 32 ? 4.82 -36 -27.531 1 89.69 32 GLN B CA 1
ATOM 2985 C C . GLN B 1 32 ? 3.336 -36.281 -27.312 1 89.69 32 GLN B C 1
ATOM 2987 O O . GLN B 1 32 ? 2.488 -35.438 -27.672 1 89.69 32 GLN B O 1
ATOM 2992 N N . LYS B 1 33 ? 3.094 -37.344 -26.766 1 85.88 33 LYS B N 1
ATOM 2993 C CA . LYS B 1 33 ? 1.705 -37.688 -26.453 1 85.88 33 LYS B CA 1
ATOM 2994 C C . LYS B 1 33 ? 1.126 -36.719 -25.406 1 85.88 33 LYS B C 1
ATOM 2996 O O . LYS B 1 33 ? -0.005 -36.25 -25.547 1 85.88 33 LYS B O 1
ATOM 3001 N N . ILE B 1 34 ? 1.881 -36.562 -24.375 1 86.31 34 ILE B N 1
ATOM 3002 C CA . ILE B 1 34 ? 1.427 -35.688 -23.312 1 86.31 34 ILE B CA 1
ATOM 3003 C C . ILE B 1 34 ? 1.294 -34.25 -23.844 1 86.31 34 ILE B C 1
ATOM 3005 O O . ILE B 1 34 ? 0.319 -33.562 -23.547 1 86.31 34 ILE B O 1
ATOM 3009 N N . LYS B 1 35 ? 2.266 -33.875 -24.594 1 87.25 35 LYS B N 1
ATOM 3010 C CA . LYS B 1 35 ? 2.227 -32.562 -25.219 1 87.25 35 LYS B CA 1
ATOM 3011 C C . LYS B 1 35 ? 0.964 -32.406 -26.062 1 87.25 35 LYS B C 1
ATOM 3013 O O . LYS B 1 35 ? 0.296 -31.359 -25.969 1 87.25 35 LYS B O 1
ATOM 3018 N N . GLY B 1 36 ? 0.677 -33.312 -26.828 1 84.31 36 GLY B N 1
ATOM 3019 C CA . GLY B 1 36 ? -0.522 -33.281 -27.641 1 84.31 36 GLY B CA 1
ATOM 3020 C C . GLY B 1 36 ? -1.803 -33.25 -26.828 1 84.31 36 GLY B C 1
ATOM 3021 O O . GLY B 1 36 ? -2.74 -32.5 -27.172 1 84.31 36 GLY B O 1
ATOM 3022 N N . ALA B 1 37 ? -1.841 -34 -25.781 1 83.31 37 ALA B N 1
ATOM 3023 C CA . ALA B 1 37 ? -3.012 -34.031 -24.922 1 83.31 37 ALA B CA 1
ATOM 3024 C C . ALA B 1 37 ? -3.234 -32.688 -24.234 1 83.31 37 ALA B C 1
ATOM 3026 O O . ALA B 1 37 ? -4.375 -32.25 -24.062 1 83.31 37 ALA B O 1
ATOM 3027 N N . LEU B 1 38 ? -2.182 -32.094 -23.891 1 83.75 38 LEU B N 1
ATOM 3028 C CA . LEU B 1 38 ? -2.268 -30.781 -23.25 1 83.75 38 LEU B CA 1
ATOM 3029 C C . LEU B 1 38 ? -2.811 -29.734 -24.219 1 83.75 38 LEU B C 1
ATOM 3031 O O . LEU B 1 38 ? -3.619 -28.875 -23.828 1 83.75 38 LEU B O 1
ATOM 3035 N N . GLU B 1 39 ? -2.352 -29.75 -25.406 1 80.62 39 GLU B N 1
ATOM 3036 C CA . GLU B 1 39 ? -2.824 -28.828 -26.422 1 80.62 39 GLU B CA 1
ATOM 3037 C C . GLU B 1 39 ? -4.312 -29.016 -26.703 1 80.62 39 GLU B C 1
ATOM 3039 O O . GLU B 1 39 ? -5.039 -28.047 -26.906 1 80.62 39 GLU B O 1
ATOM 3044 N N . LEU B 1 40 ? -4.727 -30.203 -26.672 1 75.5 40 LEU B N 1
ATOM 3045 C CA . LEU B 1 40 ? -6.133 -30.5 -26.891 1 75.5 40 LEU B CA 1
ATOM 3046 C C . LEU B 1 40 ? -6.984 -30.016 -25.703 1 75.5 40 LEU B C 1
ATOM 3048 O O . LEU B 1 40 ? -8.086 -29.5 -25.906 1 75.5 40 LEU B O 1
ATOM 3052 N N . ALA B 1 41 ? -6.449 -30.219 -24.547 1 74 41 ALA B N 1
ATOM 3053 C CA . ALA B 1 41 ? -7.176 -29.812 -23.359 1 74 41 ALA B CA 1
ATOM 3054 C C . ALA B 1 41 ? -7.359 -28.297 -23.312 1 74 41 ALA B C 1
ATOM 3056 O O . ALA B 1 41 ? -8.367 -27.797 -22.797 1 74 41 ALA B O 1
ATOM 3057 N N . GLN B 1 42 ? -6.441 -27.609 -23.859 1 74.31 42 GLN B N 1
ATOM 3058 C CA . GLN B 1 42 ? -6.484 -26.156 -23.828 1 74.31 42 GLN B CA 1
ATOM 3059 C C . GLN B 1 42 ? -7.52 -25.609 -24.812 1 74.31 42 GLN B C 1
ATOM 3061 O O . GLN B 1 42 ? -7.965 -24.469 -24.688 1 74.31 42 GLN B O 1
ATOM 3066 N N . LYS B 1 43 ? -7.891 -26.375 -25.844 1 68.06 43 LYS B N 1
ATOM 3067 C CA . LYS B 1 43 ? -8.844 -25.953 -26.859 1 68.06 43 LYS B CA 1
ATOM 3068 C C . LYS B 1 43 ? -10.273 -26.297 -26.453 1 68.06 43 LYS B C 1
ATOM 3070 O O . LYS B 1 43 ? -11.227 -25.953 -27.156 1 68.06 43 LYS B O 1
ATOM 3075 N N . ILE B 1 44 ? -10.43 -27.109 -25.469 1 58.88 44 ILE B N 1
ATOM 3076 C CA . ILE B 1 44 ? -11.773 -27.5 -25.062 1 58.88 44 ILE B CA 1
ATOM 3077 C C . ILE B 1 44 ? -12.547 -26.266 -24.609 1 58.88 44 ILE B C 1
ATOM 3079 O O . ILE B 1 44 ? -12.07 -25.484 -23.781 1 58.88 44 ILE B O 1
ATOM 3083 N N . PRO B 1 45 ? -13.664 -25.922 -25.391 1 52.84 45 PRO B N 1
ATOM 3084 C CA . PRO B 1 45 ? -14.5 -24.734 -25.219 1 52.84 45 PRO B CA 1
ATOM 3085 C C . PRO B 1 45 ? -14.875 -24.484 -23.766 1 52.84 45 PRO B C 1
ATOM 3087 O O . PRO B 1 45 ? -14.758 -25.375 -22.938 1 52.84 45 PRO B O 1
ATOM 3090 N N . GLU B 1 46 ? -15.414 -23.125 -23.484 1 50.53 46 GLU B N 1
ATOM 3091 C CA . GLU B 1 46 ? -15.672 -22.25 -22.344 1 50.53 46 GLU B CA 1
ATOM 3092 C C . GLU B 1 46 ? -16.516 -22.953 -21.281 1 50.53 46 GLU B C 1
ATOM 3094 O O . GLU B 1 46 ? -16.688 -22.438 -20.188 1 50.53 46 GLU B O 1
ATOM 3099 N N . ASN B 1 47 ? -17.469 -23.688 -21.766 1 45.47 47 ASN B N 1
ATOM 3100 C CA . ASN B 1 47 ? -18.344 -24.062 -20.672 1 45.47 47 ASN B CA 1
ATOM 3101 C C . ASN B 1 47 ? -17.562 -24.625 -19.484 1 45.47 47 ASN B C 1
ATOM 3103 O O . ASN B 1 47 ? -18.125 -24.828 -18.406 1 45.47 47 ASN B O 1
ATOM 3107 N N . VAL B 1 48 ? -16.484 -25.094 -19.812 1 42.72 48 VAL B N 1
ATOM 3108 C CA . VAL B 1 48 ? -15.664 -25.516 -18.688 1 42.72 48 VAL B CA 1
ATOM 3109 C C . VAL B 1 48 ? -14.602 -24.469 -18.375 1 42.72 48 VAL B C 1
ATOM 3111 O O . VAL B 1 48 ? -13.703 -24.234 -19.188 1 42.72 48 VAL B O 1
ATOM 3114 N N . PRO B 1 49 ? -14.891 -23.391 -17.828 1 46.91 49 PRO B N 1
ATOM 3115 C CA . PRO B 1 49 ? -14.156 -22.156 -17.484 1 46.91 49 PRO B CA 1
ATOM 3116 C C . PRO B 1 49 ? -12.672 -22.422 -17.234 1 46.91 49 PRO B C 1
ATOM 3118 O O . PRO B 1 49 ? -11.875 -21.469 -17.219 1 46.91 49 PRO B O 1
ATOM 3121 N N . SER B 1 50 ? -12.164 -23.547 -16.969 1 49.81 50 SER B N 1
ATOM 3122 C CA . SER B 1 50 ? -10.93 -23.594 -16.188 1 49.81 50 SER B CA 1
ATOM 3123 C C . SER B 1 50 ? -9.711 -23.359 -17.078 1 49.81 50 SER B C 1
ATOM 3125 O O . SER B 1 50 ? -8.891 -22.484 -16.797 1 49.81 50 SER B O 1
ATOM 3127 N N . ALA B 1 51 ? -9.484 -24.234 -18.188 1 53.53 51 ALA B N 1
ATOM 3128 C CA . ALA B 1 51 ? -8.148 -24.312 -18.766 1 53.53 51 ALA B CA 1
ATOM 3129 C C . ALA B 1 51 ? -7.926 -23.203 -19.797 1 53.53 51 ALA B C 1
ATOM 3131 O O . ALA B 1 51 ? -6.785 -22.828 -20.062 1 53.53 51 ALA B O 1
ATOM 3132 N N . TYR B 1 52 ? -8.977 -22.609 -20.25 1 55.56 52 TYR B N 1
ATOM 3133 C CA . TYR B 1 52 ? -8.766 -21.609 -21.297 1 55.56 52 TYR B CA 1
ATOM 3134 C C . TYR B 1 52 ? -8.219 -20.312 -20.719 1 55.56 52 TYR B C 1
ATOM 3136 O O . TYR B 1 52 ? -7.309 -19.703 -21.281 1 55.56 52 TYR B O 1
ATOM 3144 N N . LYS B 1 53 ? -8.719 -20.031 -19.641 1 76.5 53 LYS B N 1
ATOM 3145 C CA . LYS B 1 53 ? -8.242 -18.781 -19.047 1 76.5 53 LYS B CA 1
ATOM 3146 C C . LYS B 1 53 ? -7.07 -19.031 -18.109 1 76.5 53 LYS B C 1
ATOM 3148 O O . LYS B 1 53 ? -6.332 -18.109 -17.766 1 76.5 53 LYS B O 1
ATOM 3153 N N . CYS B 1 54 ? -6.93 -20.328 -17.875 1 82.12 54 CYS B N 1
ATOM 3154 C CA . CYS B 1 54 ? -5.828 -20.734 -17.016 1 82.12 54 CYS B CA 1
ATOM 3155 C C . CYS B 1 54 ? -5.016 -21.844 -17.641 1 82.12 54 CYS B C 1
ATOM 3157 O O . CYS B 1 54 ? -5.152 -23.016 -17.25 1 82.12 54 CYS B O 1
ATOM 3159 N N . PRO B 1 55 ? -4.227 -21.484 -18.547 1 86.56 55 PRO B N 1
ATOM 3160 C CA . PRO B 1 55 ? -3.475 -22.531 -19.25 1 86.56 55 PRO B CA 1
ATOM 3161 C C . PRO B 1 55 ? -2.607 -23.359 -18.297 1 86.56 55 PRO B C 1
ATOM 3163 O O . PRO B 1 55 ? -2.062 -22.828 -17.328 1 86.56 55 PRO B O 1
ATOM 3166 N N . ILE B 1 56 ? -2.418 -24.625 -18.688 1 87.06 56 ILE B N 1
ATOM 3167 C CA . ILE B 1 56 ? -1.71 -25.578 -17.828 1 87.06 56 ILE B CA 1
ATOM 3168 C C . ILE B 1 56 ? -0.232 -25.609 -18.219 1 87.06 56 ILE B C 1
ATOM 3170 O O . ILE B 1 56 ? 0.11 -25.562 -19.406 1 87.06 56 ILE B O 1
ATOM 3174 N N . GLY B 1 57 ? 0.531 -25.781 -17.203 1 88.62 57 GLY B N 1
ATOM 3175 C CA . GLY B 1 57 ? 1.965 -25.828 -17.438 1 88.62 57 GLY B CA 1
ATOM 3176 C C . GLY B 1 57 ? 2.479 -27.219 -17.75 1 88.62 57 GLY B C 1
ATOM 3177 O O . GLY B 1 57 ? 1.9 -28.219 -17.297 1 88.62 57 GLY B O 1
ATOM 3178 N N . LEU B 1 58 ? 3.543 -27.25 -18.562 1 88.75 58 LEU B N 1
ATOM 3179 C CA . LEU B 1 58 ? 4.254 -28.484 -18.875 1 88.75 58 LEU B CA 1
ATOM 3180 C C . LEU B 1 58 ? 5.684 -28.438 -18.344 1 88.75 58 LEU B C 1
ATOM 3182 O O . LEU B 1 58 ? 6.426 -27.5 -18.641 1 88.75 58 LEU B O 1
ATOM 3186 N N . SER B 1 59 ? 5.977 -29.406 -17.531 1 88.31 59 SER B N 1
ATOM 3187 C CA . SER B 1 59 ? 7.328 -29.484 -16.984 1 88.31 59 SER B CA 1
ATOM 3188 C C . SER B 1 59 ? 8.016 -30.797 -17.375 1 88.31 59 SER B C 1
ATOM 3190 O O . SER B 1 59 ? 7.344 -31.781 -17.672 1 88.31 59 SER B O 1
ATOM 3192 N N . VAL B 1 60 ? 9.359 -30.688 -17.406 1 86.88 60 VAL B N 1
ATOM 3193 C CA . VAL B 1 60 ? 10.141 -31.906 -17.656 1 86.88 60 VAL B CA 1
ATOM 3194 C C . VAL B 1 60 ? 11.227 -32.062 -16.594 1 86.88 60 VAL B C 1
ATOM 3196 O O . VAL B 1 60 ? 11.781 -31.047 -16.125 1 86.88 60 VAL B O 1
ATOM 3199 N N . THR B 1 61 ? 11.414 -33.25 -16.234 1 83.5 61 THR B N 1
ATOM 3200 C CA . THR B 1 61 ? 12.516 -33.562 -15.328 1 83.5 61 THR B CA 1
ATOM 3201 C C . THR B 1 61 ? 13.75 -34 -16.109 1 83.5 61 THR B C 1
ATOM 3203 O O . THR B 1 61 ? 13.68 -34.875 -16.969 1 83.5 61 THR B O 1
ATOM 3206 N N . ILE B 1 62 ? 14.781 -33.25 -15.82 1 82.62 62 ILE B N 1
ATOM 3207 C CA . ILE B 1 62 ? 16.031 -33.594 -16.484 1 82.62 62 ILE B CA 1
ATOM 3208 C C . ILE B 1 62 ? 17.141 -33.75 -15.453 1 82.62 62 ILE B C 1
ATOM 3210 O O . ILE B 1 62 ? 17 -33.312 -14.312 1 82.62 62 ILE B O 1
ATOM 3214 N N . SER B 1 63 ? 18.188 -34.406 -15.898 1 78.69 63 SER B N 1
ATOM 3215 C CA . SER B 1 63 ? 19.344 -34.562 -15.023 1 78.69 63 SER B CA 1
ATOM 3216 C C . SER B 1 63 ? 20.297 -33.375 -15.125 1 78.69 63 SER B C 1
ATOM 3218 O O . SER B 1 63 ? 20.531 -32.844 -16.219 1 78.69 63 SER B O 1
ATOM 3220 N N . ALA B 1 64 ? 20.797 -32.938 -14 1 78.38 64 ALA B N 1
ATOM 3221 C CA . ALA B 1 64 ? 21.75 -31.844 -13.992 1 78.38 64 ALA B CA 1
ATOM 3222 C C . ALA B 1 64 ? 23.109 -32.281 -14.547 1 78.38 64 ALA B C 1
ATOM 3224 O O . ALA B 1 64 ? 23.859 -31.453 -15.07 1 78.38 64 ALA B O 1
ATOM 3225 N N . THR B 1 65 ? 23.422 -33.469 -14.406 1 77.5 65 THR B N 1
ATOM 3226 C CA . THR B 1 65 ? 24.703 -34 -14.828 1 77.5 65 THR B CA 1
ATOM 3227 C C . THR B 1 65 ? 24.703 -34.344 -16.312 1 77.5 65 THR B C 1
ATOM 3229 O O . THR B 1 65 ? 25.734 -34.344 -16.969 1 77.5 65 THR B O 1
ATOM 3232 N N . LYS B 1 66 ? 23.641 -34.719 -16.875 1 81 66 LYS B N 1
ATOM 3233 C CA . LYS B 1 66 ? 23.469 -35.031 -18.297 1 81 66 LYS B CA 1
ATOM 3234 C C . LYS B 1 66 ? 22.281 -34.281 -18.891 1 81 66 LYS B C 1
ATOM 3236 O O . LYS B 1 66 ? 21.266 -34.906 -19.234 1 81 66 LYS B O 1
ATOM 3241 N N . PRO B 1 67 ? 22.438 -33.062 -19.062 1 79.81 67 PRO B N 1
ATOM 3242 C CA . PRO B 1 67 ? 21.297 -32.281 -19.531 1 79.81 67 PRO B CA 1
ATOM 3243 C C . PRO B 1 67 ? 20.922 -32.594 -20.984 1 79.81 67 PRO B C 1
ATOM 3245 O O . PRO B 1 67 ? 21.781 -33 -21.766 1 79.81 67 PRO B O 1
ATOM 3248 N N . ILE B 1 68 ? 19.672 -32.562 -21.25 1 81.44 68 ILE B N 1
ATOM 3249 C CA . ILE B 1 68 ? 19.156 -32.75 -22.609 1 81.44 68 ILE B CA 1
ATOM 3250 C C . ILE B 1 68 ? 18.516 -31.453 -23.109 1 81.44 68 ILE B C 1
ATOM 3252 O O . ILE B 1 68 ? 18.266 -30.531 -22.344 1 81.44 68 ILE B O 1
ATOM 3256 N N . ASP B 1 69 ? 18.297 -31.438 -24.422 1 81.94 69 ASP B N 1
ATOM 3257 C CA . ASP B 1 69 ? 17.578 -30.297 -25 1 81.94 69 ASP B CA 1
ATOM 3258 C C . ASP B 1 69 ? 16.094 -30.344 -24.656 1 81.94 69 ASP B C 1
ATOM 3260 O O . ASP B 1 69 ? 15.508 -31.422 -24.578 1 81.94 69 ASP B O 1
ATOM 3264 N N . VAL B 1 70 ? 15.633 -29.25 -24.344 1 83.56 70 VAL B N 1
ATOM 3265 C CA . VAL B 1 70 ? 14.242 -29.156 -23.922 1 83.56 70 VAL B CA 1
ATOM 3266 C C . VAL B 1 70 ? 13.391 -28.531 -25.016 1 83.56 70 VAL B C 1
ATOM 3268 O O . VAL B 1 70 ? 13.828 -27.594 -25.688 1 83.56 70 VAL B O 1
ATOM 3271 N N . ASP B 1 71 ? 12.281 -29.109 -25.234 1 84.94 71 ASP B N 1
ATOM 3272 C CA . ASP B 1 71 ? 11.312 -28.625 -26.203 1 84.94 71 ASP B CA 1
ATOM 3273 C C . ASP B 1 71 ? 10.844 -27.219 -25.859 1 84.94 71 ASP B C 1
ATOM 3275 O O . ASP B 1 71 ? 10.773 -26.844 -24.688 1 84.94 71 ASP B O 1
ATOM 3279 N N . GLU B 1 72 ? 10.453 -26.438 -26.828 1 81.44 72 GLU B N 1
ATOM 3280 C CA . GLU B 1 72 ? 10.039 -25.047 -26.656 1 81.44 72 GLU B CA 1
ATOM 3281 C C . GLU B 1 72 ? 8.727 -24.969 -25.875 1 81.44 72 GLU B C 1
ATOM 3283 O O . GLU B 1 72 ? 8.438 -23.938 -25.25 1 81.44 72 GLU B O 1
ATOM 3288 N N . ARG B 1 73 ? 8.016 -26.078 -25.906 1 85.94 73 ARG B N 1
ATOM 3289 C CA . ARG B 1 73 ? 6.723 -26.062 -25.234 1 85.94 73 ARG B CA 1
ATOM 3290 C C . ARG B 1 73 ? 6.891 -26.25 -23.719 1 85.94 73 ARG B C 1
ATOM 3292 O O . ARG B 1 73 ? 5.973 -25.969 -22.953 1 85.94 73 ARG B O 1
ATOM 3299 N N . VAL B 1 74 ? 8.039 -26.641 -23.344 1 87.94 74 VAL B N 1
ATOM 3300 C CA . VAL B 1 74 ? 8.289 -26.859 -21.922 1 87.94 74 VAL B CA 1
ATOM 3301 C C . VAL B 1 74 ? 8.445 -25.531 -21.203 1 87.94 74 VAL B C 1
ATOM 3303 O O . VAL B 1 74 ? 9.188 -24.656 -21.656 1 87.94 74 VAL B O 1
ATOM 3306 N N . ASP B 1 75 ? 7.688 -25.469 -20.172 1 86.31 75 ASP B N 1
ATOM 3307 C CA . ASP B 1 75 ? 7.664 -24.203 -19.438 1 86.31 75 ASP B CA 1
ATOM 3308 C C . ASP B 1 75 ? 8.594 -24.25 -18.234 1 86.31 75 ASP B C 1
ATOM 3310 O O . ASP B 1 75 ? 9.172 -23.234 -17.844 1 86.31 75 ASP B O 1
ATOM 3314 N N . ILE B 1 76 ? 8.68 -25.422 -17.656 1 85.62 76 ILE B N 1
ATOM 3315 C CA . ILE B 1 76 ? 9.352 -25.578 -16.359 1 85.62 76 ILE B CA 1
ATOM 3316 C C . ILE B 1 76 ? 10.289 -26.797 -16.406 1 85.62 76 ILE B C 1
ATOM 3318 O O . ILE B 1 76 ? 9.945 -27.828 -17 1 85.62 76 ILE B O 1
ATOM 3322 N N . ILE B 1 77 ? 11.383 -26.578 -15.805 1 82.38 77 ILE B N 1
ATOM 3323 C CA . ILE B 1 77 ? 12.312 -27.703 -15.727 1 82.38 77 ILE B CA 1
ATOM 3324 C C . ILE B 1 77 ? 12.523 -28.094 -14.266 1 82.38 77 ILE B C 1
ATOM 3326 O O . ILE B 1 77 ? 12.633 -27.234 -13.398 1 82.38 77 ILE B O 1
ATOM 3330 N N . ILE B 1 78 ? 12.484 -29.359 -14.086 1 79.44 78 ILE B N 1
ATOM 3331 C CA . ILE B 1 78 ? 12.828 -29.922 -12.789 1 79.44 78 ILE B CA 1
ATOM 3332 C C . ILE B 1 78 ? 14.188 -30.625 -12.875 1 79.44 78 ILE B C 1
ATOM 3334 O O . ILE B 1 78 ? 14.391 -31.5 -13.711 1 79.44 78 ILE B O 1
ATOM 3338 N N . LEU B 1 79 ? 15.031 -30.141 -12.047 1 77.38 79 LEU B N 1
ATOM 3339 C CA . LEU B 1 79 ? 16.375 -30.719 -12.078 1 77.38 79 LEU B CA 1
ATOM 3340 C C . LEU B 1 79 ? 16.516 -31.828 -11.031 1 77.38 79 LEU B C 1
ATOM 3342 O O . LEU B 1 79 ? 16.203 -31.609 -9.859 1 77.38 79 LEU B O 1
ATOM 3346 N N . LYS B 1 80 ? 16.906 -32.844 -11.625 1 73.31 80 LYS B N 1
ATOM 3347 C CA . LYS B 1 80 ? 17.203 -33.969 -10.758 1 73.31 80 LYS B CA 1
ATOM 3348 C C . LYS B 1 80 ? 18.703 -34.094 -10.508 1 73.31 80 LYS B C 1
ATOM 3350 O O . LYS B 1 80 ? 19.516 -33.562 -11.289 1 73.31 80 LYS B O 1
ATOM 3355 N N . ASP B 1 81 ? 19.172 -34.594 -9.445 1 70.94 81 ASP B N 1
ATOM 3356 C CA . ASP B 1 81 ? 20.547 -34.938 -9.125 1 70.94 81 ASP B CA 1
ATOM 3357 C C . ASP B 1 81 ? 21.344 -33.688 -8.727 1 70.94 81 ASP B C 1
ATOM 3359 O O . ASP B 1 81 ? 22.484 -33.5 -9.133 1 70.94 81 ASP B O 1
ATOM 3363 N N . VAL B 1 82 ? 20.641 -32.719 -8.156 1 71.44 82 VAL B N 1
ATOM 3364 C CA . VAL B 1 82 ? 21.344 -31.562 -7.613 1 71.44 82 VAL B CA 1
ATOM 3365 C C . VAL B 1 82 ? 21.562 -31.75 -6.113 1 71.44 82 VAL B C 1
ATOM 3367 O O . VAL B 1 82 ? 20.609 -31.859 -5.348 1 71.44 82 VAL B O 1
ATOM 3370 N N . THR B 1 83 ? 22.75 -31.844 -5.672 1 65.06 83 THR B N 1
ATOM 3371 C CA . THR B 1 83 ? 23.062 -32.156 -4.281 1 65.06 83 THR B CA 1
ATOM 3372 C C . THR B 1 83 ? 23.594 -30.938 -3.557 1 65.06 83 THR B C 1
ATOM 3374 O O . THR B 1 83 ? 23.703 -30.922 -2.328 1 65.06 83 THR B O 1
ATOM 3377 N N . SER B 1 84 ? 24.031 -29.891 -4.273 1 67.5 84 SER B N 1
ATOM 3378 C CA . SER B 1 84 ? 24.578 -28.688 -3.648 1 67.5 84 SER B CA 1
ATOM 3379 C C . SER B 1 84 ? 24.188 -27.438 -4.422 1 67.5 84 SER B C 1
ATOM 3381 O O . SER B 1 84 ? 23.859 -27.5 -5.609 1 67.5 84 SER B O 1
ATOM 3383 N N . THR B 1 85 ? 24.156 -26.328 -3.682 1 69 85 THR B N 1
ATOM 3384 C CA . THR B 1 85 ? 23.891 -25.031 -4.305 1 69 85 THR B CA 1
ATOM 3385 C C . THR B 1 85 ? 24.938 -24.719 -5.363 1 69 85 THR B C 1
ATOM 3387 O O . THR B 1 85 ? 24.641 -24.062 -6.367 1 69 85 THR B O 1
ATOM 3390 N N . ASN B 1 86 ? 26.062 -25.156 -5.059 1 70.88 86 ASN B N 1
ATOM 3391 C CA . ASN B 1 86 ? 27.141 -24.938 -6.012 1 70.88 86 ASN B CA 1
ATOM 3392 C C . ASN B 1 86 ? 26.859 -25.625 -7.344 1 70.88 86 ASN B C 1
ATOM 3394 O O . ASN B 1 86 ? 27.172 -25.078 -8.406 1 70.88 86 ASN B O 1
ATOM 3398 N N . GLN B 1 87 ? 26.328 -26.844 -7.25 1 72.94 87 GLN B N 1
ATOM 3399 C CA . GLN B 1 87 ? 25.984 -27.562 -8.477 1 72.94 87 GLN B CA 1
ATOM 3400 C C . GLN B 1 87 ? 24.938 -26.812 -9.273 1 72.94 87 GLN B C 1
ATOM 3402 O O . GLN B 1 87 ? 24.953 -26.812 -10.508 1 72.94 87 GLN B O 1
ATOM 3407 N N . LEU B 1 88 ? 24.094 -26.25 -8.531 1 74.06 88 LEU B N 1
ATOM 3408 C CA . LEU B 1 88 ? 23.062 -25.469 -9.203 1 74.06 88 LEU B CA 1
ATOM 3409 C C . LEU B 1 88 ? 23.672 -24.266 -9.922 1 74.06 88 LEU B C 1
ATOM 3411 O O . LEU B 1 88 ? 23.281 -23.953 -11.055 1 74.06 88 LEU B O 1
ATOM 3415 N N . TYR B 1 89 ? 24.484 -23.641 -9.219 1 74.5 89 TYR B N 1
ATOM 3416 C CA . TYR B 1 89 ? 25.141 -22.484 -9.812 1 74.5 89 TYR B CA 1
ATOM 3417 C C . TYR B 1 89 ? 25.922 -22.875 -11.062 1 74.5 89 TYR B C 1
ATOM 3419 O O . TYR B 1 89 ? 25.875 -22.172 -12.07 1 74.5 89 TYR B O 1
ATOM 3427 N N . GLU B 1 90 ? 26.578 -23.906 -11.023 1 77.12 90 GLU B N 1
ATOM 3428 C CA . GLU B 1 90 ? 27.359 -24.406 -12.156 1 77.12 90 GLU B CA 1
ATOM 3429 C C . GLU B 1 90 ? 26.453 -24.781 -13.328 1 77.12 90 GLU B C 1
ATOM 3431 O O . GLU B 1 90 ? 26.797 -24.516 -14.484 1 77.12 90 GLU B O 1
ATOM 3436 N N . PHE B 1 91 ? 25.422 -25.438 -12.961 1 78.19 91 PHE B N 1
ATOM 3437 C CA . PHE B 1 91 ? 24.469 -25.797 -14 1 78.19 91 PHE B CA 1
ATOM 3438 C C . PHE B 1 91 ? 23.953 -24.562 -14.727 1 78.19 91 PHE B C 1
ATOM 3440 O O . PHE B 1 91 ? 23.875 -24.547 -15.953 1 78.19 91 PHE B O 1
ATOM 3447 N N . LYS B 1 92 ? 23.609 -23.531 -14.008 1 76.25 92 LYS B N 1
ATOM 3448 C CA . LYS B 1 92 ? 23.078 -22.312 -14.586 1 76.25 92 LYS B CA 1
ATOM 3449 C C . LYS B 1 92 ? 24.125 -21.625 -15.469 1 76.25 92 LYS B C 1
ATOM 3451 O O . LYS B 1 92 ? 23.781 -21.047 -16.5 1 76.25 92 LYS B O 1
ATOM 3456 N N . LYS B 1 93 ? 25.266 -21.641 -15 1 79.06 93 LYS B N 1
ATOM 3457 C CA . LYS B 1 93 ? 26.344 -21.016 -15.75 1 79.06 93 LYS B CA 1
ATOM 3458 C C . LYS B 1 93 ? 26.562 -21.719 -17.094 1 79.06 93 LYS B C 1
ATOM 3460 O O . LYS B 1 93 ? 26.844 -21.078 -18.094 1 79.06 93 LYS B O 1
ATOM 3465 N N . GLN B 1 94 ? 26.375 -22.953 -17.078 1 78.06 94 GLN B N 1
ATOM 3466 C CA . GLN B 1 94 ? 26.672 -23.766 -18.266 1 78.06 94 GLN B CA 1
ATOM 3467 C C . GLN B 1 94 ? 25.484 -23.797 -19.219 1 78.06 94 GLN B C 1
ATOM 3469 O O . GLN B 1 94 ? 25.656 -24.047 -20.422 1 78.06 94 GLN B O 1
ATOM 3474 N N . ASN B 1 95 ? 24.328 -23.641 -18.547 1 74.94 95 ASN B N 1
ATOM 3475 C CA . ASN B 1 95 ? 23.109 -23.75 -19.344 1 74.94 95 ASN B CA 1
ATOM 3476 C C . ASN B 1 95 ? 22.281 -22.469 -19.266 1 74.94 95 ASN B C 1
ATOM 3478 O O . ASN B 1 95 ? 21.219 -22.453 -18.656 1 74.94 95 ASN B O 1
ATOM 3482 N N . LYS B 1 96 ? 22.656 -21.531 -19.875 1 66.88 96 LYS B N 1
ATOM 3483 C CA . LYS B 1 96 ? 22.062 -20.203 -19.781 1 66.88 96 LYS B CA 1
ATOM 3484 C C . LYS B 1 96 ? 20.594 -20.234 -20.203 1 66.88 96 LYS B C 1
ATOM 3486 O O . LYS B 1 96 ? 19.75 -19.578 -19.578 1 66.88 96 LYS B O 1
ATOM 3491 N N . LYS B 1 97 ? 20.328 -21 -21.203 1 66.19 97 LYS B N 1
ATOM 3492 C CA . LYS B 1 97 ? 18.969 -21.078 -21.719 1 66.19 97 LYS B CA 1
ATOM 3493 C C . LYS B 1 97 ? 18.031 -21.688 -20.703 1 66.19 97 LYS B C 1
ATOM 3495 O O . LYS B 1 97 ? 16.922 -21.203 -20.5 1 66.19 97 LYS B O 1
ATOM 3500 N N . LEU B 1 98 ? 18.562 -22.734 -20.109 1 65.06 98 LEU B N 1
ATOM 3501 C CA . LEU B 1 98 ? 17.75 -23.469 -19.141 1 65.06 98 LEU B CA 1
ATOM 3502 C C . LEU B 1 98 ? 17.656 -22.688 -17.828 1 65.06 98 LEU B C 1
ATOM 3504 O O . LEU B 1 98 ? 16.672 -22.828 -17.094 1 65.06 98 LEU B O 1
ATOM 3508 N N . SER B 1 99 ? 18.656 -21.938 -17.562 1 55.81 99 SER B N 1
ATOM 3509 C CA . SER B 1 99 ? 18.719 -21.203 -16.297 1 55.81 99 SER B CA 1
ATOM 3510 C C . SER B 1 99 ? 17.594 -20.188 -16.203 1 55.81 99 SER B C 1
ATOM 3512 O O . SER B 1 99 ? 17.188 -19.797 -15.102 1 55.81 99 SER B O 1
ATOM 3514 N N . SER B 1 100 ? 17.172 -19.859 -17.281 1 53.91 100 SER B N 1
ATOM 3515 C CA . SER B 1 100 ? 16.109 -18.875 -17.266 1 53.91 100 SER B CA 1
ATOM 3516 C C . SER B 1 100 ? 14.758 -19.516 -16.953 1 53.91 100 SER B C 1
ATOM 3518 O O . SER B 1 100 ? 13.781 -18.812 -16.672 1 53.91 100 SER B O 1
ATOM 3520 N N . MET B 1 101 ? 14.945 -20.812 -16.984 1 55.88 101 MET B N 1
ATOM 3521 C CA . MET B 1 101 ? 13.695 -21.516 -16.75 1 55.88 101 MET B CA 1
ATOM 3522 C C . MET B 1 101 ? 13.43 -21.672 -15.25 1 55.88 101 MET B C 1
ATOM 3524 O O . MET B 1 101 ? 14.336 -21.531 -14.438 1 55.88 101 MET B O 1
ATOM 3528 N N . ALA B 1 102 ? 12.219 -21.719 -14.93 1 57.47 102 ALA B N 1
ATOM 3529 C CA . ALA B 1 102 ? 11.852 -21.953 -13.539 1 57.47 102 ALA B CA 1
ATOM 3530 C C . ALA B 1 102 ? 12.289 -23.344 -13.078 1 57.47 102 ALA B C 1
ATOM 3532 O O . ALA B 1 102 ? 11.992 -24.344 -13.734 1 57.47 102 ALA B O 1
ATOM 3533 N N . ILE B 1 103 ? 13.289 -23.344 -12.148 1 58.59 103 ILE B N 1
ATOM 3534 C CA . ILE B 1 103 ? 13.812 -24.594 -11.625 1 58.59 103 ILE B CA 1
ATOM 3535 C C . ILE B 1 103 ? 13.055 -24.984 -10.359 1 58.59 103 ILE B C 1
ATOM 3537 O O . ILE B 1 103 ? 12.906 -24.172 -9.445 1 58.59 103 ILE B O 1
ATOM 3541 N N . LEU B 1 104 ? 12.312 -26.078 -10.445 1 60.66 104 LEU B N 1
ATOM 3542 C CA . LEU B 1 104 ? 11.656 -26.656 -9.273 1 60.66 104 LEU B CA 1
ATOM 3543 C C . LEU B 1 104 ? 12.602 -27.594 -8.523 1 60.66 104 LEU B C 1
ATOM 3545 O O . LEU B 1 104 ? 13.352 -28.344 -9.141 1 60.66 104 LEU B O 1
ATOM 3549 N N . PHE B 1 105 ? 12.844 -27.188 -7.176 1 58.81 105 PHE B N 1
ATOM 3550 C CA . PHE B 1 105 ? 13.719 -28.031 -6.359 1 58.81 105 PHE B CA 1
ATOM 3551 C C . PHE B 1 105 ? 12.922 -29.094 -5.625 1 58.81 105 PHE B C 1
ATOM 3553 O O . PHE B 1 105 ? 11.836 -28.828 -5.105 1 58.81 105 PHE B O 1
ATOM 3560 N N . TRP B 1 106 ? 13.312 -30.375 -5.906 1 55.91 106 TRP B N 1
ATOM 3561 C CA . TRP B 1 106 ? 12.68 -31.547 -5.316 1 55.91 106 TRP B CA 1
ATOM 3562 C C . TRP B 1 106 ? 13.453 -32.031 -4.086 1 55.91 106 TRP B C 1
ATOM 3564 O O . TRP B 1 106 ? 14.57 -32.531 -4.203 1 55.91 106 TRP B O 1
ATOM 3574 N N . PRO B 1 107 ? 13.023 -31.828 -2.777 1 52.97 107 PRO B N 1
ATOM 3575 C CA . PRO B 1 107 ? 13.797 -32.125 -1.566 1 52.97 107 PRO B CA 1
ATOM 3576 C C . PRO B 1 107 ? 14.336 -33.531 -1.537 1 52.97 107 PRO B C 1
ATOM 3578 O O . PRO B 1 107 ? 15.461 -33.781 -1.087 1 52.97 107 PRO B O 1
ATOM 3581 N N . PRO B 1 108 ? 13.445 -34.594 -1.552 1 49.5 108 PRO B N 1
ATOM 3582 C CA . PRO B 1 108 ? 14.156 -35.844 -1.314 1 49.5 108 PRO B CA 1
ATOM 3583 C C . PRO B 1 108 ? 15.406 -36 -2.186 1 49.5 108 PRO B C 1
ATOM 3585 O O . PRO B 1 108 ? 16.359 -36.688 -1.797 1 49.5 108 PRO B O 1
ATOM 3588 N N . LEU B 1 109 ? 15.266 -35.5 -3.201 1 47.94 109 LEU B N 1
ATOM 3589 C CA . LEU B 1 109 ? 16.391 -35.656 -4.117 1 47.94 109 LEU B CA 1
ATOM 3590 C C . LEU B 1 109 ? 17.375 -34.5 -3.938 1 47.94 109 LEU B C 1
ATOM 3592 O O . LEU B 1 109 ? 18.5 -34.531 -4.453 1 47.94 109 LEU B O 1
ATOM 3596 N N . LEU B 1 110 ? 16.812 -33.375 -3.504 1 49.41 110 LEU B N 1
ATOM 3597 C CA . LEU B 1 110 ? 17.734 -32.281 -3.256 1 49.41 110 LEU B CA 1
ATOM 3598 C C . LEU B 1 110 ? 18.5 -32.5 -1.956 1 49.41 110 LEU B C 1
ATOM 3600 O O . LEU B 1 110 ? 17.891 -32.625 -0.889 1 49.41 110 LEU B O 1
ATOM 3604 N N . GLY B 1 111 ? 19.375 -33.281 -1.982 1 47.22 111 GLY B N 1
ATOM 3605 C CA . GLY B 1 111 ? 20.328 -33.25 -0.875 1 47.22 111 GLY B CA 1
ATOM 3606 C C . GLY B 1 111 ? 20.531 -31.859 -0.302 1 47.22 111 GLY B C 1
ATOM 3607 O O . GLY B 1 111 ? 21.531 -31.594 0.368 1 47.22 111 GLY B O 1
ATOM 3608 N N . ILE B 1 112 ? 19.875 -31.016 -0.922 1 50.59 112 ILE B N 1
ATOM 3609 C CA . ILE B 1 112 ? 20.188 -29.688 -0.405 1 50.59 112 ILE B CA 1
ATOM 3610 C C . ILE B 1 112 ? 19.594 -29.531 0.993 1 50.59 112 ILE B C 1
ATOM 3612 O O . ILE B 1 112 ? 18.375 -29.594 1.168 1 50.59 112 ILE B O 1
ATOM 3616 N N . LEU B 1 113 ? 20.312 -29.938 1.872 1 50.25 113 LEU B N 1
ATOM 3617 C CA . LEU B 1 113 ? 20.031 -29.75 3.289 1 50.25 113 LEU B CA 1
ATOM 3618 C C . LEU B 1 113 ? 19.391 -28.375 3.533 1 50.25 113 LEU B C 1
ATOM 3620 O O . LEU B 1 113 ? 18.562 -28.234 4.426 1 50.25 113 LEU B O 1
ATOM 3624 N N . ASP B 1 114 ? 19.734 -27.312 2.758 1 56.22 114 ASP B N 1
ATOM 3625 C CA . ASP B 1 114 ? 19.359 -26 3.297 1 56.22 114 ASP B CA 1
ATOM 3626 C C . ASP B 1 114 ? 18.172 -25.422 2.527 1 56.22 114 ASP B C 1
ATOM 3628 O O . ASP B 1 114 ? 18.344 -24.516 1.711 1 56.22 114 ASP B O 1
ATOM 3632 N N . LEU B 1 115 ? 16.969 -26.047 2.531 1 61.69 115 LEU B N 1
ATOM 3633 C CA . LEU B 1 115 ? 15.695 -25.578 1.984 1 61.69 115 LEU B CA 1
ATOM 3634 C C . LEU B 1 115 ? 15.445 -24.125 2.381 1 61.69 115 LEU B C 1
ATOM 3636 O O . LEU B 1 115 ? 14.852 -23.359 1.617 1 61.69 115 LEU B O 1
ATOM 3640 N N . HIS B 1 116 ? 15.977 -23.859 3.389 1 63.31 116 HIS B N 1
ATOM 3641 C CA . HIS B 1 116 ? 15.734 -22.531 3.934 1 63.31 116 HIS B CA 1
ATOM 3642 C C . HIS B 1 116 ? 16.406 -21.453 3.078 1 63.31 116 HIS B C 1
ATOM 3644 O O . HIS B 1 116 ? 15.859 -20.359 2.902 1 63.31 116 HIS B O 1
ATOM 3650 N N . GLU B 1 117 ? 17.406 -21.922 2.488 1 64.81 117 GLU B N 1
ATOM 3651 C CA . GLU B 1 117 ? 18.125 -20.953 1.668 1 64.81 117 GLU B CA 1
ATOM 3652 C C . GLU B 1 117 ? 17.375 -20.656 0.371 1 64.81 117 GLU B C 1
ATOM 3654 O O . GLU B 1 117 ? 17.375 -19.531 -0.112 1 64.81 117 GLU B O 1
ATOM 3659 N N . LEU B 1 118 ? 16.75 -21.703 -0.147 1 65.12 118 LEU B N 1
ATOM 3660 C CA . LEU B 1 118 ? 16.016 -21.531 -1.396 1 65.12 118 LEU B CA 1
ATOM 3661 C C . LEU B 1 118 ? 14.758 -20.688 -1.179 1 65.12 118 LEU B C 1
ATOM 3663 O O . LEU B 1 118 ? 14.453 -19.812 -1.984 1 65.12 118 LEU B O 1
ATOM 3667 N N . ILE B 1 119 ? 14.258 -21 -0.123 1 63.75 119 ILE B N 1
ATOM 3668 C CA . ILE B 1 119 ? 13.031 -20.297 0.213 1 63.75 119 ILE B CA 1
ATOM 3669 C C . ILE B 1 119 ? 13.336 -18.812 0.476 1 63.75 119 ILE B C 1
ATOM 3671 O O . ILE B 1 119 ? 12.609 -17.938 0.022 1 63.75 119 ILE B O 1
ATOM 3675 N N . LYS B 1 120 ? 14.461 -18.672 1.031 1 63.97 120 LYS B N 1
ATOM 3676 C CA . LYS B 1 120 ? 14.898 -17.297 1.289 1 63.97 120 LYS B CA 1
ATOM 3677 C C . LYS B 1 120 ? 15.195 -16.562 -0.014 1 63.97 120 LYS B C 1
ATOM 3679 O O . LYS B 1 120 ? 14.953 -15.359 -0.12 1 63.97 120 LYS B O 1
ATOM 3684 N N . ALA B 1 121 ? 15.562 -17.422 -0.952 1 65 121 ALA B N 1
ATOM 3685 C CA . ALA B 1 121 ? 15.891 -16.844 -2.254 1 65 121 ALA B CA 1
ATOM 3686 C C . ALA B 1 121 ? 14.641 -16.656 -3.105 1 65 121 ALA B C 1
ATOM 3688 O O . ALA B 1 121 ? 14.719 -16.188 -4.242 1 65 121 ALA B O 1
ATOM 3689 N N . ARG B 1 122 ? 13.531 -17.062 -2.617 1 71.75 122 ARG B N 1
ATOM 3690 C CA . ARG B 1 122 ? 12.242 -16.891 -3.271 1 71.75 122 ARG B CA 1
ATOM 3691 C C . ARG B 1 122 ? 12.141 -17.75 -4.523 1 71.75 122 ARG B C 1
ATOM 3693 O O . ARG B 1 122 ? 11.57 -17.328 -5.531 1 71.75 122 ARG B O 1
ATOM 3700 N N . LYS B 1 123 ? 12.797 -18.875 -4.434 1 73.5 123 LYS B N 1
ATOM 3701 C CA . LYS B 1 123 ? 12.68 -19.859 -5.512 1 73.5 123 LYS B CA 1
ATOM 3702 C C . LYS B 1 123 ? 11.562 -20.844 -5.234 1 73.5 123 LYS B C 1
ATOM 3704 O O . LYS B 1 123 ? 11.367 -21.266 -4.09 1 73.5 123 LYS B O 1
ATOM 3709 N N . PRO B 1 124 ? 10.898 -21.172 -6.305 1 79.56 124 PRO B N 1
ATOM 3710 C CA . PRO B 1 124 ? 9.82 -22.141 -6.082 1 79.56 124 PRO B CA 1
ATOM 3711 C C . PRO B 1 124 ? 10.344 -23.516 -5.668 1 79.56 124 PRO B C 1
ATOM 3713 O O . PRO B 1 124 ? 11.273 -24.031 -6.289 1 79.56 124 PRO B O 1
ATOM 3716 N N . VAL B 1 125 ? 9.797 -24.078 -4.637 1 77.31 125 VAL B N 1
ATOM 3717 C CA . VAL B 1 125 ? 10.172 -25.406 -4.125 1 77.31 125 VAL B CA 1
ATOM 3718 C C . VAL B 1 125 ? 8.938 -26.297 -4.039 1 77.31 125 VAL B C 1
ATOM 3720 O O . VAL B 1 125 ? 7.93 -25.922 -3.441 1 77.31 125 VAL B O 1
ATOM 3723 N N . PHE B 1 126 ? 9.031 -27.438 -4.676 1 80.31 126 PHE B N 1
ATOM 3724 C CA . PHE B 1 126 ? 7.938 -28.406 -4.648 1 80.31 126 PHE B CA 1
ATOM 3725 C C . PHE B 1 126 ? 8.312 -29.625 -3.822 1 80.31 126 PHE B C 1
ATOM 3727 O O . PHE B 1 126 ? 9.469 -30.047 -3.812 1 80.31 126 PHE B O 1
ATOM 3734 N N . TYR B 1 127 ? 7.281 -30.141 -3.18 1 77.81 127 TYR B N 1
ATOM 3735 C CA . TYR B 1 127 ? 7.453 -31.344 -2.389 1 77.81 127 TYR B CA 1
ATOM 3736 C C . TYR B 1 127 ? 6.996 -32.562 -3.168 1 77.81 127 TYR B C 1
ATOM 3738 O O . TYR B 1 127 ? 6.004 -32.531 -3.898 1 77.81 127 TYR B O 1
ATOM 3746 N N . MET B 1 128 ? 7.785 -33.625 -3.021 1 76 128 MET B N 1
ATOM 3747 C CA . MET B 1 128 ? 7.387 -34.875 -3.656 1 76 128 MET B CA 1
ATOM 3748 C C . MET B 1 128 ? 7.379 -36.031 -2.648 1 76 128 MET B C 1
ATOM 3750 O O . MET B 1 128 ? 8.367 -36.25 -1.938 1 76 128 MET B O 1
ATOM 3754 N N . ASN B 1 129 ? 6.293 -36.5 -2.494 1 70.5 129 ASN B N 1
ATOM 3755 C CA . ASN B 1 129 ? 6.164 -37.781 -1.783 1 70.5 129 ASN B CA 1
ATOM 3756 C C . ASN B 1 129 ? 5.629 -38.875 -2.691 1 70.5 129 ASN B C 1
ATOM 3758 O O . ASN B 1 129 ? 4.473 -38.844 -3.123 1 70.5 129 ASN B O 1
ATOM 3762 N N . PRO B 1 130 ? 6.477 -39.844 -2.988 1 69.88 130 PRO B N 1
ATOM 3763 C CA . PRO B 1 130 ? 6.086 -40.875 -3.947 1 69.88 130 PRO B CA 1
ATOM 3764 C C . PRO B 1 130 ? 4.918 -41.719 -3.457 1 69.88 130 PRO B C 1
ATOM 3766 O O . PRO B 1 130 ? 4.215 -42.344 -4.262 1 69.88 130 PRO B O 1
ATOM 3769 N N . SER B 1 131 ? 4.633 -41.75 -2.223 1 74.31 131 SER B N 1
ATOM 3770 C CA . SER B 1 131 ? 3.641 -42.688 -1.729 1 74.31 131 SER B CA 1
ATOM 3771 C C . SER B 1 131 ? 2.379 -41.969 -1.254 1 74.31 131 SER B C 1
ATOM 3773 O O . SER B 1 131 ? 1.502 -42.594 -0.646 1 74.31 131 SER B O 1
ATOM 3775 N N . ILE B 1 132 ? 2.316 -40.781 -1.582 1 79.38 132 ILE B N 1
ATOM 3776 C CA . ILE B 1 132 ? 1.212 -40 -1.015 1 79.38 132 ILE B CA 1
ATOM 3777 C C . ILE B 1 132 ? -0.116 -40.531 -1.549 1 79.38 132 ILE B C 1
ATOM 3779 O O . ILE B 1 132 ? -1.071 -40.719 -0.79 1 79.38 132 ILE B O 1
ATOM 3783 N N . ALA B 1 133 ? -0.21 -40.812 -2.768 1 82.88 133 ALA B N 1
ATOM 3784 C CA . ALA B 1 133 ? -1.45 -41.312 -3.355 1 82.88 133 ALA B CA 1
ATOM 3785 C C . ALA B 1 133 ? -1.729 -42.719 -2.914 1 82.88 133 ALA B C 1
ATOM 3787 O O . ALA B 1 133 ? -2.865 -43.094 -2.582 1 82.88 133 ALA B O 1
ATOM 3788 N N . GLU B 1 134 ? -0.71 -43.5 -2.875 1 81.69 134 GLU B N 1
ATOM 3789 C CA . GLU B 1 134 ? -0.868 -44.875 -2.441 1 81.69 134 GLU B CA 1
ATOM 3790 C C . GLU B 1 134 ? -1.314 -44.938 -0.985 1 81.69 134 GLU B C 1
ATOM 3792 O O . GLU B 1 134 ? -2.189 -45.75 -0.639 1 81.69 134 GLU B O 1
ATOM 3797 N N . ASP B 1 135 ? -0.694 -44.125 -0.222 1 82.31 135 ASP B N 1
ATOM 3798 C CA . ASP B 1 135 ? -1.02 -44.094 1.2 1 82.31 135 ASP B CA 1
ATOM 3799 C C . ASP B 1 135 ? -2.455 -43.625 1.427 1 82.31 135 ASP B C 1
ATOM 3801 O O . ASP B 1 135 ? -3.131 -44.125 2.344 1 82.31 135 ASP B O 1
ATOM 3805 N N . TYR B 1 136 ? -2.9 -42.75 0.625 1 87.38 136 TYR B N 1
ATOM 3806 C CA . TYR B 1 136 ? -4.25 -42.219 0.747 1 87.38 136 TYR B CA 1
ATOM 3807 C C . TYR B 1 136 ? -5.293 -43.312 0.496 1 87.38 136 TYR B C 1
ATOM 3809 O O . TYR B 1 136 ? -6.297 -43.375 1.208 1 87.38 136 TYR B O 1
ATOM 3817 N N . TYR B 1 137 ? -5.055 -44.188 -0.411 1 84.94 137 TYR B N 1
ATOM 3818 C CA . TYR B 1 137 ? -6.051 -45.188 -0.763 1 84.94 137 TYR B CA 1
ATOM 3819 C C . TYR B 1 137 ? -5.895 -46.438 0.104 1 84.94 137 TYR B C 1
ATOM 3821 O O . TYR B 1 137 ? -6.824 -47.25 0.224 1 84.94 137 TYR B O 1
ATOM 3829 N N . LYS B 1 138 ? -4.781 -46.562 0.767 1 83.06 138 LYS B N 1
ATOM 3830 C CA . LYS B 1 138 ? -4.535 -47.719 1.593 1 83.06 138 LYS B CA 1
ATOM 3831 C C . LYS B 1 138 ? -5.008 -47.5 3.025 1 83.06 138 LYS B C 1
ATOM 3833 O O . LYS B 1 138 ? -5.328 -48.469 3.736 1 83.06 138 LYS B O 1
ATOM 3838 N N . CYS B 1 139 ? -4.996 -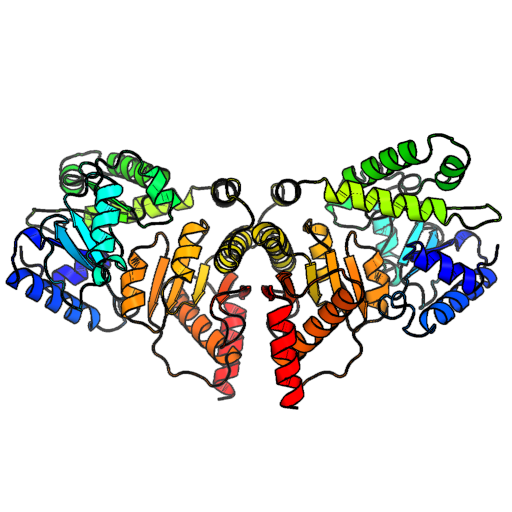46.375 3.48 1 78.25 139 CYS B N 1
ATOM 3839 C CA . CYS B 1 139 ? -5.211 -46.094 4.898 1 78.25 139 CYS B CA 1
ATOM 3840 C C . CYS B 1 139 ? -6.645 -45.656 5.156 1 78.25 139 CYS B C 1
ATOM 3842 O O . CYS B 1 139 ? -7.188 -44.844 4.402 1 78.25 139 CYS B O 1
ATOM 3844 N N . PRO B 1 140 ? -7.18 -46.219 6.207 1 72.06 140 PRO B N 1
ATOM 3845 C CA . PRO B 1 140 ? -8.539 -45.781 6.566 1 72.06 140 PRO B CA 1
ATOM 3846 C C . PRO B 1 140 ? -8.594 -44.344 7.027 1 72.06 140 PRO B C 1
ATOM 3848 O O . PRO B 1 140 ? -9.578 -43.656 6.758 1 72.06 140 PRO B O 1
ATOM 3851 N N . ASP B 1 141 ? -7.551 -43.938 7.758 1 80.19 141 ASP B N 1
ATOM 3852 C CA . ASP B 1 141 ? -7.508 -42.562 8.234 1 80.19 141 ASP B CA 1
ATOM 3853 C C . ASP B 1 141 ? -6.809 -41.656 7.227 1 80.19 141 ASP B C 1
ATOM 3855 O O . ASP B 1 141 ? -6 -40.781 7.605 1 80.19 141 ASP B O 1
ATOM 3859 N N . ASN B 1 142 ? -7.16 -41.781 6.02 1 83.25 142 ASN B N 1
ATOM 3860 C CA . ASN B 1 142 ? -6.473 -41.156 4.895 1 83.25 142 ASN B CA 1
ATOM 3861 C C . ASN B 1 142 ? -6.609 -39.656 4.922 1 83.25 142 ASN B C 1
ATOM 3863 O O . ASN B 1 142 ? -5.621 -38.938 4.773 1 83.25 142 ASN B O 1
ATOM 3867 N N . ASN B 1 143 ? -7.738 -39.219 5.309 1 84.62 143 ASN B N 1
ATOM 3868 C CA . ASN B 1 143 ? -7.984 -37.781 5.293 1 84.62 143 ASN B CA 1
ATOM 3869 C C . ASN B 1 143 ? -7.227 -37.062 6.406 1 84.62 143 ASN B C 1
ATOM 3871 O O . ASN B 1 143 ? -6.699 -35.969 6.203 1 84.62 143 ASN B O 1
ATOM 3875 N N . ARG B 1 144 ? -7.184 -37.75 7.461 1 85.31 144 ARG B N 1
ATOM 3876 C CA . ARG B 1 144 ? -6.477 -37.125 8.586 1 85.31 144 ARG B CA 1
ATOM 3877 C C . ARG B 1 144 ? -4.977 -37.062 8.312 1 85.31 144 ARG B C 1
ATOM 3879 O O . ARG B 1 144 ? -4.348 -36.031 8.57 1 85.31 144 ARG B O 1
ATOM 3886 N N . LYS B 1 145 ? -4.477 -38.125 7.809 1 85.94 145 LYS B N 1
ATOM 3887 C CA . LYS B 1 145 ? -3.053 -38.156 7.492 1 85.94 145 LYS B CA 1
ATOM 3888 C C . LYS B 1 145 ? -2.705 -37.125 6.414 1 85.94 145 LYS B C 1
ATOM 3890 O O . LYS B 1 145 ? -1.666 -36.469 6.488 1 85.94 145 LYS B O 1
ATOM 3895 N N . LEU B 1 146 ? -3.512 -37.062 5.453 1 88.44 146 LEU B N 1
ATOM 3896 C CA . LEU B 1 146 ? -3.299 -36.094 4.387 1 88.44 146 LEU B CA 1
ATOM 3897 C C . LEU B 1 146 ? -3.338 -34.688 4.926 1 88.44 146 LEU B C 1
ATOM 3899 O O . LEU B 1 146 ? -2.527 -33.844 4.531 1 88.44 146 LEU B O 1
ATOM 3903 N N . LEU B 1 147 ? -4.25 -34.438 5.836 1 89.12 147 LEU B N 1
ATOM 3904 C CA . LEU B 1 147 ? -4.375 -33.125 6.438 1 89.12 147 LEU B CA 1
ATOM 3905 C C . LEU B 1 147 ? -3.1 -32.75 7.18 1 89.12 147 LEU B C 1
ATOM 3907 O O . LEU B 1 147 ? -2.654 -31.594 7.098 1 89.12 147 LEU B O 1
ATOM 3911 N N . ILE B 1 148 ? -2.586 -33.656 7.832 1 86.94 148 ILE B N 1
ATOM 3912 C CA . ILE B 1 148 ? -1.356 -33.406 8.578 1 86.94 148 ILE B CA 1
ATOM 3913 C C . ILE B 1 148 ? -0.212 -33.125 7.609 1 86.94 148 ILE B C 1
ATOM 3915 O O . ILE B 1 148 ? 0.583 -32.219 7.836 1 86.94 148 ILE B O 1
ATOM 3919 N N . GLN B 1 149 ? -0.177 -33.906 6.602 1 84.25 149 GLN B N 1
ATOM 3920 C CA . GLN B 1 149 ? 0.871 -33.688 5.605 1 84.25 149 GLN B CA 1
ATOM 3921 C C . GLN B 1 149 ? 0.753 -32.312 4.957 1 84.25 149 GLN B C 1
ATOM 3923 O O . GLN B 1 149 ? 1.757 -31.625 4.773 1 84.25 149 GLN B O 1
ATOM 3928 N N . VAL B 1 150 ? -0.427 -32 4.621 1 88 150 VAL B N 1
ATOM 3929 C CA . VAL B 1 150 ? -0.657 -30.719 3.977 1 88 150 VAL B CA 1
ATOM 3930 C C . VAL B 1 150 ? -0.278 -29.578 4.934 1 88 150 VAL B C 1
ATOM 3932 O O . VAL B 1 150 ? 0.314 -28.578 4.52 1 88 150 VAL B O 1
ATOM 3935 N N . ARG B 1 151 ? -0.599 -29.688 6.156 1 87.75 151 ARG B N 1
ATOM 3936 C CA . ARG B 1 151 ? -0.23 -28.703 7.156 1 87.75 151 ARG B CA 1
ATOM 3937 C C . ARG B 1 151 ? 1.281 -28.5 7.199 1 87.75 151 ARG B C 1
ATOM 3939 O O . ARG B 1 151 ? 1.76 -27.359 7.254 1 87.75 151 ARG B O 1
ATOM 3946 N N . ASP B 1 152 ? 1.947 -29.578 7.148 1 83.62 152 ASP B N 1
ATOM 3947 C CA . ASP B 1 152 ? 3.404 -29.516 7.168 1 83.62 152 ASP B CA 1
ATOM 3948 C C . ASP B 1 152 ? 3.938 -28.797 5.926 1 83.62 152 ASP B C 1
ATOM 3950 O O . ASP B 1 152 ? 4.906 -28.047 6.004 1 83.62 152 ASP B O 1
ATOM 3954 N N . LEU B 1 153 ? 3.34 -29.109 4.863 1 81.75 153 LEU B N 1
ATOM 3955 C CA . LEU B 1 153 ? 3.76 -28.484 3.609 1 81.75 153 LEU B CA 1
ATOM 3956 C C . LEU B 1 153 ? 3.559 -26.984 3.656 1 81.75 153 LEU B C 1
ATOM 3958 O O . LEU B 1 153 ? 4.43 -26.219 3.225 1 81.75 153 LEU B O 1
ATOM 3962 N N . ILE B 1 154 ? 2.465 -26.531 4.18 1 82.19 154 ILE B N 1
ATOM 3963 C CA . ILE B 1 154 ? 2.146 -25.109 4.262 1 82.19 154 ILE B CA 1
ATOM 3964 C C . ILE B 1 154 ? 3.072 -24.438 5.27 1 82.19 154 ILE B C 1
ATOM 3966 O O . ILE B 1 154 ? 3.592 -23.344 5.008 1 82.19 154 ILE B O 1
ATOM 3970 N N . THR B 1 155 ? 3.285 -25.062 6.367 1 79.81 155 THR B N 1
ATOM 3971 C CA . THR B 1 155 ? 4.141 -24.531 7.418 1 79.81 155 THR B CA 1
ATOM 3972 C C . THR B 1 155 ? 5.574 -24.359 6.918 1 79.81 155 THR B C 1
ATOM 3974 O O . THR B 1 155 ? 6.258 -23.406 7.277 1 79.81 155 THR B O 1
ATOM 3977 N N . ASN B 1 156 ? 5.934 -25.328 6.109 1 76.25 156 ASN B N 1
ATOM 3978 C CA . ASN B 1 156 ? 7.293 -25.297 5.578 1 76.25 156 ASN B CA 1
ATOM 3979 C C . ASN B 1 156 ? 7.383 -24.438 4.32 1 76.25 156 ASN B C 1
ATOM 3981 O O . ASN B 1 156 ? 8.445 -24.359 3.697 1 76.25 156 ASN B O 1
ATOM 3985 N N . LYS B 1 157 ? 6.312 -23.875 3.871 1 77.5 157 LYS B N 1
ATOM 3986 C CA . LYS B 1 157 ? 6.23 -22.859 2.818 1 77.5 157 LYS B CA 1
ATOM 3987 C C . LYS B 1 157 ? 6.582 -23.453 1.457 1 77.5 157 LYS B C 1
ATOM 3989 O O . LYS B 1 157 ? 7.277 -22.828 0.658 1 77.5 157 LYS B O 1
ATOM 3994 N N . PHE B 1 158 ? 6.234 -24.688 1.279 1 79.62 158 PHE B N 1
ATOM 3995 C CA . PHE B 1 158 ? 6.355 -25.266 -0.054 1 79.62 158 PHE B CA 1
ATOM 3996 C C . PHE B 1 158 ? 5.387 -24.594 -1.022 1 79.62 158 PHE B C 1
ATOM 3998 O O . PHE B 1 158 ? 4.293 -24.188 -0.63 1 79.62 158 PHE B O 1
ATOM 4005 N N . ASP B 1 159 ? 5.797 -24.562 -2.277 1 82.44 159 ASP B N 1
ATOM 4006 C CA . ASP B 1 159 ? 4.973 -23.891 -3.279 1 82.44 159 ASP B CA 1
ATOM 4007 C C . ASP B 1 159 ? 4.004 -24.875 -3.938 1 82.44 159 ASP B C 1
ATOM 4009 O O . ASP B 1 159 ? 3.004 -24.469 -4.531 1 82.44 159 ASP B O 1
ATOM 4013 N N . GLY B 1 160 ? 4.32 -26.094 -3.852 1 82.94 160 GLY B N 1
ATOM 4014 C CA . GLY B 1 160 ? 3.475 -27.109 -4.457 1 82.94 160 GLY B CA 1
ATOM 4015 C C . GLY B 1 160 ? 3.916 -28.516 -4.133 1 82.94 160 GLY B C 1
ATOM 4016 O O . GLY B 1 160 ? 4.852 -28.719 -3.354 1 82.94 160 GLY B O 1
ATOM 4017 N N . ILE B 1 161 ? 3.137 -29.453 -4.711 1 83.25 161 ILE B N 1
ATOM 4018 C CA . ILE B 1 161 ? 3.438 -30.859 -4.484 1 83.25 161 ILE B CA 1
ATOM 4019 C C . ILE B 1 161 ? 3.412 -31.625 -5.812 1 83.25 161 ILE B C 1
ATOM 4021 O O . ILE B 1 161 ? 2.652 -31.266 -6.719 1 83.25 161 ILE B O 1
ATOM 4025 N N . ILE B 1 162 ? 4.258 -32.562 -5.805 1 81.69 162 ILE B N 1
ATOM 4026 C CA . ILE B 1 162 ? 4.281 -33.469 -6.949 1 81.69 162 ILE B CA 1
ATOM 4027 C C . ILE B 1 162 ? 3.73 -34.844 -6.543 1 81.69 162 ILE B C 1
ATOM 4029 O O . ILE B 1 162 ? 4.211 -35.438 -5.582 1 81.69 162 ILE B O 1
ATOM 4033 N N . ILE B 1 163 ? 2.719 -35.25 -7.227 1 82.62 163 ILE B N 1
ATOM 4034 C CA . ILE B 1 163 ? 2.123 -36.562 -6.973 1 82.62 163 ILE B CA 1
ATOM 4035 C C . ILE B 1 163 ? 2.484 -37.531 -8.102 1 82.62 163 ILE B C 1
ATOM 4037 O O . ILE B 1 163 ? 2.16 -37.281 -9.266 1 82.62 163 ILE B O 1
ATOM 4041 N N . LYS B 1 164 ? 3.24 -38.469 -7.633 1 76.81 164 LYS B N 1
ATOM 4042 C CA . LYS B 1 164 ? 3.561 -39.531 -8.555 1 76.81 164 LYS B CA 1
ATOM 4043 C C . LYS B 1 164 ? 2.619 -40.719 -8.352 1 76.81 164 LYS B C 1
ATOM 4045 O O . LYS B 1 164 ? 2.393 -41.156 -7.219 1 76.81 164 LYS B O 1
ATOM 4050 N N . TYR B 1 165 ? 1.935 -41.094 -9.438 1 70.31 165 TYR B N 1
ATOM 4051 C CA . TYR B 1 165 ? 1.029 -42.219 -9.258 1 70.31 165 TYR B CA 1
ATOM 4052 C C . TYR B 1 165 ? 1.198 -43.25 -10.375 1 70.31 165 TYR B C 1
ATOM 4054 O O . TYR B 1 165 ? 1.305 -42.875 -11.547 1 70.31 165 TYR B O 1
ATOM 4062 N N . ARG B 1 166 ? 1.444 -44.5 -9.984 1 64.5 166 ARG B N 1
ATOM 4063 C CA . ARG B 1 166 ? 1.674 -45.594 -10.891 1 64.5 166 ARG B CA 1
ATOM 4064 C C . ARG B 1 166 ? 0.437 -46.5 -10.992 1 64.5 166 ARG B C 1
ATOM 4066 O O . ARG B 1 166 ? 0.465 -47.531 -11.656 1 64.5 166 ARG B O 1
ATOM 4073 N N . GLY B 1 167 ? -0.608 -46.094 -10.422 1 62.03 167 GLY B N 1
ATOM 4074 C CA . GLY B 1 167 ? -1.764 -46.969 -10.43 1 62.03 167 GLY B CA 1
ATOM 4075 C C . GLY B 1 167 ? -2.566 -46.906 -11.719 1 62.03 167 GLY B C 1
ATOM 4076 O O . GLY B 1 167 ? -2.271 -46.062 -12.586 1 62.03 167 GLY B O 1
ATOM 4077 N N . ASP B 1 168 ? -3.482 -47.781 -11.883 1 64.25 168 ASP B N 1
ATOM 4078 C CA . ASP B 1 168 ? -4.324 -47.906 -13.07 1 64.25 168 ASP B CA 1
ATOM 4079 C C . ASP B 1 168 ? -5.332 -46.75 -13.156 1 64.25 168 ASP B C 1
ATOM 4081 O O . ASP B 1 168 ? -5.691 -46.344 -14.258 1 64.25 168 ASP B O 1
ATOM 4085 N N . GLU B 1 169 ? -5.793 -46.344 -12.008 1 76.5 169 GLU B N 1
ATOM 4086 C CA . GLU B 1 169 ? -6.773 -45.25 -11.992 1 76.5 169 GLU B CA 1
ATOM 4087 C C . GLU B 1 169 ? -6.148 -43.969 -11.5 1 76.5 169 GLU B C 1
ATOM 4089 O O . GLU B 1 169 ? -5.254 -43.969 -10.656 1 76.5 169 GLU B O 1
ATOM 4094 N N . LEU B 1 170 ? -6.559 -42.906 -12.125 1 83.44 170 LEU B N 1
ATOM 4095 C CA . LEU B 1 170 ? -6.07 -41.594 -11.719 1 83.44 170 LEU B CA 1
ATOM 4096 C C . LEU B 1 170 ? -6.441 -41.281 -10.273 1 83.44 170 LEU B C 1
ATOM 4098 O O . LEU B 1 170 ? -7.547 -41.625 -9.836 1 83.44 170 LEU B O 1
ATOM 4102 N N . PRO B 1 171 ? -5.594 -40.75 -9.539 1 86.06 171 PRO B N 1
ATOM 4103 C CA . PRO B 1 171 ? -5.867 -40.469 -8.125 1 86.06 171 PRO B CA 1
ATOM 4104 C C . PRO B 1 171 ? -6.66 -39.188 -7.938 1 86.06 171 PRO B C 1
ATOM 4106 O O . PRO B 1 171 ? -6.238 -38.281 -7.188 1 86.06 171 PRO B O 1
ATOM 4109 N N . ILE B 1 172 ? -7.793 -39.094 -8.477 1 87.62 172 ILE B N 1
ATOM 4110 C CA . ILE B 1 172 ? -8.617 -37.875 -8.492 1 87.62 172 ILE B CA 1
ATOM 4111 C C . ILE B 1 172 ? -9.078 -37.562 -7.078 1 87.62 172 ILE B C 1
ATOM 4113 O O . ILE B 1 172 ? -9.031 -36.406 -6.652 1 87.62 172 ILE B O 1
ATOM 4117 N N . GLU B 1 173 ? -9.477 -38.5 -6.391 1 87.5 173 GLU B N 1
ATOM 4118 C CA . GLU B 1 173 ? -9.977 -38.281 -5.035 1 87.5 173 GLU B CA 1
ATOM 4119 C C . GLU B 1 173 ? -8.883 -37.75 -4.121 1 87.5 173 GLU B C 1
ATOM 4121 O O . GLU B 1 173 ? -9.141 -36.875 -3.297 1 87.5 173 GLU B O 1
ATOM 4126 N N . CYS B 1 174 ? -7.773 -38.344 -4.281 1 88.06 174 CYS B N 1
ATOM 4127 C CA . CYS B 1 174 ? -6.641 -37.906 -3.479 1 88.06 174 CYS B CA 1
ATOM 4128 C C . CYS B 1 174 ? -6.312 -36.438 -3.766 1 88.06 174 CYS B C 1
ATOM 4130 O O . CYS B 1 174 ? -6.086 -35.656 -2.842 1 88.06 174 CYS B O 1
ATOM 4132 N N . MET B 1 175 ? -6.328 -36.125 -5 1 88.5 175 MET B N 1
ATOM 4133 C CA . MET B 1 175 ? -6.012 -34.75 -5.414 1 88.5 175 MET B CA 1
ATOM 4134 C C . MET B 1 175 ? -7.051 -33.781 -4.891 1 88.5 175 MET B C 1
ATOM 4136 O O . MET B 1 175 ? -6.699 -32.719 -4.383 1 88.5 175 MET B O 1
ATOM 4140 N N . GLN B 1 176 ? -8.25 -34.125 -4.969 1 89.5 176 GLN B N 1
ATOM 4141 C CA . GLN B 1 176 ? -9.32 -33.281 -4.488 1 89.5 176 GLN B CA 1
ATOM 4142 C C . GLN B 1 176 ? -9.258 -33.094 -2.973 1 89.5 176 GLN B C 1
ATOM 4144 O O . GLN B 1 176 ? -9.531 -32.031 -2.449 1 89.5 176 GLN B O 1
ATOM 4149 N N . ALA B 1 177 ? -8.938 -34.188 -2.369 1 90.69 177 ALA B N 1
ATOM 4150 C CA . ALA B 1 177 ? -8.766 -34.125 -0.919 1 90.69 177 ALA B CA 1
ATOM 4151 C C . ALA B 1 177 ? -7.629 -33.188 -0.54 1 90.69 177 ALA B C 1
ATOM 4153 O O . ALA B 1 177 ? -7.723 -32.438 0.447 1 90.69 177 ALA B O 1
ATOM 4154 N N . PHE B 1 178 ? -6.613 -33.281 -1.319 1 89.56 178 PHE B N 1
ATOM 4155 C CA . PHE B 1 178 ? -5.477 -32.375 -1.084 1 89.56 178 PHE B CA 1
ATOM 4156 C C . PHE B 1 178 ? -5.887 -30.938 -1.236 1 89.56 178 PHE B C 1
ATOM 4158 O O . PHE B 1 178 ? -5.539 -30.094 -0.401 1 89.56 178 PHE B O 1
ATOM 4165 N N . VAL B 1 179 ? -6.574 -30.625 -2.256 1 89 179 VAL B N 1
ATOM 4166 C CA . VAL B 1 179 ? -7.027 -29.266 -2.531 1 89 179 VAL B CA 1
ATOM 4167 C C . VAL B 1 179 ? -7.922 -28.781 -1.394 1 89 179 VAL B C 1
ATOM 4169 O O . VAL B 1 179 ? -7.75 -27.656 -0.895 1 89 179 VAL B O 1
ATOM 4172 N N . ARG B 1 180 ? -8.758 -29.594 -0.947 1 90 180 ARG B N 1
ATOM 4173 C CA . ARG B 1 180 ? -9.664 -29.234 0.139 1 90 180 ARG B CA 1
ATOM 4174 C C . ARG B 1 180 ? -8.898 -28.984 1.434 1 90 180 ARG B C 1
ATOM 4176 O O . ARG B 1 180 ? -9.203 -28.047 2.172 1 90 180 ARG B O 1
ATOM 4183 N N . ALA B 1 181 ? -8.016 -29.875 1.67 1 90.88 181 ALA B N 1
ATOM 4184 C CA . ALA B 1 181 ? -7.195 -29.719 2.869 1 90.88 181 ALA B CA 1
ATOM 4185 C C . ALA B 1 181 ? -6.441 -28.391 2.85 1 90.88 181 ALA B C 1
ATOM 4187 O O . ALA B 1 181 ? -6.363 -27.703 3.865 1 90.88 181 ALA B O 1
ATOM 4188 N N . THR B 1 182 ? -5.91 -28.062 1.7 1 89.19 182 THR B N 1
ATOM 4189 C CA . THR B 1 182 ? -5.16 -26.828 1.552 1 89.19 182 THR B CA 1
ATOM 4190 C C . THR B 1 182 ? -6.066 -25.609 1.794 1 89.19 182 THR B C 1
ATOM 4192 O O . THR B 1 182 ? -5.676 -24.672 2.482 1 89.19 182 THR B O 1
ATOM 4195 N N . GLU B 1 183 ? -7.211 -25.656 1.266 1 85.5 183 GLU B N 1
ATOM 4196 C CA . GLU B 1 183 ? -8.156 -24.562 1.403 1 85.5 183 GLU B CA 1
ATOM 4197 C C . GLU B 1 183 ? -8.555 -24.359 2.861 1 85.5 183 GLU B C 1
ATOM 4199 O O . GLU B 1 183 ? -8.609 -23.219 3.342 1 85.5 183 GLU B O 1
ATOM 4204 N N . VAL B 1 184 ? -8.766 -25.406 3.57 1 87.31 184 VAL B N 1
ATOM 4205 C CA . VAL B 1 184 ? -9.211 -25.344 4.961 1 87.31 184 VAL B CA 1
ATOM 4206 C C . VAL B 1 184 ? -8.086 -24.828 5.844 1 87.31 184 VAL B C 1
ATOM 4208 O O . VAL B 1 184 ? -8.312 -23.984 6.719 1 87.31 184 VAL B O 1
ATOM 4211 N N . LEU B 1 185 ? -6.961 -25.281 5.59 1 87.56 185 LEU B N 1
ATOM 4212 C CA . LEU B 1 185 ? -5.828 -24.891 6.422 1 87.56 185 LEU B CA 1
ATOM 4213 C C . LEU B 1 185 ? -5.441 -23.438 6.168 1 87.56 185 LEU B C 1
ATOM 4215 O O . LEU B 1 185 ? -5.059 -22.734 7.098 1 87.56 185 LEU B O 1
ATOM 4219 N N . GLU B 1 186 ? -5.527 -23 5 1 82.94 186 GLU B N 1
ATOM 4220 C CA . GLU B 1 186 ? -5.176 -21.625 4.672 1 82.94 186 GLU B CA 1
ATOM 4221 C C . GLU B 1 186 ? -6.203 -20.641 5.234 1 82.94 186 GLU B C 1
ATOM 4223 O O . GLU B 1 186 ? -5.855 -19.516 5.598 1 82.94 186 GLU B O 1
ATOM 4228 N N . LYS B 1 187 ? -7.387 -21.078 5.266 1 80.5 187 LYS B N 1
ATOM 4229 C CA . LYS B 1 187 ? -8.445 -20.234 5.809 1 80.5 187 LYS B CA 1
ATOM 4230 C C . LYS B 1 187 ? -8.305 -20.078 7.32 1 80.5 187 LYS B C 1
ATOM 4232 O O . LYS B 1 187 ? -8.773 -19.094 7.891 1 80.5 187 LYS B O 1
ATOM 4237 N N . ASN B 1 188 ? -7.641 -21 7.957 1 80 188 ASN B N 1
ATOM 4238 C CA . ASN B 1 188 ? -7.539 -20.984 9.414 1 80 188 ASN B CA 1
ATOM 4239 C C . ASN B 1 188 ? -6.309 -20.219 9.883 1 80 188 ASN B C 1
ATOM 4241 O O . ASN B 1 188 ? -6.051 -20.125 11.086 1 80 188 ASN B O 1
ATOM 4245 N N . THR B 1 189 ? -5.699 -19.641 9.023 1 81.44 189 THR B N 1
ATOM 4246 C CA . THR B 1 189 ? -4.523 -18.844 9.383 1 81.44 189 THR B CA 1
ATOM 4247 C C . THR B 1 189 ? -4.887 -17.375 9.523 1 81.44 189 THR B C 1
ATOM 4249 O O . THR B 1 189 ? -5.789 -16.891 8.844 1 81.44 189 THR B O 1
ATOM 4252 N N . ASN B 1 190 ? -4.195 -16.703 10.547 1 82.25 190 ASN B N 1
ATOM 4253 C CA . ASN B 1 190 ? -4.363 -15.258 10.695 1 82.25 190 ASN B CA 1
ATOM 4254 C C . ASN B 1 190 ? -3.508 -14.484 9.688 1 82.25 190 ASN B C 1
ATOM 4256 O O . ASN B 1 190 ? -2.279 -14.484 9.789 1 82.25 190 ASN B O 1
ATOM 4260 N N . PRO B 1 191 ? -4.176 -13.859 8.852 1 81.56 191 PRO B N 1
ATOM 4261 C CA . PRO B 1 191 ? -3.43 -13.203 7.777 1 81.56 191 PRO B CA 1
ATOM 4262 C C . PRO B 1 191 ? -2.492 -12.109 8.289 1 81.56 191 PRO B C 1
ATOM 4264 O O . PRO B 1 191 ? -1.41 -11.906 7.734 1 81.56 191 PRO B O 1
ATOM 4267 N N . THR B 1 192 ? -2.879 -11.414 9.289 1 81.94 192 THR B N 1
ATOM 4268 C CA . THR B 1 192 ? -2.049 -10.352 9.844 1 81.94 192 THR B CA 1
ATOM 4269 C C . THR B 1 192 ? -0.752 -10.914 10.414 1 81.94 192 THR B C 1
ATOM 4271 O O . THR B 1 192 ? 0.331 -10.391 10.141 1 81.94 192 THR B O 1
ATOM 4274 N N . THR B 1 193 ? -0.886 -11.945 11.094 1 80.81 193 THR B N 1
ATOM 4275 C CA . THR B 1 193 ? 0.283 -12.578 11.703 1 80.81 193 THR B CA 1
ATOM 4276 C C . THR B 1 193 ? 1.218 -13.125 10.625 1 80.81 193 THR B C 1
ATOM 4278 O O . THR B 1 193 ? 2.438 -12.969 10.719 1 80.81 193 THR B O 1
ATOM 4281 N N . GLU B 1 194 ? 0.626 -13.734 9.672 1 80.81 194 GLU B N 1
ATOM 4282 C CA . GLU B 1 194 ? 1.432 -14.281 8.578 1 80.81 194 GLU B CA 1
ATOM 4283 C C . GLU B 1 194 ? 2.201 -13.172 7.863 1 80.81 194 GLU B C 1
ATOM 4285 O O . GLU B 1 194 ? 3.385 -13.336 7.555 1 80.81 194 GLU B O 1
ATOM 4290 N N . TYR B 1 195 ? 1.559 -12.141 7.664 1 80.62 195 TYR B N 1
ATOM 4291 C CA . TYR B 1 195 ? 2.193 -11 7 1 80.62 195 TYR B CA 1
ATOM 4292 C C . TYR B 1 195 ? 3.359 -10.469 7.824 1 80.62 195 TYR B C 1
ATOM 4294 O O . TYR B 1 195 ? 4.461 -10.273 7.305 1 80.62 195 TYR B O 1
ATOM 4302 N N . PHE B 1 196 ? 3.084 -10.281 9 1 77.88 196 PHE B N 1
ATOM 4303 C CA . PHE B 1 196 ? 4.098 -9.68 9.859 1 77.88 196 PHE B CA 1
ATOM 4304 C C . PHE B 1 196 ? 5.27 -10.633 10.062 1 77.88 196 PHE B C 1
ATOM 4306 O O . PHE B 1 196 ? 6.426 -10.211 10.086 1 77.88 196 PHE B O 1
ATOM 4313 N N . ASP B 1 197 ? 5.008 -11.867 10.133 1 76.12 197 ASP B N 1
ATOM 4314 C CA . ASP B 1 197 ? 6.051 -12.867 10.297 1 76.12 197 ASP B CA 1
ATOM 4315 C C . ASP B 1 197 ? 6.977 -12.914 9.086 1 76.12 197 ASP B C 1
ATOM 4317 O O . ASP B 1 197 ? 8.172 -13.172 9.219 1 76.12 197 ASP B O 1
ATOM 4321 N N . LYS B 1 198 ? 6.453 -12.609 8.031 1 75.06 198 LYS B N 1
ATOM 4322 C CA . LYS B 1 198 ? 7.227 -12.68 6.797 1 75.06 198 LYS B CA 1
ATOM 4323 C C . LYS B 1 198 ? 7.938 -11.359 6.516 1 75.06 198 LYS B C 1
ATOM 4325 O O . LYS B 1 198 ? 9.039 -11.352 5.961 1 75.06 198 LYS B O 1
ATOM 4330 N N . SER B 1 199 ? 7.301 -10.312 6.902 1 75.12 199 SER B N 1
ATOM 4331 C CA . SER B 1 199 ? 7.816 -9 6.508 1 75.12 199 SER B CA 1
ATOM 4332 C C . SER B 1 199 ? 8.773 -8.445 7.559 1 75.12 199 SER B C 1
ATOM 4334 O O . SER B 1 199 ? 9.664 -7.66 7.234 1 75.12 199 SER B O 1
ATOM 4336 N N . SER B 1 200 ? 8.633 -8.852 8.789 1 69.81 200 SER B N 1
ATOM 4337 C CA . SER B 1 200 ? 9.391 -8.273 9.891 1 69.81 200 SER B CA 1
ATOM 4338 C C . SER B 1 200 ? 10.883 -8.57 9.758 1 69.81 200 SER B C 1
ATOM 4340 O O . SER B 1 200 ? 11.719 -7.688 9.938 1 69.81 200 SER B O 1
ATOM 4342 N N . PRO B 1 201 ? 11.195 -9.734 9.32 1 68.12 201 PRO B N 1
ATOM 4343 C CA . PRO B 1 201 ? 12.625 -10.07 9.281 1 68.12 201 PRO B CA 1
ATOM 4344 C C . PRO B 1 201 ? 13.328 -9.5 8.055 1 68.12 201 PRO B C 1
ATOM 4346 O O . PRO B 1 201 ? 14.555 -9.594 7.949 1 68.12 201 PRO B O 1
ATOM 4349 N N . LEU B 1 202 ? 12.586 -8.914 7.324 1 74.75 202 LEU B N 1
ATOM 4350 C CA . LEU B 1 202 ? 13.18 -8.438 6.078 1 74.75 202 LEU B CA 1
ATOM 4351 C C . LEU B 1 202 ? 14.195 -7.332 6.344 1 74.75 202 LEU B C 1
ATOM 4353 O O . LEU B 1 202 ? 13.984 -6.488 7.219 1 74.75 202 LEU B O 1
ATOM 4357 N N . LEU B 1 203 ? 15.25 -7.469 5.648 1 75.75 203 LEU B N 1
ATOM 4358 C CA . LEU B 1 203 ? 16.219 -6.375 5.652 1 75.75 203 LEU B CA 1
ATOM 4359 C C . LEU B 1 203 ? 15.727 -5.219 4.789 1 75.75 203 LEU B C 1
ATOM 4361 O O . LEU B 1 203 ? 15.508 -5.387 3.586 1 75.75 203 LEU B O 1
ATOM 4365 N N . LEU B 1 204 ? 15.523 -4.191 5.414 1 82.31 204 LEU B N 1
ATOM 4366 C CA . LEU B 1 204 ? 15.016 -3.006 4.73 1 82.31 204 LEU B CA 1
ATOM 4367 C C . LEU B 1 204 ? 16.141 -2.045 4.391 1 82.31 204 LEU B C 1
ATOM 4369 O O . LEU B 1 204 ? 17.141 -1.981 5.109 1 82.31 204 LEU B O 1
ATOM 4373 N N . PRO B 1 205 ? 16.109 -1.351 3.332 1 88.75 205 PRO B N 1
ATOM 4374 C CA . PRO B 1 205 ? 15 -1.248 2.375 1 88.75 205 PRO B CA 1
ATOM 4375 C C . PRO B 1 205 ? 15.039 -2.344 1.312 1 88.75 205 PRO B C 1
ATOM 4377 O O . PRO B 1 205 ? 16.094 -2.926 1.057 1 88.75 205 PRO B O 1
ATOM 4380 N N . VAL B 1 206 ? 13.898 -2.648 0.733 1 88.44 206 VAL B N 1
ATOM 4381 C CA . VAL B 1 206 ? 13.781 -3.588 -0.376 1 88.44 206 VAL B CA 1
ATOM 4382 C C . VAL B 1 206 ? 13.461 -2.832 -1.664 1 88.44 206 VAL B C 1
ATOM 4384 O O . VAL B 1 206 ? 13.234 -1.621 -1.64 1 88.44 206 VAL B O 1
ATOM 4387 N N . LEU B 1 207 ? 13.453 -3.592 -2.762 1 90.62 207 LEU B N 1
ATOM 4388 C CA . LEU B 1 207 ? 13.203 -2.982 -4.062 1 90.62 207 LEU B CA 1
ATOM 4389 C C . LEU B 1 207 ? 11.734 -2.578 -4.199 1 90.62 207 LEU B C 1
ATOM 4391 O O . LEU B 1 207 ? 10.867 -3.164 -3.561 1 90.62 207 LEU B O 1
ATOM 4395 N N . GLN B 1 208 ? 11.516 -1.634 -5.055 1 92.69 208 GLN B N 1
ATOM 4396 C CA . GLN B 1 208 ? 10.203 -0.995 -5.188 1 92.69 208 GLN B CA 1
ATOM 4397 C C . GLN B 1 208 ? 9.141 -2.002 -5.605 1 92.69 208 GLN B C 1
ATOM 4399 O O . GLN B 1 208 ? 8.023 -1.984 -5.086 1 92.69 208 GLN B O 1
ATOM 4404 N N . PRO B 1 209 ? 9.469 -2.91 -6.516 1 93.06 209 PRO B N 1
ATOM 4405 C CA . PRO B 1 209 ? 8.43 -3.869 -6.898 1 93.06 209 PRO B CA 1
ATOM 4406 C C . PRO B 1 209 ? 7.961 -4.73 -5.73 1 93.06 209 PRO B C 1
ATOM 4408 O O . PRO B 1 209 ? 6.758 -4.949 -5.562 1 93.06 209 PRO B O 1
ATOM 4411 N N . TYR B 1 210 ? 8.883 -5.184 -5.031 1 93 210 TYR B N 1
ATOM 4412 C CA . TYR B 1 210 ? 8.516 -6 -3.875 1 93 210 TYR B CA 1
ATOM 4413 C C . TYR B 1 210 ? 7.816 -5.156 -2.816 1 93 210 TYR B C 1
ATOM 4415 O O . TYR B 1 210 ? 6.895 -5.629 -2.148 1 93 210 TYR B O 1
ATOM 4423 N N . THR B 1 211 ? 8.242 -3.906 -2.639 1 94.5 211 THR B N 1
ATOM 4424 C CA . THR B 1 211 ? 7.566 -2.982 -1.736 1 94.5 211 THR B CA 1
ATOM 4425 C C . THR B 1 211 ? 6.09 -2.854 -2.104 1 94.5 211 THR B C 1
ATOM 4427 O O . THR B 1 211 ? 5.219 -2.9 -1.229 1 94.5 211 THR B O 1
ATOM 4430 N N . ALA B 1 212 ? 5.863 -2.695 -3.344 1 95.88 212 ALA B N 1
ATOM 4431 C CA . ALA B 1 212 ? 4.484 -2.561 -3.809 1 95.88 212 ALA B CA 1
ATOM 4432 C C . ALA B 1 212 ? 3.678 -3.82 -3.504 1 95.88 212 ALA B C 1
ATOM 4434 O O . ALA B 1 212 ? 2.52 -3.738 -3.092 1 95.88 212 ALA B O 1
ATOM 4435 N N . ALA B 1 213 ? 4.27 -4.934 -3.699 1 95.81 213 ALA B N 1
ATOM 4436 C CA . ALA B 1 213 ? 3.594 -6.199 -3.424 1 95.81 213 ALA B CA 1
ATOM 4437 C C . ALA B 1 213 ? 3.293 -6.344 -1.935 1 95.81 213 ALA B C 1
ATOM 4439 O O . ALA B 1 213 ? 2.18 -6.715 -1.555 1 95.81 213 ALA B O 1
ATOM 4440 N N . LEU B 1 214 ? 4.266 -6.07 -1.126 1 93.94 214 LEU B N 1
ATOM 4441 C CA . LEU B 1 214 ? 4.074 -6.133 0.319 1 93.94 214 LEU B CA 1
ATOM 4442 C C . LEU B 1 214 ? 2.951 -5.199 0.758 1 93.94 214 LEU B C 1
ATOM 4444 O O . LEU B 1 214 ? 2.107 -5.578 1.575 1 93.94 214 LEU B O 1
ATOM 4448 N N . SER B 1 215 ? 2.99 -4.043 0.233 1 95.06 215 SER B N 1
ATOM 4449 C CA . SER B 1 215 ? 1.977 -3.053 0.579 1 95.06 215 SER B CA 1
ATOM 4450 C C . SER B 1 215 ? 0.59 -3.5 0.127 1 95.06 215 SER B C 1
ATOM 4452 O O . SER B 1 215 ? -0.4 -3.268 0.823 1 95.06 215 SER B O 1
ATOM 4454 N N . ALA B 1 216 ? 0.538 -4.078 -1.021 1 96.44 216 ALA B N 1
ATOM 4455 C CA . ALA B 1 216 ? -0.738 -4.594 -1.511 1 96.44 216 ALA B CA 1
ATOM 4456 C C . ALA B 1 216 ? -1.271 -5.695 -0.598 1 96.44 216 ALA B C 1
ATOM 4458 O O . ALA B 1 216 ? -2.477 -5.773 -0.349 1 96.44 216 ALA B O 1
ATOM 4459 N N . SER B 1 217 ? -0.393 -6.531 -0.168 1 95.38 217 SER B N 1
ATOM 4460 C CA . SER B 1 217 ? -0.792 -7.605 0.734 1 95.38 217 SER B CA 1
ATOM 4461 C C . SER B 1 217 ? -1.383 -7.055 2.027 1 95.38 217 SER B C 1
ATOM 4463 O O . SER B 1 217 ? -2.451 -7.488 2.463 1 95.38 217 SER B O 1
ATOM 4465 N N . ILE B 1 218 ? -0.731 -6.109 2.607 1 93.06 218 ILE B N 1
ATOM 4466 C CA . ILE B 1 218 ? -1.228 -5.559 3.863 1 93.06 218 ILE B CA 1
ATOM 4467 C C . ILE B 1 218 ? -2.52 -4.785 3.611 1 93.06 218 ILE B C 1
ATOM 4469 O O . ILE B 1 218 ? -3.414 -4.766 4.457 1 93.06 218 ILE B O 1
ATOM 4473 N N . ALA B 1 219 ? -2.592 -4.125 2.516 1 95.56 219 ALA B N 1
ATOM 4474 C CA . ALA B 1 219 ? -3.838 -3.445 2.172 1 95.56 219 ALA B CA 1
ATOM 4475 C C . ALA B 1 219 ? -5.004 -4.43 2.123 1 95.56 219 ALA B C 1
ATOM 4477 O O . ALA B 1 219 ? -6.094 -4.133 2.611 1 95.56 219 ALA B O 1
ATOM 4478 N N . ALA B 1 220 ? -4.723 -5.562 1.503 1 96.19 220 ALA B N 1
ATOM 4479 C CA . ALA B 1 220 ? -5.758 -6.586 1.407 1 96.19 220 ALA B CA 1
ATOM 4480 C C . ALA B 1 220 ? -6.203 -7.047 2.791 1 96.19 220 ALA B C 1
ATOM 4482 O O . ALA B 1 220 ? -7.395 -7.254 3.029 1 96.19 220 ALA B O 1
ATOM 4483 N N . VAL B 1 221 ? -5.316 -7.16 3.664 1 93.06 221 VAL B N 1
ATOM 4484 C CA . VAL B 1 221 ? -5.625 -7.57 5.027 1 93.06 221 VAL B CA 1
ATOM 4485 C C . VAL B 1 221 ? -6.453 -6.484 5.719 1 93.06 221 VAL B C 1
ATOM 4487 O O . VAL B 1 221 ? -7.484 -6.773 6.328 1 93.06 221 VAL B O 1
ATOM 4490 N N . THR B 1 222 ? -6.02 -5.277 5.633 1 92.69 222 THR B N 1
ATOM 4491 C CA . THR B 1 222 ? -6.582 -4.176 6.406 1 92.69 222 THR B CA 1
ATOM 4492 C C . THR B 1 222 ? -7.984 -3.83 5.918 1 92.69 222 THR B C 1
ATOM 4494 O O . THR B 1 222 ? -8.859 -3.49 6.719 1 92.69 222 THR B O 1
ATOM 4497 N N . CYS B 1 223 ? -8.203 -3.92 4.656 1 94.31 223 CYS B N 1
ATOM 4498 C CA . CYS B 1 223 ? -9.523 -3.537 4.168 1 94.31 223 CYS B CA 1
ATOM 4499 C C . CYS B 1 223 ? -10.414 -4.758 3.988 1 94.31 223 CYS B C 1
ATOM 4501 O O . CYS B 1 223 ? -11.602 -4.629 3.705 1 94.31 223 CYS B O 1
ATOM 4503 N N . GLY B 1 224 ? -9.859 -5.898 4.074 1 93.88 224 GLY B N 1
ATOM 4504 C CA . GLY B 1 224 ? -10.633 -7.117 3.904 1 93.88 224 GLY B CA 1
ATOM 4505 C C . GLY B 1 224 ? -10.945 -7.43 2.453 1 93.88 224 GLY B C 1
ATOM 4506 O O . GLY B 1 224 ? -12.078 -7.777 2.119 1 93.88 224 GLY B O 1
ATOM 4507 N N . ALA B 1 225 ? -10.016 -7.203 1.651 1 95.88 225 ALA B N 1
ATOM 4508 C CA . ALA B 1 225 ? -10.195 -7.531 0.24 1 95.88 225 ALA B CA 1
ATOM 4509 C C . ALA B 1 225 ? -10.266 -9.039 0.032 1 95.88 225 ALA B C 1
ATOM 4511 O O . ALA B 1 225 ? -9.578 -9.797 0.724 1 95.88 225 ALA B O 1
ATOM 4512 N N . ARG B 1 226 ? -11.016 -9.414 -1.015 1 95.06 226 ARG B N 1
ATOM 4513 C CA . ARG B 1 226 ? -11.203 -10.836 -1.269 1 95.06 226 ARG B CA 1
ATOM 4514 C C . ARG B 1 226 ? -10.242 -11.336 -2.348 1 95.06 226 ARG B C 1
ATOM 4516 O O . ARG B 1 226 ? -10.047 -12.539 -2.502 1 95.06 226 ARG B O 1
ATOM 4523 N N . ALA B 1 227 ? -9.711 -10.391 -3.051 1 96.69 227 ALA B N 1
ATOM 4524 C CA . ALA B 1 227 ? -8.789 -10.789 -4.109 1 96.69 227 ALA B CA 1
ATOM 4525 C C . ALA B 1 227 ? -7.777 -9.688 -4.402 1 96.69 227 ALA B C 1
ATOM 4527 O O . ALA B 1 227 ? -8.039 -8.516 -4.141 1 96.69 227 ALA B O 1
ATOM 4528 N N . ILE B 1 228 ? -6.684 -10.125 -4.863 1 97.94 228 ILE B N 1
ATOM 4529 C CA . ILE B 1 228 ? -5.668 -9.227 -5.406 1 97.94 228 ILE B CA 1
ATOM 4530 C C . ILE B 1 228 ? -5.457 -9.531 -6.891 1 97.94 228 ILE B C 1
ATOM 4532 O O . ILE B 1 228 ? -5.27 -10.688 -7.273 1 97.94 228 ILE B O 1
ATOM 4536 N N . PHE B 1 229 ? -5.598 -8.562 -7.746 1 98 229 PHE B N 1
ATOM 4537 C CA . PHE B 1 229 ? -5.258 -8.68 -9.156 1 98 229 PHE B CA 1
ATOM 4538 C C . PHE B 1 229 ? -3.871 -8.109 -9.43 1 98 229 PHE B C 1
ATOM 4540 O O . PHE B 1 229 ? -3.559 -6.992 -9.016 1 98 229 PHE B O 1
ATOM 4547 N N . VAL B 1 230 ? -3.096 -8.875 -10.094 1 97.62 230 VAL B N 1
ATOM 4548 C CA . VAL B 1 230 ? -1.746 -8.43 -10.43 1 97.62 230 VAL B CA 1
ATOM 4549 C C . VAL B 1 230 ? -1.561 -8.438 -11.945 1 97.62 230 VAL B C 1
ATOM 4551 O O . VAL B 1 230 ? -1.812 -9.453 -12.594 1 97.62 230 VAL B O 1
ATOM 4554 N N . PHE B 1 231 ? -1.173 -7.281 -12.469 1 96.69 231 PHE B N 1
ATOM 4555 C CA . PHE B 1 231 ? -0.814 -7.207 -13.883 1 96.69 231 PHE B CA 1
ATOM 4556 C C . PHE B 1 231 ? 0.666 -7.512 -14.078 1 96.69 231 PHE B C 1
ATOM 4558 O O . PHE B 1 231 ? 1.52 -6.941 -13.398 1 96.69 231 PHE B O 1
ATOM 4565 N N . THR B 1 232 ? 0.921 -8.438 -15 1 95.25 232 THR B N 1
ATOM 4566 C CA . THR B 1 232 ? 2.32 -8.805 -15.18 1 95.25 232 THR B CA 1
ATOM 4567 C C . THR B 1 232 ? 2.576 -9.266 -16.609 1 95.25 232 THR B C 1
ATOM 4569 O O . THR B 1 232 ? 1.694 -9.844 -17.25 1 95.25 232 THR B O 1
ATOM 4572 N N . THR B 1 233 ? 3.738 -8.938 -17.109 1 93.31 233 THR B N 1
ATOM 4573 C CA . THR B 1 233 ? 4.156 -9.383 -18.438 1 93.31 233 THR B CA 1
ATOM 4574 C C . THR B 1 233 ? 5.137 -10.547 -18.328 1 93.31 233 THR B C 1
ATOM 4576 O O . THR B 1 233 ? 5.012 -11.547 -19.047 1 93.31 233 THR B O 1
ATOM 4579 N N . THR B 1 234 ? 5.961 -10.555 -17.406 1 90 234 THR B N 1
ATOM 4580 C CA . THR B 1 234 ? 7.012 -11.562 -17.297 1 90 234 THR B CA 1
ATOM 4581 C C . THR B 1 234 ? 6.723 -12.523 -16.156 1 90 234 THR B C 1
ATOM 4583 O O . THR B 1 234 ? 7.383 -13.555 -16.016 1 90 234 THR B O 1
ATOM 4586 N N . GLY B 1 235 ? 5.82 -12.156 -15.297 1 92.69 235 GLY B N 1
ATOM 4587 C CA . GLY B 1 235 ? 5.527 -12.984 -14.133 1 92.69 235 GLY B CA 1
ATOM 4588 C C . GLY B 1 235 ? 6.254 -12.531 -12.883 1 92.69 235 GLY B C 1
ATOM 4589 O O . GLY B 1 235 ? 5.992 -13.039 -11.789 1 92.69 235 GLY B O 1
ATOM 4590 N N . SER B 1 236 ? 7.09 -11.562 -12.984 1 92.06 236 SER B N 1
ATOM 4591 C CA . SER B 1 236 ? 7.891 -11.094 -11.859 1 92.06 236 SER B CA 1
ATOM 4592 C C . SER B 1 236 ? 7.012 -10.531 -10.742 1 92.06 236 SER B C 1
ATOM 4594 O O . SER B 1 236 ? 7.238 -10.805 -9.562 1 92.06 236 SER B O 1
ATOM 4596 N N . SER B 1 237 ? 6.051 -9.734 -11.117 1 94.81 237 SER B N 1
ATOM 4597 C CA . SER B 1 237 ? 5.16 -9.156 -10.109 1 94.81 237 SER B CA 1
ATOM 4598 C C . SER B 1 237 ? 4.355 -10.242 -9.406 1 94.81 237 SER B C 1
ATOM 4600 O O . SER B 1 237 ? 4.047 -10.117 -8.219 1 94.81 237 SER B O 1
ATOM 4602 N N . ALA B 1 238 ? 4.004 -11.234 -10.125 1 94.69 238 ALA B N 1
ATOM 4603 C CA . ALA B 1 238 ? 3.291 -12.359 -9.523 1 94.69 238 ALA B CA 1
ATOM 4604 C C . ALA B 1 238 ? 4.172 -13.086 -8.508 1 94.69 238 ALA B C 1
ATOM 4606 O O . ALA B 1 238 ? 3.697 -13.492 -7.445 1 94.69 238 ALA B O 1
ATOM 4607 N N . LYS B 1 239 ? 5.379 -13.273 -8.867 1 91.06 239 LYS B N 1
ATOM 4608 C CA . LYS B 1 239 ? 6.328 -13.883 -7.945 1 91.06 239 LYS B CA 1
ATOM 4609 C C . LYS B 1 239 ? 6.457 -13.062 -6.668 1 91.06 239 LYS B C 1
ATOM 4611 O O . LYS B 1 239 ? 6.41 -13.602 -5.562 1 91.06 239 LYS B O 1
ATOM 4616 N N . ASP B 1 240 ? 6.613 -11.781 -6.812 1 92.44 240 ASP B N 1
ATOM 4617 C CA . ASP B 1 240 ? 6.715 -10.883 -5.668 1 92.44 240 ASP B CA 1
ATOM 4618 C C . ASP B 1 240 ? 5.473 -10.977 -4.785 1 92.44 240 ASP B C 1
ATOM 4620 O O . ASP B 1 240 ? 5.578 -11.008 -3.557 1 92.44 240 ASP B O 1
ATOM 4624 N N . MET B 1 241 ? 4.379 -11.039 -5.418 1 93.94 241 MET B N 1
ATOM 4625 C CA . MET B 1 241 ? 3.125 -11.102 -4.672 1 93.94 241 MET B CA 1
ATOM 4626 C C . MET B 1 241 ? 3.014 -12.414 -3.904 1 93.94 241 MET B C 1
ATOM 4628 O O . MET B 1 241 ? 2.529 -12.43 -2.771 1 93.94 241 MET B O 1
ATOM 4632 N N . SER B 1 242 ? 3.41 -13.469 -4.52 1 90.94 242 SER B N 1
ATOM 4633 C CA . SER B 1 242 ? 3.396 -14.766 -3.854 1 90.94 242 SER B CA 1
ATOM 4634 C C . SER B 1 242 ? 4.254 -14.75 -2.594 1 90.94 242 SER B C 1
ATOM 4636 O O . SER B 1 242 ? 3.885 -15.344 -1.575 1 90.94 242 SER B O 1
ATOM 4638 N N . CYS B 1 243 ? 5.316 -14.039 -2.689 1 87.62 243 CYS B N 1
ATOM 4639 C CA . CYS B 1 243 ? 6.262 -13.984 -1.578 1 87.62 243 CYS B CA 1
ATOM 4640 C C . CYS B 1 243 ? 5.781 -13.008 -0.509 1 87.62 243 CYS B C 1
ATOM 4642 O O . CYS B 1 243 ? 6.25 -13.047 0.629 1 87.62 243 CYS B O 1
ATOM 4644 N N . ALA B 1 244 ? 4.875 -12.164 -0.822 1 90.19 244 ALA B N 1
ATOM 4645 C CA . ALA B 1 244 ? 4.422 -11.117 0.09 1 90.19 244 ALA B CA 1
ATOM 4646 C C . ALA B 1 244 ? 3.322 -11.633 1.014 1 90.19 244 ALA B C 1
ATOM 4648 O O . ALA B 1 244 ? 2.656 -10.844 1.693 1 90.19 244 ALA B O 1
ATOM 4649 N N . SER B 1 245 ? 2.992 -12.883 1.029 1 85.81 245 SER B N 1
ATOM 4650 C CA . SER B 1 245 ? 2.014 -13.516 1.907 1 85.81 245 SER B CA 1
ATOM 4651 C C . SER B 1 245 ? 0.626 -12.906 1.716 1 85.81 245 SER B C 1
ATOM 4653 O O . SER B 1 245 ? 0.013 -12.438 2.674 1 85.81 245 SER B O 1
ATOM 4655 N N . PRO B 1 246 ? 0.168 -12.992 0.582 1 90.81 246 PRO B N 1
ATOM 4656 C CA . PRO B 1 246 ? -1.183 -12.469 0.365 1 90.81 246 PRO B CA 1
ATOM 4657 C C . PRO B 1 246 ? -2.24 -13.211 1.182 1 90.81 246 PRO B C 1
ATOM 4659 O O . PRO B 1 246 ? -2.188 -14.438 1.298 1 90.81 246 PRO B O 1
ATOM 4662 N N . PRO B 1 247 ? -3.203 -12.445 1.731 1 90.06 247 PRO B N 1
ATOM 4663 C CA . PRO B 1 247 ? -4.227 -13.062 2.574 1 90.06 247 PRO B CA 1
ATOM 4664 C C . PRO B 1 247 ? -5.363 -13.688 1.763 1 90.06 247 PRO B C 1
ATOM 4666 O O . PRO B 1 247 ? -6.223 -14.375 2.32 1 90.06 247 PRO B O 1
ATOM 4669 N N . CYS B 1 248 ? -5.434 -13.391 0.488 1 90.56 248 CYS B N 1
ATOM 4670 C CA . CYS B 1 248 ? -6.539 -13.82 -0.359 1 90.56 248 CYS B CA 1
ATOM 4671 C C . CYS B 1 248 ? -6.035 -14.312 -1.71 1 90.56 248 CYS B C 1
ATOM 4673 O O . CYS B 1 248 ? -4.828 -14.406 -1.929 1 90.56 248 CYS B O 1
ATOM 4675 N N . TYR B 1 249 ? -7.012 -14.617 -2.561 1 85.62 249 TYR B N 1
ATOM 4676 C CA . TYR B 1 249 ? -6.707 -15.102 -3.902 1 85.62 249 TYR B CA 1
ATOM 4677 C C . TYR B 1 249 ? -5.949 -14.047 -4.703 1 85.62 249 TYR B C 1
ATOM 4679 O O . TYR B 1 249 ? -6.281 -12.859 -4.652 1 85.62 249 TYR B O 1
ATOM 4687 N N . VAL B 1 250 ? -4.953 -14.508 -5.316 1 95.69 250 VAL B N 1
ATOM 4688 C CA . VAL B 1 250 ? -4.223 -13.633 -6.223 1 95.69 250 VAL B CA 1
ATOM 4689 C C . VAL B 1 250 ? -4.453 -14.07 -7.668 1 95.69 250 VAL B C 1
ATOM 4691 O O . VAL B 1 250 ? -4.273 -15.242 -8 1 95.69 250 VAL B O 1
ATOM 4694 N N . PHE B 1 251 ? -4.906 -13.242 -8.438 1 96.88 251 PHE B N 1
ATOM 4695 C CA . PHE B 1 251 ? -5.082 -13.492 -9.867 1 96.88 251 PHE B CA 1
ATOM 4696 C C . PHE B 1 251 ? -4.07 -12.688 -10.68 1 96.88 251 PHE B C 1
ATOM 4698 O O . PHE B 1 251 ? -4.09 -11.453 -10.656 1 96.88 251 PHE B O 1
ATOM 4705 N N . ALA B 1 252 ? -3.229 -13.391 -11.312 1 97.12 252 ALA B N 1
ATOM 4706 C CA . ALA B 1 252 ? -2.223 -12.734 -12.148 1 97.12 252 ALA B CA 1
ATOM 4707 C C . ALA B 1 252 ? -2.691 -12.641 -13.602 1 97.12 252 ALA B C 1
ATOM 4709 O O . ALA B 1 252 ? -2.789 -13.656 -14.297 1 97.12 252 ALA B O 1
ATOM 4710 N N . ILE B 1 253 ? -2.93 -11.492 -14.047 1 97.12 253 ILE B N 1
ATOM 4711 C CA . ILE B 1 253 ? -3.459 -11.258 -15.383 1 97.12 253 ILE B CA 1
ATOM 4712 C C . ILE B 1 253 ? -2.316 -10.93 -16.344 1 97.12 253 ILE B C 1
ATOM 4714 O O . ILE B 1 253 ? -1.546 -9.992 -16.094 1 97.12 253 ILE B O 1
ATOM 4718 N N . THR B 1 254 ? -2.209 -11.703 -17.391 1 96.06 254 THR B N 1
ATOM 4719 C CA . THR B 1 254 ? -1.119 -11.547 -18.344 1 96.06 254 THR B CA 1
ATOM 4720 C C . THR B 1 254 ? -1.614 -11.773 -19.766 1 96.06 254 THR B C 1
ATOM 4722 O O . THR B 1 254 ? -2.646 -12.414 -19.984 1 96.06 254 THR B O 1
ATOM 4725 N N . ARG B 1 255 ? -0.897 -11.18 -20.703 1 94.62 255 ARG B N 1
ATOM 4726 C CA . ARG B 1 255 ? -1.19 -11.398 -22.109 1 94.62 255 ARG B CA 1
ATOM 4727 C C . ARG B 1 255 ? -0.323 -12.516 -22.688 1 94.62 255 ARG B C 1
ATOM 4729 O O . ARG B 1 255 ? -0.561 -12.984 -23.797 1 94.62 255 ARG B O 1
ATOM 4736 N N . SER B 1 256 ? 0.61 -12.961 -21.969 1 93.38 256 SER B N 1
ATOM 4737 C CA . SER B 1 256 ? 1.552 -13.977 -22.422 1 93.38 256 SER B CA 1
ATOM 4738 C C . SER B 1 256 ? 1.122 -15.375 -21.969 1 93.38 256 SER B C 1
ATOM 4740 O O . SER B 1 256 ? 1.081 -15.656 -20.766 1 93.38 256 SER B O 1
ATOM 4742 N N . GLU B 1 257 ? 0.932 -16.219 -22.922 1 90.88 257 GLU B N 1
ATOM 4743 C CA . GLU B 1 257 ? 0.548 -17.594 -22.609 1 90.88 257 GLU B CA 1
ATOM 4744 C C . GLU B 1 257 ? 1.663 -18.328 -21.875 1 90.88 257 GLU B C 1
ATOM 4746 O O . GLU B 1 257 ? 1.399 -19.078 -20.938 1 90.88 257 GLU B O 1
ATOM 4751 N N . THR B 1 258 ? 2.836 -18.141 -22.297 1 89.31 258 THR B N 1
ATOM 4752 C CA . THR B 1 258 ? 3.984 -18.781 -21.672 1 89.31 258 THR B CA 1
ATOM 4753 C C . THR B 1 258 ? 4.113 -18.344 -20.219 1 89.31 258 THR B C 1
ATOM 4755 O O . THR B 1 258 ? 4.355 -19.156 -19.328 1 89.31 258 THR B O 1
ATOM 4758 N N . THR B 1 259 ? 3.928 -17.062 -20.016 1 92.06 259 THR B N 1
ATOM 4759 C CA . THR B 1 259 ? 4.004 -16.547 -18.656 1 92.06 259 THR B CA 1
ATOM 4760 C C . THR B 1 259 ? 2.887 -17.125 -17.797 1 92.06 259 THR B C 1
ATOM 4762 O O . THR B 1 259 ? 3.111 -17.469 -16.625 1 92.06 259 THR B O 1
ATOM 4765 N N . ALA B 1 260 ? 1.749 -17.219 -18.375 1 93.12 260 ALA B N 1
ATOM 4766 C CA . ALA B 1 260 ? 0.615 -17.766 -17.641 1 93.12 260 ALA B CA 1
ATOM 4767 C C . ALA B 1 260 ? 0.91 -19.188 -17.172 1 93.12 260 ALA B C 1
ATOM 4769 O O . ALA B 1 260 ? 0.646 -19.531 -16.016 1 93.12 260 ALA B O 1
ATOM 4770 N N . ARG B 1 261 ? 1.424 -19.953 -18 1 90.31 261 ARG B N 1
ATOM 4771 C CA . ARG B 1 261 ? 1.729 -21.328 -17.656 1 90.31 261 ARG B CA 1
ATOM 4772 C C . ARG B 1 261 ? 2.818 -21.422 -16.594 1 90.31 261 ARG B C 1
ATOM 4774 O O . ARG B 1 261 ? 2.73 -22.219 -15.672 1 90.31 261 ARG B O 1
ATOM 4781 N N . LYS B 1 262 ? 3.736 -20.562 -16.641 1 88.31 262 LYS B N 1
ATOM 4782 C CA . LYS B 1 262 ? 4.867 -20.578 -15.719 1 88.31 262 LYS B CA 1
ATOM 4783 C C . LYS B 1 262 ? 4.445 -20.125 -14.32 1 88.31 262 LYS B C 1
ATOM 4785 O O . LYS B 1 262 ? 5.023 -20.547 -13.32 1 88.31 262 LYS B O 1
ATOM 4790 N N . MET B 1 263 ? 3.438 -19.359 -14.219 1 90.88 263 MET B N 1
ATOM 4791 C CA . MET B 1 263 ? 3.062 -18.734 -12.953 1 90.88 263 MET B CA 1
ATOM 4792 C C . MET B 1 263 ? 2.422 -19.75 -12.016 1 90.88 263 MET B C 1
ATOM 4794 O O . MET B 1 263 ? 2.264 -19.484 -10.82 1 90.88 263 MET B O 1
ATOM 4798 N N . HIS B 1 264 ? 2.141 -20.938 -12.508 1 89.38 264 HIS B N 1
ATOM 4799 C CA . HIS B 1 264 ? 1.655 -22 -11.633 1 89.38 264 HIS B CA 1
ATOM 4800 C C . HIS B 1 264 ? 2.719 -22.406 -10.617 1 89.38 264 HIS B C 1
ATOM 4802 O O . HIS B 1 264 ? 2.416 -23.094 -9.641 1 89.38 264 HIS B O 1
ATOM 4808 N N . LEU B 1 265 ? 3.885 -21.906 -10.812 1 87.06 265 LEU B N 1
ATOM 4809 C CA . LEU B 1 265 ? 4.988 -22.203 -9.906 1 87.06 265 LEU B CA 1
ATOM 4810 C C . LEU B 1 265 ? 4.828 -21.453 -8.586 1 87.06 265 LEU B C 1
ATOM 4812 O O . LEU B 1 265 ? 5.445 -21.812 -7.582 1 87.06 265 LEU B O 1
ATOM 4816 N N . TYR B 1 266 ? 4.098 -20.438 -8.672 1 89 266 TYR B N 1
ATOM 4817 C CA . TYR B 1 266 ? 4.035 -19.562 -7.508 1 89 266 TYR B CA 1
ATOM 4818 C C . TYR B 1 266 ? 2.816 -19.891 -6.652 1 89 266 TYR B C 1
ATOM 4820 O O . TYR B 1 266 ? 1.697 -19.969 -7.16 1 89 266 TYR B O 1
ATOM 4828 N N . ARG B 1 267 ? 3.08 -19.938 -5.395 1 86.81 267 ARG B N 1
ATOM 4829 C CA . ARG B 1 267 ? 2.035 -20.297 -4.441 1 86.81 267 ARG B CA 1
ATOM 4830 C C . ARG B 1 267 ? 0.931 -19.234 -4.422 1 86.81 267 ARG B C 1
ATOM 4832 O O . ARG B 1 267 ? 1.209 -18.047 -4.496 1 86.81 267 ARG B O 1
ATOM 4839 N N . LYS B 1 268 ? -0.302 -19.641 -4.414 1 88.44 268 LYS B N 1
ATOM 4840 C CA . LYS B 1 268 ? -1.506 -18.844 -4.234 1 88.44 268 LYS B CA 1
ATOM 4841 C C . LYS B 1 268 ? -1.767 -17.953 -5.449 1 88.44 268 LYS B C 1
ATOM 4843 O O . LYS B 1 268 ? -2.541 -17 -5.375 1 88.44 268 LYS B O 1
ATOM 4848 N N . VAL B 1 269 ? -1.102 -18.203 -6.484 1 92.94 269 VAL B N 1
ATOM 4849 C CA . VAL B 1 269 ? -1.282 -17.375 -7.68 1 92.94 269 VAL B CA 1
ATOM 4850 C C . VAL B 1 269 ? -2.045 -18.172 -8.742 1 92.94 269 VAL B C 1
ATOM 4852 O O . VAL B 1 269 ? -1.672 -19.297 -9.07 1 92.94 269 VAL B O 1
ATOM 4855 N N . MET B 1 270 ? -3.072 -17.641 -9.203 1 92.62 270 MET B N 1
ATOM 4856 C CA . MET B 1 270 ? -3.814 -18.172 -10.336 1 92.62 270 MET B CA 1
ATOM 4857 C C . MET B 1 270 ? -3.619 -17.312 -11.578 1 92.62 270 MET B C 1
ATOM 4859 O O . MET B 1 270 ? -4.004 -16.141 -11.586 1 92.62 270 MET B O 1
ATOM 4863 N N . PRO B 1 271 ? -3.086 -17.891 -12.594 1 94.56 271 PRO B N 1
ATOM 4864 C CA . PRO B 1 271 ? -2.887 -17.094 -13.812 1 94.56 271 PRO B CA 1
ATOM 4865 C C . PRO B 1 271 ? -4.164 -16.953 -14.633 1 94.56 271 PRO B C 1
ATOM 4867 O O . PRO B 1 271 ? -4.965 -17.875 -14.711 1 94.56 271 PRO B O 1
ATOM 4870 N N . LEU B 1 272 ? -4.375 -15.797 -15.203 1 94.75 272 LEU B N 1
ATOM 4871 C CA . LEU B 1 272 ? -5.453 -15.508 -16.141 1 94.75 272 LEU B CA 1
ATOM 4872 C C . LEU B 1 272 ? -4.898 -14.93 -17.438 1 94.75 272 LEU B C 1
ATOM 4874 O O . LEU B 1 272 ? -4.207 -13.906 -17.422 1 94.75 272 LEU B O 1
ATOM 4878 N N . LEU B 1 273 ? -5.23 -15.617 -18.5 1 94.06 273 LEU B N 1
ATOM 4879 C CA . LEU B 1 273 ? -4.746 -15.18 -19.812 1 94.06 273 LEU B CA 1
ATOM 4880 C C . LEU B 1 273 ? -5.711 -14.18 -20.438 1 94.06 273 LEU B C 1
ATOM 4882 O O . LEU B 1 273 ? -6.879 -14.492 -20.672 1 94.06 273 LEU B O 1
ATOM 4886 N N . TYR B 1 274 ? -5.238 -12.945 -20.609 1 95.12 274 TYR B N 1
ATOM 4887 C CA . TYR B 1 274 ? -6 -11.859 -21.219 1 95.12 274 TYR B CA 1
ATOM 4888 C C . TYR B 1 274 ? -5.57 -11.625 -22.672 1 95.12 274 TYR B C 1
ATOM 4890 O O . TYR B 1 274 ? -4.445 -11.188 -22.922 1 95.12 274 TYR B O 1
ATOM 4898 N N . GLN B 1 275 ? -6.48 -11.82 -23.625 1 91.62 275 GLN B N 1
ATOM 4899 C CA . GLN B 1 275 ? -6.09 -11.773 -25.031 1 91.62 275 GLN B CA 1
ATOM 4900 C C . GLN B 1 275 ? -6.91 -10.75 -25.797 1 91.62 275 GLN B C 1
ATOM 4902 O O . GLN B 1 275 ? -6.883 -10.719 -27.031 1 91.62 275 GLN B O 1
ATOM 4907 N N . GLU B 1 276 ? -7.535 -9.836 -25.234 1 91.06 276 GLU B N 1
ATOM 4908 C CA . GLU B 1 276 ? -8.297 -8.797 -25.922 1 91.06 276 GLU B CA 1
ATOM 4909 C C . GLU B 1 276 ? -7.367 -7.758 -26.547 1 91.06 276 GLU B C 1
ATOM 4911 O O . GLU B 1 276 ? -6.199 -7.648 -26.156 1 91.06 276 GLU B O 1
ATOM 4916 N N . LYS B 1 277 ? -7.844 -6.988 -27.422 1 91.5 277 LYS B N 1
ATOM 4917 C CA . LYS B 1 277 ? -7.062 -5.953 -28.094 1 91.5 277 LYS B CA 1
ATOM 4918 C C . LYS B 1 277 ? -6.66 -4.848 -27.125 1 91.5 277 LYS B C 1
ATOM 4920 O O . LYS B 1 277 ? -7.43 -4.488 -26.234 1 91.5 277 LYS B O 1
ATOM 4925 N N . ARG B 1 278 ? -5.504 -4.32 -27.453 1 89.75 278 ARG B N 1
ATOM 4926 C CA . ARG B 1 278 ? -5.012 -3.236 -26.609 1 89.75 278 ARG B CA 1
ATOM 4927 C C . ARG B 1 278 ? -5.789 -1.949 -26.859 1 89.75 278 ARG B C 1
ATOM 4929 O O . ARG B 1 278 ? -6.109 -1.62 -28 1 89.75 278 ARG B O 1
ATOM 4936 N N . LEU B 1 279 ? -6 -1.333 -25.781 1 88.5 279 LEU B N 1
ATOM 4937 C CA . LEU B 1 279 ? -6.668 -0.039 -25.875 1 88.5 279 LEU B CA 1
ATOM 4938 C C . LEU B 1 279 ? -5.648 1.098 -25.859 1 88.5 279 LEU B C 1
ATOM 4940 O O . LEU B 1 279 ? -4.504 0.907 -25.453 1 88.5 279 LEU B O 1
ATOM 4944 N N . SER B 1 280 ? -6.047 2.26 -26.281 1 83.19 280 SER B N 1
ATOM 4945 C CA . SER B 1 280 ? -5.148 3.396 -26.453 1 83.19 280 SER B CA 1
ATOM 4946 C C . SER B 1 280 ? -4.789 4.031 -25.125 1 83.19 280 SER B C 1
ATOM 4948 O O . SER B 1 280 ? -3.646 4.441 -24.906 1 83.19 280 SER B O 1
ATOM 4950 N N . SER B 1 281 ? -5.695 4.133 -24.281 1 85.56 281 SER B N 1
ATOM 4951 C CA . SER B 1 281 ? -5.484 4.75 -22.969 1 85.56 281 SER B CA 1
ATOM 4952 C C . SER B 1 281 ? -5.164 3.699 -21.922 1 85.56 281 SER B C 1
ATOM 4954 O O . SER B 1 281 ? -5.871 2.699 -21.797 1 85.56 281 SER B O 1
ATOM 4956 N N . TRP B 1 282 ? -4.055 3.938 -21.219 1 86.44 282 TRP B N 1
ATOM 4957 C CA . TRP B 1 282 ? -3.686 3.002 -20.156 1 86.44 282 TRP B CA 1
ATOM 4958 C C . TRP B 1 282 ? -4.797 2.889 -19.125 1 86.44 282 TRP B C 1
ATOM 4960 O O . TRP B 1 282 ? -5.031 1.812 -18.562 1 86.44 282 TRP B O 1
ATOM 4970 N N . GLN B 1 283 ? -5.43 3.971 -18.844 1 83.94 283 GLN B N 1
ATOM 4971 C CA . GLN B 1 283 ? -6.52 3.945 -17.875 1 83.94 283 GLN B CA 1
ATOM 4972 C C . GLN B 1 283 ? -7.637 3.01 -18.328 1 83.94 283 GLN B C 1
ATOM 4974 O O . GLN B 1 283 ? -8.18 2.244 -17.531 1 83.94 283 GLN B O 1
ATOM 4979 N N . GLU B 1 284 ? -7.926 3.09 -19.562 1 89 284 GLU B N 1
ATOM 4980 C CA . GLU B 1 284 ? -8.961 2.223 -20.109 1 89 284 GLU B CA 1
ATOM 4981 C C . GLU B 1 284 ? -8.508 0.768 -20.156 1 89 284 GLU B C 1
ATOM 4983 O O . GLU B 1 284 ? -9.297 -0.144 -19.906 1 89 284 GLU B O 1
ATOM 4988 N N . GLU B 1 285 ? -7.246 0.594 -20.547 1 91.25 285 GLU B N 1
ATOM 4989 C CA . GLU B 1 285 ? -6.676 -0.75 -20.562 1 91.25 285 GLU B CA 1
ATOM 4990 C C . GLU B 1 285 ? -6.691 -1.385 -19.188 1 91.25 285 GLU B C 1
ATOM 4992 O O . GLU B 1 285 ? -7.055 -2.553 -19.031 1 91.25 285 GLU B O 1
ATOM 4997 N N . ARG B 1 286 ? -6.301 -0.636 -18.234 1 91.12 286 ARG B N 1
ATOM 4998 C CA . ARG B 1 286 ? -6.281 -1.115 -16.844 1 91.12 286 ARG B CA 1
ATOM 4999 C C . ARG B 1 286 ? -7.68 -1.507 -16.391 1 91.12 286 ARG B C 1
ATOM 5001 O O . ARG B 1 286 ? -7.859 -2.543 -15.742 1 91.12 286 ARG B O 1
ATOM 5008 N N . LEU B 1 287 ? -8.617 -0.681 -16.703 1 92.56 287 LEU B N 1
ATOM 5009 C CA . LEU B 1 287 ? -10 -0.954 -16.328 1 92.56 287 LEU B CA 1
ATOM 5010 C C . LEU B 1 287 ? -10.523 -2.209 -17.016 1 92.56 287 LEU B C 1
ATOM 5012 O O . LEU B 1 287 ? -11.188 -3.035 -16.391 1 92.56 287 LEU B O 1
ATOM 5016 N N . ALA B 1 288 ? -10.234 -2.33 -18.234 1 95 288 ALA B N 1
ATOM 5017 C CA . ALA B 1 288 ? -10.688 -3.488 -19 1 95 288 ALA B CA 1
ATOM 5018 C C . ALA B 1 288 ? -10.102 -4.781 -18.438 1 95 288 ALA B C 1
ATOM 5020 O O . ALA B 1 288 ? -10.812 -5.785 -18.312 1 95 288 ALA B O 1
ATOM 5021 N N . ARG B 1 289 ? -8.812 -4.781 -18.125 1 95.19 289 ARG B N 1
ATOM 5022 C CA . ARG B 1 289 ? -8.172 -5.961 -17.562 1 95.19 289 ARG B CA 1
ATOM 5023 C C . ARG B 1 289 ? -8.758 -6.301 -16.188 1 95.19 289 ARG B C 1
ATOM 5025 O O . ARG B 1 289 ? -8.953 -7.473 -15.867 1 95.19 289 ARG B O 1
ATOM 5032 N N . THR B 1 290 ? -8.992 -5.273 -15.43 1 96.44 290 THR B N 1
ATOM 5033 C CA . THR B 1 290 ? -9.594 -5.484 -14.117 1 96.44 290 THR B CA 1
ATOM 5034 C C . THR B 1 290 ? -10.992 -6.082 -14.258 1 96.44 290 THR B C 1
ATOM 5036 O O . THR B 1 290 ? -11.344 -7.02 -13.539 1 96.44 290 THR B O 1
ATOM 5039 N N . ALA B 1 291 ? -11.742 -5.527 -15.172 1 96.69 291 ALA B N 1
ATOM 5040 C CA . ALA B 1 291 ? -13.094 -6.027 -15.406 1 96.69 291 ALA B CA 1
ATOM 5041 C C . ALA B 1 291 ? -13.062 -7.48 -15.867 1 96.69 291 ALA B C 1
ATOM 5043 O O . ALA B 1 291 ? -13.93 -8.273 -15.484 1 96.69 291 ALA B O 1
ATOM 5044 N N . PHE B 1 292 ? -12.141 -7.809 -16.688 1 95.38 292 PHE B N 1
ATOM 5045 C CA . PHE B 1 292 ? -11.953 -9.18 -17.141 1 95.38 292 PHE B CA 1
ATOM 5046 C C . PHE B 1 292 ? -11.781 -10.125 -15.953 1 95.38 292 PHE B C 1
ATOM 5048 O O . PHE B 1 292 ? -12.445 -11.164 -15.883 1 95.38 292 PHE B O 1
ATOM 5055 N N . GLY B 1 293 ? -10.836 -9.758 -15.047 1 95.31 293 GLY B N 1
ATOM 5056 C CA . GLY B 1 293 ? -10.633 -10.562 -13.852 1 95.31 293 GLY B CA 1
ATOM 5057 C C . GLY B 1 293 ? -11.883 -10.672 -12.984 1 95.31 293 GLY B C 1
ATOM 5058 O O . GLY B 1 293 ? -12.203 -11.75 -12.484 1 95.31 293 GLY B O 1
ATOM 5059 N N . VAL B 1 294 ? -12.586 -9.578 -12.859 1 96.5 294 VAL B N 1
ATOM 5060 C CA . VAL B 1 294 ? -13.789 -9.531 -12.047 1 96.5 294 VAL B CA 1
ATOM 5061 C C . VAL B 1 294 ? -14.852 -10.453 -12.633 1 96.5 294 VAL B C 1
ATOM 5063 O O . VAL B 1 294 ? -15.5 -11.219 -11.914 1 96.5 294 VAL B O 1
ATOM 5066 N N . GLN B 1 295 ? -15.039 -10.344 -13.883 1 94.56 295 GLN B N 1
ATOM 5067 C CA . GLN B 1 295 ? -16.031 -11.18 -14.547 1 94.56 295 GLN B CA 1
ATOM 5068 C C . GLN B 1 295 ? -15.727 -12.664 -14.359 1 94.56 295 GLN B C 1
ATOM 5070 O O . GLN B 1 295 ? -16.625 -13.469 -14.133 1 94.56 295 GLN B O 1
ATOM 5075 N N . PHE B 1 296 ? -14.5 -13.016 -14.5 1 92.38 296 PHE B N 1
ATOM 5076 C CA . PHE B 1 296 ? -14.078 -14.391 -14.258 1 92.38 296 PHE B CA 1
ATOM 5077 C C . PHE B 1 296 ? -14.469 -14.836 -12.852 1 92.38 296 PHE B C 1
ATOM 5079 O O . PHE B 1 296 ? -15.016 -15.93 -12.68 1 92.38 296 PHE B O 1
ATOM 5086 N N . CYS B 1 297 ? -14.211 -14.016 -11.883 1 93.12 297 CYS B N 1
ATOM 5087 C CA . CYS B 1 297 ? -14.461 -14.344 -10.484 1 93.12 297 CYS B CA 1
ATOM 5088 C C . CYS B 1 297 ? -15.961 -14.391 -10.195 1 93.12 297 CYS B C 1
ATOM 5090 O O . CYS B 1 297 ? -16.422 -15.242 -9.422 1 93.12 297 CYS B O 1
ATOM 5092 N N . LEU B 1 298 ? -16.672 -13.461 -10.812 1 93.69 298 LEU B N 1
ATOM 5093 C CA . LEU B 1 298 ? -18.125 -13.438 -10.602 1 93.69 298 LEU B CA 1
ATOM 5094 C C . LEU B 1 298 ? -18.766 -14.703 -11.148 1 93.69 298 LEU B C 1
ATOM 5096 O O . LEU B 1 298 ? -19.641 -15.289 -10.508 1 93.69 298 LEU B O 1
ATOM 5100 N N . LYS B 1 299 ? -18.375 -15.109 -12.273 1 90 299 LYS B N 1
ATOM 5101 C CA . LYS B 1 299 ? -18.922 -16.297 -12.922 1 90 299 LYS B CA 1
ATOM 5102 C C . LYS B 1 299 ? -18.656 -17.547 -12.086 1 90 299 LYS B C 1
ATOM 5104 O O . LYS B 1 299 ? -19.453 -18.5 -12.117 1 90 299 LYS B O 1
ATOM 5109 N N . ARG B 1 300 ? -17.625 -17.547 -11.312 1 86.69 300 ARG B N 1
ATOM 5110 C CA . ARG B 1 300 ? -17.234 -18.719 -10.531 1 86.69 300 ARG B CA 1
ATOM 5111 C C . ARG B 1 300 ? -17.609 -18.547 -9.062 1 86.69 300 ARG B C 1
ATOM 5113 O O . ARG B 1 300 ? -17.188 -19.328 -8.211 1 86.69 300 ARG B O 1
ATOM 5120 N N . ASP B 1 301 ? -18.203 -17.422 -8.742 1 89.62 301 ASP B N 1
ATOM 5121 C CA . ASP B 1 301 ? -18.703 -17.125 -7.406 1 89.62 301 ASP B CA 1
ATOM 5122 C C . ASP B 1 301 ? -17.562 -16.953 -6.41 1 89.62 301 ASP B C 1
ATOM 5124 O O . ASP B 1 301 ? -17.672 -17.375 -5.258 1 89.62 301 ASP B O 1
ATOM 5128 N N . LEU B 1 302 ? -16.516 -16.547 -6.957 1 89.5 302 LEU B N 1
ATOM 5129 C CA . LEU B 1 302 ? -15.375 -16.266 -6.09 1 89.5 302 LEU B CA 1
ATOM 5130 C C . LEU B 1 302 ? -15.484 -14.867 -5.492 1 89.5 302 LEU B C 1
ATOM 5132 O O . LEU B 1 302 ? -14.938 -14.609 -4.418 1 89.5 302 LEU B O 1
ATOM 5136 N N . LEU B 1 303 ? -16.125 -13.977 -6.238 1 94.06 303 LEU B N 1
ATOM 5137 C CA . LEU B 1 303 ? -16.375 -12.617 -5.785 1 94.06 303 LEU B CA 1
ATOM 5138 C C . LEU B 1 303 ? -17.844 -12.25 -5.93 1 94.06 303 LEU B C 1
ATOM 5140 O O . LEU B 1 303 ? -18.562 -12.828 -6.766 1 94.06 303 LEU B O 1
ATOM 5144 N N . ASP B 1 304 ? -18.219 -11.391 -5.074 1 96.06 304 ASP B N 1
ATOM 5145 C CA . ASP B 1 304 ? -19.531 -10.773 -5.223 1 96.06 304 ASP B CA 1
ATOM 5146 C C . ASP B 1 304 ? -19.406 -9.273 -5.48 1 96.06 304 ASP B C 1
ATOM 5148 O O . ASP B 1 304 ? -18.312 -8.734 -5.496 1 96.06 304 ASP B O 1
ATOM 5152 N N . TYR B 1 305 ? -20.516 -8.656 -5.68 1 95.56 305 TYR B N 1
ATOM 5153 C CA . TYR B 1 305 ? -20.5 -7.258 -6.102 1 95.56 305 TYR B CA 1
ATOM 5154 C C . TYR B 1 305 ? -20.062 -6.348 -4.957 1 95.56 305 TYR B C 1
ATOM 5156 O O . TYR B 1 305 ? -19.641 -5.211 -5.188 1 95.56 305 TYR B O 1
ATOM 5164 N N . LYS B 1 306 ? -20.078 -6.754 -3.77 1 95.06 306 LYS B N 1
ATOM 5165 C CA . LYS B 1 306 ? -19.688 -5.953 -2.613 1 95.06 306 LYS B CA 1
ATOM 5166 C C . LYS B 1 306 ? -18.219 -6.172 -2.262 1 95.06 306 LYS B C 1
ATOM 5168 O O . LYS B 1 306 ? -17.656 -5.426 -1.462 1 95.06 306 LYS B O 1
ATOM 5173 N N . ALA B 1 307 ? -17.703 -7.113 -2.893 1 96.06 307 ALA B N 1
ATOM 5174 C CA . ALA B 1 307 ? -16.344 -7.504 -2.559 1 96.06 307 ALA B CA 1
ATOM 5175 C C . ALA B 1 307 ? -15.352 -6.398 -2.912 1 96.06 307 ALA B C 1
ATOM 5177 O O . ALA B 1 307 ? -15.516 -5.715 -3.926 1 96.06 307 ALA B O 1
ATOM 5178 N N . LYS B 1 308 ? -14.375 -6.219 -2.047 1 96.12 308 LYS B N 1
ATOM 5179 C CA . LYS B 1 308 ? -13.258 -5.316 -2.314 1 96.12 308 LYS B CA 1
ATOM 5180 C C . LYS B 1 308 ? -12.094 -6.055 -2.969 1 96.12 308 LYS B C 1
ATOM 5182 O O . LYS B 1 308 ? -11.898 -7.25 -2.727 1 96.12 308 LYS B O 1
ATOM 5187 N N . LEU B 1 309 ? -11.406 -5.32 -3.809 1 96.62 309 LEU B N 1
ATOM 5188 C CA . LEU B 1 309 ? -10.242 -5.895 -4.473 1 96.62 309 LEU B CA 1
ATOM 5189 C C . LEU B 1 309 ? -9.078 -4.91 -4.473 1 96.62 309 LEU B C 1
ATOM 5191 O O . LEU B 1 309 ? -9.281 -3.697 -4.398 1 96.62 309 LEU B O 1
ATOM 5195 N N . VAL B 1 310 ? -7.922 -5.457 -4.422 1 97.62 310 VAL B N 1
ATOM 5196 C CA . VAL B 1 310 ? -6.703 -4.672 -4.578 1 97.62 310 VAL B CA 1
ATOM 5197 C C . VAL B 1 310 ? -6.078 -4.957 -5.941 1 97.62 310 VAL B C 1
ATOM 5199 O O . VAL B 1 310 ? -5.855 -6.113 -6.301 1 97.62 310 VAL B O 1
ATOM 5202 N N . VAL B 1 311 ? -5.844 -3.93 -6.727 1 97.12 311 VAL B N 1
ATOM 5203 C CA . VAL B 1 311 ? -5.273 -4.082 -8.062 1 97.12 311 VAL B CA 1
ATOM 5204 C C . VAL B 1 311 ? -3.836 -3.568 -8.07 1 97.12 311 VAL B C 1
ATOM 5206 O O . VAL B 1 311 ? -3.598 -2.371 -7.902 1 97.12 311 VAL B O 1
ATOM 5209 N N . LEU B 1 312 ? -2.922 -4.465 -8.172 1 97.06 312 LEU B N 1
ATOM 5210 C CA . LEU B 1 312 ? -1.502 -4.16 -8.312 1 97.06 312 LEU B CA 1
ATOM 5211 C C . LEU B 1 312 ? -1.111 -4.043 -9.781 1 97.06 312 LEU B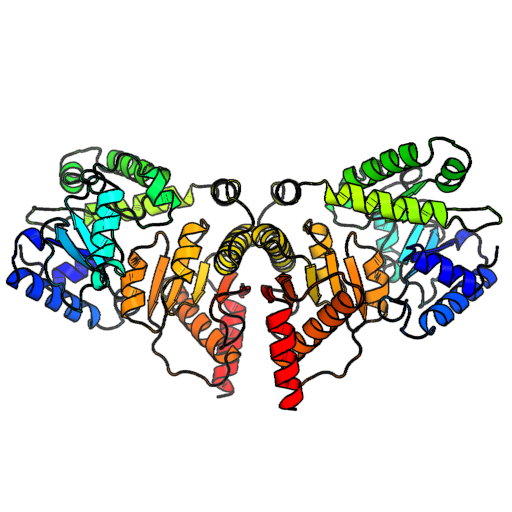 C 1
ATOM 5213 O O . LEU B 1 312 ? -0.976 -5.059 -10.477 1 97.06 312 LEU B O 1
ATOM 5217 N N . ALA B 1 313 ? -0.936 -2.877 -10.258 1 94.44 313 ALA B N 1
ATOM 5218 C CA . ALA B 1 313 ? -0.656 -2.586 -11.664 1 94.44 313 ALA B CA 1
ATOM 5219 C C . ALA B 1 313 ? 0.299 -1.404 -11.805 1 94.44 313 ALA B C 1
ATOM 5221 O O . ALA B 1 313 ? 0.438 -0.602 -10.875 1 94.44 313 ALA B O 1
ATOM 5222 N N . PRO B 1 314 ? 0.983 -1.39 -12.945 1 91.06 314 PRO B N 1
ATOM 5223 C CA . PRO B 1 314 ? 1.781 -0.187 -13.195 1 91.06 314 PRO B CA 1
ATOM 5224 C C . PRO B 1 314 ? 0.932 1.08 -13.273 1 91.06 314 PRO B C 1
ATOM 5226 O O . PRO B 1 314 ? -0.202 1.041 -13.758 1 91.06 314 PRO B O 1
ATOM 5229 N N . SER B 1 315 ? 1.488 2.166 -12.797 1 84.25 315 SER B N 1
ATOM 5230 C CA . SER B 1 315 ? 0.774 3.438 -12.797 1 84.25 315 SER B CA 1
ATOM 5231 C C . SER B 1 315 ? 0.568 3.951 -14.219 1 84.25 315 SER B C 1
ATOM 5233 O O . SER B 1 315 ? -0.4 4.664 -14.492 1 84.25 315 SER B O 1
ATOM 5235 N N . ASP B 1 316 ? 1.564 3.688 -15.055 1 81.25 316 ASP B N 1
ATOM 5236 C CA . ASP B 1 316 ? 1.479 4.109 -16.453 1 81.25 316 ASP B CA 1
ATOM 5237 C C . ASP B 1 316 ? 2.049 3.043 -17.375 1 81.25 316 ASP B C 1
ATOM 5239 O O . ASP B 1 316 ? 2.67 2.08 -16.922 1 81.25 316 ASP B O 1
ATOM 5243 N N . GLN B 1 317 ? 1.741 3.221 -18.625 1 73.44 317 GLN B N 1
ATOM 5244 C CA . GLN B 1 317 ? 2.129 2.236 -19.625 1 73.44 317 GLN B CA 1
ATOM 5245 C C . GLN B 1 317 ? 3.645 2.062 -19.672 1 73.44 317 GLN B C 1
ATOM 5247 O O . GLN B 1 317 ? 4.141 0.974 -19.969 1 73.44 317 GLN B O 1
ATOM 5252 N N . GLY B 1 318 ? 4.27 3.051 -19.328 1 69.25 318 GLY B N 1
ATOM 5253 C CA . GLY B 1 318 ? 5.719 3.016 -19.453 1 69.25 318 GLY B CA 1
ATOM 5254 C C . GLY B 1 318 ? 6.41 2.484 -18.219 1 69.25 318 GLY B C 1
ATOM 5255 O O . GLY B 1 318 ? 7.621 2.27 -18.219 1 69.25 318 GLY B O 1
ATOM 5256 N N . ALA B 1 319 ? 5.719 2.178 -17.281 1 75 319 ALA B N 1
ATOM 5257 C CA . ALA B 1 319 ? 6.355 1.707 -16.047 1 75 319 ALA B CA 1
ATOM 5258 C C . ALA B 1 319 ? 6.875 0.282 -16.219 1 75 319 ALA B C 1
ATOM 5260 O O . ALA B 1 319 ? 6.195 -0.572 -16.781 1 75 319 ALA B O 1
ATOM 5261 N N . ALA B 1 320 ? 8.031 0.003 -15.68 1 74.06 320 ALA B N 1
ATOM 5262 C CA . ALA B 1 320 ? 8.695 -1.288 -15.844 1 74.06 320 ALA B CA 1
ATOM 5263 C C . ALA B 1 320 ? 8.172 -2.301 -14.828 1 74.06 320 ALA B C 1
ATOM 5265 O O . ALA B 1 320 ? 8.383 -3.506 -14.977 1 74.06 320 ALA B O 1
ATOM 5266 N N . TYR B 1 321 ? 7.609 -1.865 -13.812 1 86.31 321 TYR B N 1
ATOM 5267 C CA . TYR B 1 321 ? 7.125 -2.723 -12.742 1 86.31 321 TYR B CA 1
ATOM 5268 C C . TYR B 1 321 ? 5.871 -2.139 -12.102 1 86.31 321 TYR B C 1
ATOM 5270 O O . TYR B 1 321 ? 5.488 -1.002 -12.391 1 86.31 321 TYR B O 1
ATOM 5278 N N . CYS B 1 322 ? 5.242 -2.984 -11.352 1 91.81 322 CYS B N 1
ATOM 5279 C CA . CYS B 1 322 ? 4.117 -2.475 -10.578 1 91.81 322 CYS B CA 1
ATOM 5280 C C . CYS B 1 322 ? 4.594 -1.572 -9.445 1 91.81 322 CYS B C 1
ATOM 5282 O O . CYS B 1 322 ? 5.18 -2.049 -8.469 1 91.81 322 CYS B O 1
ATOM 5284 N N . ASN B 1 323 ? 4.344 -0.331 -9.57 1 91.94 323 ASN B N 1
ATOM 5285 C CA . ASN B 1 323 ? 4.852 0.627 -8.594 1 91.94 323 ASN B CA 1
ATOM 5286 C C . ASN B 1 323 ? 3.742 1.131 -7.672 1 91.94 323 ASN B C 1
ATOM 5288 O O . ASN B 1 323 ? 3.898 2.158 -7.008 1 91.94 323 ASN B O 1
ATOM 5292 N N . GLY B 1 324 ? 2.693 0.492 -7.656 1 92 324 GLY B N 1
ATOM 5293 C CA . GLY B 1 324 ? 1.594 0.874 -6.785 1 92 324 GLY B CA 1
ATOM 5294 C C . GLY B 1 324 ? 0.383 -0.031 -6.922 1 92 324 GLY B C 1
ATOM 5295 O O . GLY B 1 324 ? 0.436 -1.046 -7.621 1 92 324 GLY B O 1
ATOM 5296 N N . PHE B 1 325 ? -0.581 0.335 -6.098 1 93 325 PHE B N 1
ATOM 5297 C CA . PHE B 1 325 ? -1.823 -0.425 -6.176 1 93 325 PHE B CA 1
ATOM 5298 C C . PHE B 1 325 ? -3.027 0.488 -5.98 1 93 325 PHE B C 1
ATOM 5300 O O . PHE B 1 325 ? -2.875 1.667 -5.656 1 93 325 PHE B O 1
ATOM 5307 N N . GLN B 1 326 ? -4.188 -0.107 -6.336 1 93.94 326 GLN B N 1
ATOM 5308 C CA . GLN B 1 326 ? -5.469 0.565 -6.137 1 93.94 326 GLN B CA 1
ATOM 5309 C C . GLN B 1 326 ? -6.477 -0.358 -5.457 1 93.94 326 GLN B C 1
ATOM 5311 O O . GLN B 1 326 ? -6.516 -1.558 -5.738 1 93.94 326 GLN B O 1
ATOM 5316 N N . ILE B 1 327 ? -7.164 0.236 -4.539 1 96.25 327 ILE B N 1
ATOM 5317 C CA . ILE B 1 327 ? -8.273 -0.487 -3.922 1 96.25 327 ILE B CA 1
ATOM 5318 C C . ILE B 1 327 ? -9.57 -0.159 -4.648 1 96.25 327 ILE B C 1
ATOM 5320 O O . ILE B 1 327 ? -9.852 1.007 -4.938 1 96.25 327 ILE B O 1
ATOM 5324 N N . ALA B 1 328 ? -10.336 -1.125 -4.98 1 94.38 328 ALA B N 1
ATOM 5325 C CA . ALA B 1 328 ? -11.602 -0.93 -5.684 1 94.38 328 ALA B CA 1
ATOM 5326 C C . ALA B 1 328 ? -12.656 -1.92 -5.199 1 94.38 328 ALA B C 1
ATOM 5328 O O . ALA B 1 328 ? -12.328 -2.902 -4.527 1 94.38 328 ALA B O 1
ATOM 5329 N N . THR B 1 329 ? -13.859 -1.578 -5.496 1 94.88 329 THR B N 1
ATOM 5330 C CA . THR B 1 329 ? -14.953 -2.512 -5.273 1 94.88 329 THR B CA 1
ATOM 5331 C C . THR B 1 329 ? -15.453 -3.08 -6.602 1 94.88 329 THR B C 1
ATOM 5333 O O . THR B 1 329 ? -15.391 -2.41 -7.633 1 94.88 329 THR B O 1
ATOM 5336 N N . VAL B 1 330 ? -15.906 -4.297 -6.504 1 96.56 330 VAL B N 1
ATOM 5337 C CA . VAL B 1 330 ? -16.359 -4.984 -7.707 1 96.56 330 VAL B CA 1
ATOM 5338 C C . VAL B 1 330 ? -17.469 -4.176 -8.375 1 96.56 330 VAL B C 1
ATOM 5340 O O . VAL B 1 330 ? -17.469 -4.008 -9.594 1 96.56 330 VAL B O 1
ATOM 5343 N N . SER B 1 331 ? -18.375 -3.65 -7.613 1 96 331 SER B N 1
ATOM 5344 C CA . SER B 1 331 ? -19.484 -2.869 -8.148 1 96 331 SER B CA 1
ATOM 5345 C C . SER B 1 331 ? -18.984 -1.633 -8.891 1 96 331 SER B C 1
ATOM 5347 O O . SER B 1 331 ? -19.484 -1.305 -9.969 1 96 331 SER B O 1
ATOM 5349 N N . GLU B 1 332 ? -18.078 -0.954 -8.336 1 91.75 332 GLU B N 1
ATOM 5350 C CA . GLU B 1 332 ? -17.516 0.244 -8.945 1 91.75 332 GLU B CA 1
ATOM 5351 C C . GLU B 1 332 ? -16.797 -0.09 -10.258 1 91.75 332 GLU B C 1
ATOM 5353 O O . GLU B 1 332 ? -16.938 0.631 -11.25 1 91.75 332 GLU B O 1
ATOM 5358 N N . VAL B 1 333 ? -16.062 -1.148 -10.266 1 94 333 VAL B N 1
ATOM 5359 C CA . VAL B 1 333 ? -15.32 -1.563 -11.453 1 94 333 VAL B CA 1
ATOM 5360 C C . VAL B 1 333 ? -16.297 -1.878 -12.586 1 94 333 VAL B C 1
ATOM 5362 O O . VAL B 1 333 ? -16.109 -1.423 -13.719 1 94 333 VAL B O 1
ATOM 5365 N N . MET B 1 334 ? -17.297 -2.617 -12.242 1 94.81 334 MET B N 1
ATOM 5366 C CA . MET B 1 334 ? -18.25 -3.029 -13.266 1 94.81 334 MET B CA 1
ATOM 5367 C C . MET B 1 334 ? -19.031 -1.833 -13.789 1 94.81 334 MET B C 1
ATOM 5369 O O . MET B 1 334 ? -19.297 -1.738 -14.992 1 94.81 334 MET B O 1
ATOM 5373 N N . LYS B 1 335 ? -19.375 -0.943 -12.922 1 92.12 335 LYS B N 1
ATOM 5374 C CA . LYS B 1 335 ? -20.078 0.266 -13.336 1 92.12 335 LYS B CA 1
ATOM 5375 C C . LYS B 1 335 ? -19.234 1.099 -14.289 1 92.12 335 LYS B C 1
ATOM 5377 O O . LYS B 1 335 ? -19.703 1.522 -15.344 1 92.12 335 LYS B O 1
ATOM 5382 N N . LEU B 1 336 ? -18.047 1.309 -13.93 1 88.88 336 LEU B N 1
ATOM 5383 C CA . LEU B 1 336 ? -17.141 2.104 -14.75 1 88.88 336 LEU B CA 1
ATOM 5384 C C . LEU B 1 336 ? -16.891 1.425 -16.094 1 88.88 336 LEU B C 1
ATOM 5386 O O . LEU B 1 336 ? -16.828 2.092 -17.125 1 88.88 336 LEU B O 1
ATOM 5390 N N . PHE B 1 337 ? -16.75 0.147 -16.062 1 91.31 337 PHE B N 1
ATOM 5391 C CA . PHE B 1 337 ? -16.469 -0.614 -17.266 1 91.31 337 PHE B CA 1
ATOM 5392 C C . PHE B 1 337 ? -17.656 -0.555 -18.234 1 91.31 337 PHE B C 1
ATOM 5394 O O . PHE B 1 337 ? -17.469 -0.388 -19.438 1 91.31 337 PHE B O 1
ATOM 5401 N N . LEU B 1 338 ? -18.781 -0.687 -17.688 1 89.81 338 LEU B N 1
ATOM 5402 C CA . LEU B 1 338 ? -19.984 -0.642 -18.516 1 89.81 338 LEU B CA 1
ATOM 5403 C C . LEU B 1 338 ? -20.172 0.75 -19.109 1 89.81 338 LEU B C 1
ATOM 5405 O O . LEU B 1 338 ? -20.609 0.887 -20.25 1 89.81 338 LEU B O 1
ATOM 5409 N N . CYS B 1 339 ? -19.844 1.741 -18.344 1 84.5 339 CYS B N 1
ATOM 5410 C CA . CYS B 1 339 ? -19.922 3.109 -18.844 1 84.5 339 CYS B CA 1
ATOM 5411 C C . CYS B 1 339 ? -18.938 3.344 -19.969 1 84.5 339 CYS B C 1
ATOM 5413 O O . CYS B 1 339 ? -19.266 4.012 -20.953 1 84.5 339 CYS B O 1
ATOM 5415 N N . GLN B 1 340 ? -17.812 2.838 -19.828 1 81.62 340 GLN B N 1
ATOM 5416 C CA . GLN B 1 340 ? -16.781 2.967 -20.859 1 81.62 340 GLN B CA 1
ATOM 5417 C C . GLN B 1 340 ? -17.188 2.258 -22.141 1 81.62 340 GLN B C 1
ATOM 5419 O O . GLN B 1 340 ? -16.922 2.746 -23.234 1 81.62 340 GLN B O 1
ATOM 5424 N N . LYS B 1 341 ? -17.859 1.119 -22.062 1 80.56 341 LYS B N 1
ATOM 5425 C CA . LYS B 1 341 ? -18.312 0.375 -23.234 1 80.56 341 LYS B CA 1
ATOM 5426 C C . LYS B 1 341 ? -19.406 1.13 -23.969 1 80.56 341 LYS B C 1
ATOM 5428 O O . LYS B 1 341 ? -19.516 1.045 -25.188 1 80.56 341 LYS B O 1
ATOM 5433 N N . LYS B 1 342 ? -20.156 1.854 -23.141 1 72.25 342 LYS B N 1
ATOM 5434 C CA . LYS B 1 342 ? -21.234 2.621 -23.766 1 72.25 342 LYS B CA 1
ATOM 5435 C C . LYS B 1 342 ? -20.672 3.809 -24.547 1 72.25 342 LYS B C 1
ATOM 5437 O O . LYS B 1 342 ? -21.25 4.211 -25.562 1 72.25 342 LYS B O 1
ATOM 5442 N N . GLU B 1 343 ? -19.562 4.281 -24.062 1 69.44 343 GLU B N 1
ATOM 5443 C CA . GLU B 1 343 ? -18.969 5.445 -24.703 1 69.44 343 GLU B CA 1
ATOM 5444 C C . GLU B 1 343 ? -18.188 5.043 -25.953 1 69.44 343 GLU B C 1
ATOM 5446 O O . GLU B 1 343 ? -18.016 5.844 -26.875 1 69.44 343 GLU B O 1
ATOM 5451 N N . ASN B 1 344 ? -17.609 3.793 -26.062 1 61.03 344 ASN B N 1
ATOM 5452 C CA . ASN B 1 344 ? -16.875 3.33 -27.234 1 61.03 344 ASN B CA 1
ATOM 5453 C C . ASN B 1 344 ? -17.797 2.66 -28.25 1 61.03 344 ASN B C 1
ATOM 5455 O O . ASN B 1 344 ? -18.609 1.815 -27.891 1 61.03 344 ASN B O 1
#